Protein AF-A0A7S1F4C6-F1 (afdb_monomer_lite)

Sequence (392 aa):
MAAATYTVSKTKKIMKFSTRGYDVPFDGLVCAVFVLILCQFLHAVVNHYGSELEKRVKARLVHEHAMNLGANIVLSFDIADKLANYDLDAAAVLLQSSDCETNKPLSHLLRNLRAYRAFLPDSLFEWKDTGENNKDLSEPPNLILQAKMRGCTTSWAHVHSAVDRMRDPSYSLKEFTCDMIAAFPELGLYAMCHITSSGYNGEQEYERTLSALCSVYCFLRLDIDGKEVFSFGISEDGRPNHVAPQGEARKEHFYKTMPWGLVQSLCTRAGLTHGEGDTTLRHDRVSAMLTLTALHDIMKNMELLPEVMPKHAPYAGYDAGDIIVDHDAALAYVLEYFPHMLPSYSSLGPGQRAPILFTQGRMNFNMGWLVQGEAPPGALFTCFRNNIVQGR

Foldseek 3Di:
DDDDDDDDDPDPPDDDDDDPDDPDPPVVVVVVVVVVVVVVVVVVVCVVVVVVVVVVVVVVVVVVVVVVVVVVVVLVVVLVVCLLLVVLVVNVVSLVVDPDPVCVVSVVSSVVCVVCVVVDFPLLHPPPPPVPVVVPPPDFLAPVLLVQCPPPAFPVVLLLVCQVCLAPLPDFLVSNLVSLVNGFSLLVLLQPACAFLVRDHSVVVSVLLSLLLSLLSLLLQVVPQSLQCVLANADPVRHGDPDHDPPPVVSVVCSVPPPSVVSNVVCVVLQQWDDDPPTHGDSLQSLLVSLLSSNVQSLSRVSGFGAADQVRPPQPNRGHRDTPNPSLSRSLVCLRPPVVSGNSLSPRRSSSSVVSSCCSNQQVARSCCVRVVPDDPPVNCPSVVVCVVVVD

pLDDT: mean 84.54, std 17.09, range [27.88, 98.75]

Secondary structure (DSSP, 8-state):
--------------------S----HHHHHHHHHHHHHHHHHHHHHHHHHHHHHHHHHHHHHHHHHHHHHHHHHHHHHHHHHHHTT-HHHHHHHHHT---TTHHHHHHHHHHHHHHGGGS-GGGS-----SSGGGG----S-HHHHHHHTT----HHHHHHHHHHTT-TT--HHHHHHHHHHH-GGGGGGGG-SS-TTS--HHHHHHHHHHHHHHHHHHTTTTTTHHHHHHH-B-TTSPBPSSPPTT-HHHHHHHHHS-HHHHHHHHHHTTSEE-SSS-EE-HHHHHHHHHHHHHTTGGGSGGGPPBPPGGG-SBTTBPTT-B--SHHHHHHHHHHH-GGGSHHHHHS-HHHHHHHHHHHHTS---HHHHHT--S-HHHHHHHHHHHHHHT-

Structure (mmCIF, N/CA/C/O backbone):
data_AF-A0A7S1F4C6-F1
#
_entry.id   AF-A0A7S1F4C6-F1
#
loop_
_atom_site.group_PDB
_atom_site.id
_atom_site.type_symbol
_atom_site.label_atom_id
_atom_site.label_alt_id
_atom_site.label_comp_id
_atom_site.label_asym_id
_atom_site.label_entity_id
_atom_site.label_seq_id
_atom_site.pdbx_PDB_ins_code
_atom_site.Cartn_x
_atom_site.Cartn_y
_atom_site.Cartn_z
_atom_site.occupancy
_atom_site.B_iso_or_equiv
_atom_site.auth_seq_id
_atom_site.auth_comp_id
_atom_site.auth_asym_id
_atom_site.auth_atom_id
_atom_site.pdbx_PDB_model_num
ATOM 1 N N . MET A 1 1 ? -58.640 13.653 -22.571 1.00 42.69 1 MET A N 1
ATOM 2 C CA . MET A 1 1 ? -58.772 12.306 -21.975 1.00 42.69 1 MET A CA 1
ATOM 3 C C . MET A 1 1 ? -58.919 12.496 -20.478 1.00 42.69 1 MET A C 1
ATOM 5 O O . MET A 1 1 ? -57.963 12.890 -19.828 1.00 42.69 1 MET A O 1
ATOM 9 N N . ALA A 1 2 ? -60.161 12.433 -19.997 1.00 29.67 2 ALA A N 1
ATOM 10 C CA . ALA A 1 2 ? -60.566 12.947 -18.693 1.00 29.67 2 ALA A CA 1
ATOM 11 C C . ALA A 1 2 ? -60.371 11.911 -17.578 1.00 29.67 2 ALA A C 1
ATOM 13 O O . ALA A 1 2 ? -60.681 10.734 -17.751 1.00 29.67 2 ALA A O 1
ATOM 14 N N . ALA A 1 3 ? -59.852 12.392 -16.450 1.00 37.75 3 ALA A N 1
ATOM 15 C CA . ALA A 1 3 ? -59.618 11.656 -15.218 1.00 37.75 3 ALA A CA 1
ATOM 16 C C . ALA A 1 3 ? -60.936 11.223 -14.553 1.00 37.75 3 ALA A C 1
ATOM 18 O O . ALA A 1 3 ? -61.873 12.014 -14.451 1.00 37.75 3 ALA A O 1
ATOM 19 N N . ALA A 1 4 ? -60.983 9.984 -14.059 1.00 28.62 4 ALA A N 1
ATOM 20 C CA . ALA A 1 4 ? -62.062 9.492 -13.212 1.00 28.62 4 ALA A CA 1
ATOM 21 C C . ALA A 1 4 ? -61.625 9.554 -11.742 1.00 28.62 4 ALA A C 1
ATOM 23 O O . ALA A 1 4 ? -60.834 8.742 -11.265 1.00 28.62 4 ALA A O 1
ATOM 24 N N . THR A 1 5 ? -62.136 10.553 -11.031 1.00 31.83 5 THR A N 1
ATOM 25 C CA . THR A 1 5 ? -61.990 10.748 -9.588 1.00 31.83 5 THR A CA 1
ATOM 26 C C . THR A 1 5 ? -62.944 9.807 -8.850 1.00 31.83 5 THR A C 1
ATOM 28 O O . THR A 1 5 ? -64.159 9.891 -9.014 1.00 31.83 5 THR A O 1
ATOM 31 N N . TYR A 1 6 ? -62.415 8.917 -8.010 1.00 27.88 6 TYR A N 1
ATOM 32 C CA . TYR A 1 6 ? -63.222 8.044 -7.152 1.00 27.88 6 TYR A CA 1
ATOM 33 C C . TYR A 1 6 ? -63.642 8.814 -5.891 1.00 27.88 6 TYR A C 1
ATOM 35 O O . TYR A 1 6 ? -62.809 9.132 -5.045 1.00 27.88 6 TYR A O 1
ATOM 43 N N . THR A 1 7 ? -64.930 9.136 -5.750 1.00 30.67 7 THR A N 1
ATOM 44 C CA . THR A 1 7 ? -65.499 9.707 -4.516 1.00 30.67 7 THR A CA 1
ATOM 45 C C . THR A 1 7 ? -66.278 8.624 -3.771 1.00 30.67 7 THR A C 1
ATOM 47 O O . THR A 1 7 ? -67.312 8.150 -4.238 1.00 30.67 7 THR A O 1
ATOM 50 N N . VAL A 1 8 ? -65.791 8.216 -2.597 1.00 36.06 8 VAL A N 1
ATOM 51 C CA . VAL A 1 8 ? -66.491 7.268 -1.717 1.00 36.06 8 VAL A CA 1
ATOM 52 C C . VAL A 1 8 ? -67.589 8.015 -0.955 1.00 36.06 8 VAL A C 1
ATOM 54 O O . VAL A 1 8 ? -67.334 8.687 0.042 1.00 36.06 8 VAL A O 1
ATOM 57 N N . SER A 1 9 ? -68.829 7.895 -1.430 1.00 35.56 9 SER A N 1
ATOM 58 C CA . SER A 1 9 ? -70.026 8.365 -0.724 1.00 35.56 9 SER A CA 1
ATOM 59 C C . SER A 1 9 ? -70.372 7.409 0.424 1.00 35.56 9 SER A C 1
ATOM 61 O O . SER A 1 9 ? -70.842 6.292 0.207 1.00 35.56 9 SER A O 1
ATOM 63 N N . LYS A 1 10 ? -70.169 7.850 1.672 1.00 48.84 10 LYS A N 1
ATOM 64 C CA . LYS A 1 10 ? -70.757 7.211 2.860 1.00 48.84 10 LYS A CA 1
ATOM 65 C C . LYS A 1 10 ? -72.237 7.585 2.951 1.00 48.84 10 LYS A C 1
ATOM 67 O O . LYS A 1 10 ? -72.609 8.510 3.664 1.00 48.84 10 LYS A O 1
ATOM 72 N N . THR A 1 11 ? -73.097 6.829 2.278 1.00 39.19 11 THR A N 1
ATOM 73 C CA . THR A 1 11 ? -74.541 6.835 2.551 1.00 39.19 11 THR A CA 1
ATOM 74 C C . THR A 1 11 ? -74.938 5.519 3.216 1.00 39.19 11 THR A C 1
ATOM 76 O O . THR A 1 11 ? -75.105 4.489 2.569 1.00 39.19 11 THR A O 1
ATOM 79 N N . LYS A 1 12 ? -75.111 5.547 4.546 1.00 46.50 12 LYS A N 1
ATOM 80 C CA . LYS A 1 12 ? -75.847 4.507 5.281 1.00 46.50 12 LYS A CA 1
ATOM 81 C C . LYS A 1 12 ? -77.315 4.571 4.837 1.00 46.50 12 LYS A C 1
ATOM 83 O O . LYS A 1 12 ? -78.111 5.308 5.413 1.00 46.50 12 LYS A O 1
ATOM 88 N N . LYS A 1 13 ? -77.681 3.813 3.801 1.00 39.72 13 LYS A N 1
ATOM 89 C CA . LYS A 1 13 ? -79.084 3.495 3.504 1.00 39.72 13 LYS A CA 1
ATOM 90 C C . LYS A 1 13 ? -79.590 2.545 4.590 1.00 39.72 13 LYS A C 1
ATOM 92 O O . LYS A 1 13 ? -79.254 1.366 4.594 1.00 39.72 13 LYS A O 1
ATOM 97 N N . ILE A 1 14 ? -80.389 3.064 5.515 1.00 42.03 14 ILE A N 1
ATOM 98 C CA . ILE A 1 14 ? -81.221 2.243 6.398 1.00 42.03 14 ILE A CA 1
ATOM 99 C C . ILE A 1 14 ? -82.335 1.659 5.519 1.00 42.03 14 ILE A C 1
ATOM 101 O O . ILE A 1 14 ? -83.218 2.393 5.075 1.00 42.03 14 ILE A O 1
ATOM 105 N N . MET A 1 15 ? -82.284 0.356 5.228 1.00 33.50 15 MET A N 1
ATOM 106 C CA . MET A 1 15 ? -83.429 -0.360 4.658 1.00 33.50 15 MET A CA 1
ATOM 107 C C . MET A 1 15 ? -84.557 -0.365 5.696 1.00 33.50 15 MET A C 1
ATOM 109 O O . MET A 1 15 ? -84.466 -1.050 6.711 1.00 33.50 15 MET A O 1
ATOM 113 N N . LYS A 1 16 ? -85.624 0.403 5.455 1.00 38.47 16 LYS A N 1
ATOM 114 C CA . LYS A 1 16 ? -86.898 0.237 6.165 1.00 38.47 16 LYS A CA 1
ATOM 115 C C . LYS A 1 16 ? -87.675 -0.890 5.486 1.00 38.47 16 LYS A C 1
ATOM 117 O O . LYS A 1 16 ? -88.256 -0.676 4.426 1.00 38.47 16 LYS A O 1
ATOM 122 N N . PHE A 1 17 ? -87.687 -2.074 6.093 1.00 37.88 17 PHE A N 1
ATOM 123 C CA . PHE A 1 17 ? -88.656 -3.115 5.750 1.00 37.88 17 PHE A CA 1
ATOM 124 C C . PHE A 1 17 ? -90.006 -2.752 6.384 1.00 37.88 17 PHE A C 1
ATOM 126 O O . PHE A 1 17 ? -90.116 -2.646 7.601 1.00 37.88 17 PHE A O 1
ATOM 133 N N . SER A 1 18 ? -91.023 -2.520 5.553 1.00 45.28 18 SER A N 1
ATOM 134 C CA . SER A 1 18 ? -92.421 -2.427 5.978 1.00 45.28 18 SER A CA 1
ATOM 135 C C . SER A 1 18 ? -93.079 -3.775 5.701 1.00 45.28 18 SER A C 1
ATOM 137 O O . SER A 1 18 ? -93.288 -4.136 4.545 1.00 45.28 18 SER A O 1
ATOM 139 N N . THR A 1 19 ? -93.368 -4.540 6.751 1.00 42.78 19 THR A N 1
ATOM 140 C CA . THR A 1 19 ? -94.087 -5.813 6.657 1.00 42.78 19 THR A CA 1
ATOM 141 C C . THR A 1 19 ? -95.578 -5.564 6.875 1.00 42.78 19 THR A C 1
ATOM 143 O O . THR A 1 19 ? -96.064 -5.454 7.998 1.00 42.78 19 THR A O 1
ATOM 146 N N . ARG A 1 20 ? -96.334 -5.450 5.778 1.00 43.53 20 ARG A N 1
ATOM 147 C CA . ARG A 1 20 ? -97.794 -5.597 5.815 1.00 43.53 20 ARG A CA 1
ATOM 148 C C . ARG A 1 20 ? -98.136 -7.085 5.952 1.00 43.53 20 ARG A C 1
ATOM 150 O O . ARG A 1 20 ? -97.939 -7.833 5.004 1.00 43.53 20 ARG A O 1
ATOM 157 N N . GLY A 1 21 ? -98.642 -7.468 7.124 1.00 48.31 21 GLY A N 1
ATOM 158 C CA . GLY A 1 21 ? -99.722 -8.447 7.319 1.00 48.31 21 GLY A CA 1
ATOM 159 C C . GLY A 1 21 ? -99.651 -9.797 6.600 1.00 48.31 21 GLY A C 1
ATOM 160 O O . GLY A 1 21 ? -100.638 -10.178 5.981 1.00 48.31 21 GLY A O 1
ATOM 161 N N . TYR A 1 22 ? -98.544 -10.527 6.723 1.00 43.97 22 TYR A N 1
ATOM 162 C CA . TYR A 1 22 ? -98.536 -11.976 6.513 1.00 43.97 22 TYR A CA 1
ATOM 163 C C . TYR A 1 22 ? -98.020 -12.639 7.793 1.00 43.97 22 TYR A C 1
ATOM 165 O O . TYR A 1 22 ? -96.892 -12.365 8.204 1.00 43.97 22 TYR A O 1
ATOM 173 N N . ASP A 1 23 ? -98.852 -13.471 8.426 1.00 48.06 23 ASP A N 1
ATOM 174 C CA . ASP A 1 23 ? -98.452 -14.358 9.521 1.00 48.06 23 ASP A CA 1
ATOM 175 C C . ASP A 1 23 ? -97.483 -15.401 8.963 1.00 48.06 23 ASP A C 1
ATOM 177 O O . ASP A 1 23 ? -97.870 -16.431 8.410 1.00 48.06 23 ASP A O 1
ATOM 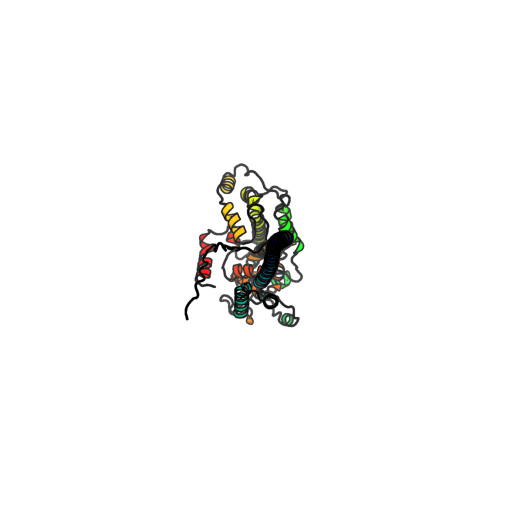181 N N . VAL A 1 24 ? -96.192 -15.091 9.044 1.00 48.66 24 VAL A N 1
ATOM 182 C CA . VAL A 1 24 ? -95.138 -16.059 8.758 1.00 48.66 24 VAL A CA 1
ATOM 183 C C . VAL A 1 24 ? -95.046 -16.969 9.986 1.00 48.66 24 VAL A C 1
ATOM 185 O O . VAL A 1 24 ? -94.859 -16.447 11.089 1.00 48.66 24 VAL A O 1
ATOM 188 N N . PRO A 1 25 ? -95.184 -18.301 9.851 1.00 49.81 25 PRO A N 1
ATOM 189 C CA . PRO A 1 25 ? -95.063 -19.207 10.986 1.00 49.81 25 PRO A CA 1
ATOM 190 C C . PRO A 1 25 ? -93.711 -18.986 11.674 1.00 49.81 25 PRO A C 1
ATOM 192 O O . PRO A 1 25 ? -92.696 -18.772 11.008 1.00 49.81 25 PRO A O 1
ATOM 195 N N . PHE A 1 26 ? -93.717 -19.002 13.009 1.00 53.50 26 PHE A N 1
ATOM 196 C CA . PHE A 1 26 ? -92.599 -18.644 13.895 1.00 53.50 26 PHE A CA 1
ATOM 197 C C . PHE A 1 26 ? -91.262 -19.326 13.513 1.00 53.50 26 PHE A C 1
ATOM 199 O O . PHE A 1 26 ? -90.193 -18.740 13.689 1.00 53.50 26 PHE A O 1
ATOM 206 N N . ASP A 1 27 ? -91.319 -20.496 12.870 1.00 56.72 27 ASP A N 1
ATOM 207 C CA . ASP A 1 27 ? -90.167 -21.250 12.354 1.00 56.72 27 ASP A CA 1
ATOM 208 C C . ASP A 1 27 ? -89.401 -20.545 11.211 1.00 56.72 27 ASP A C 1
ATOM 210 O O . ASP A 1 27 ? -88.183 -20.697 11.077 1.00 56.72 27 ASP A O 1
ATOM 214 N N . GLY A 1 28 ? -90.071 -19.713 10.405 1.00 53.81 28 GLY A N 1
ATOM 215 C CA . GLY A 1 28 ? -89.452 -18.988 9.287 1.00 53.81 28 GLY A CA 1
ATOM 216 C C . GLY A 1 28 ? -88.566 -17.817 9.728 1.00 53.81 28 GLY A C 1
ATOM 217 O O . GLY A 1 28 ? -87.525 -17.558 9.119 1.00 53.81 28 GLY A O 1
ATOM 218 N N . LEU A 1 29 ? -88.937 -17.130 10.815 1.00 62.72 29 LEU A N 1
ATOM 219 C CA . LEU A 1 29 ? -88.167 -16.007 11.361 1.00 62.72 29 LEU A CA 1
ATOM 220 C C . LEU A 1 29 ? -86.873 -16.491 12.024 1.00 62.72 29 LEU A C 1
ATOM 222 O O . LEU A 1 29 ? -85.822 -15.877 11.844 1.00 62.72 29 LEU A O 1
ATOM 226 N N . VAL A 1 30 ? -86.932 -17.619 12.738 1.00 66.88 30 VAL A N 1
ATOM 227 C CA . VAL A 1 30 ? -85.753 -18.247 13.349 1.00 66.88 30 VAL A CA 1
ATOM 228 C C . VAL A 1 30 ? -84.766 -18.687 12.268 1.00 66.88 30 VAL A C 1
ATOM 230 O O . VAL A 1 30 ? -83.580 -18.375 12.374 1.00 66.88 30 VAL A O 1
ATOM 233 N N . CYS A 1 31 ? -85.246 -19.304 11.181 1.00 64.19 31 CYS A N 1
ATOM 234 C CA . CYS A 1 31 ? -84.405 -19.623 10.024 1.00 64.19 31 CYS A CA 1
ATOM 235 C C . CYS A 1 31 ? -83.761 -18.373 9.404 1.00 64.19 31 CYS A C 1
ATOM 237 O O . CYS A 1 31 ? -82.559 -18.371 9.149 1.00 64.19 31 CYS A O 1
ATOM 239 N N . ALA A 1 32 ? -84.517 -17.290 9.200 1.00 59.91 32 ALA A N 1
ATOM 240 C CA . ALA A 1 32 ? -83.980 -16.057 8.620 1.00 59.91 32 ALA A CA 1
ATOM 241 C C . ALA A 1 32 ? -82.903 -15.402 9.508 1.00 59.91 32 ALA A C 1
ATOM 243 O O . ALA A 1 32 ? -81.868 -14.964 9.004 1.00 59.91 32 ALA A O 1
ATOM 244 N N . VAL A 1 33 ? -83.107 -15.375 10.829 1.00 68.00 33 VAL A N 1
ATOM 245 C CA . VAL A 1 33 ? -82.115 -14.865 11.789 1.00 68.00 33 VAL A CA 1
ATOM 246 C C . VAL A 1 33 ? -80.867 -15.749 11.806 1.00 68.00 33 VAL A C 1
ATOM 248 O O . VAL A 1 33 ? -79.754 -15.226 11.787 1.00 68.00 33 VAL A O 1
ATOM 251 N N . PHE A 1 34 ? -81.027 -17.074 11.766 1.00 66.88 34 PHE A N 1
ATOM 252 C CA . PHE A 1 34 ? -79.901 -18.007 11.743 1.00 66.88 34 PHE A CA 1
ATOM 253 C C . PHE A 1 34 ? -79.070 -17.873 10.460 1.00 66.88 34 PHE A C 1
ATOM 255 O O . PHE A 1 34 ? -77.842 -17.835 10.523 1.00 66.88 34 PHE A O 1
ATOM 262 N N . VAL A 1 35 ? -79.723 -17.711 9.304 1.00 65.69 35 VAL A N 1
ATOM 263 C CA . VAL A 1 35 ? -79.050 -17.450 8.021 1.00 65.69 35 VAL A CA 1
ATOM 264 C C . VAL A 1 35 ? -78.297 -16.119 8.057 1.00 65.69 35 VAL A C 1
ATOM 266 O O . VAL A 1 35 ? -77.150 -16.063 7.623 1.00 65.69 35 VAL A O 1
ATOM 269 N N . LEU A 1 36 ? -78.879 -15.056 8.622 1.00 66.12 36 LEU A N 1
ATOM 270 C CA . LEU A 1 36 ? -78.197 -13.762 8.748 1.00 66.12 36 LEU A CA 1
ATOM 271 C C . LEU A 1 36 ? -76.975 -13.828 9.672 1.00 66.12 36 LEU A C 1
ATOM 273 O O . LEU A 1 36 ? -75.926 -13.284 9.323 1.00 66.12 36 LEU A O 1
ATOM 277 N N . ILE A 1 37 ? -77.083 -14.516 10.812 1.00 73.44 37 ILE A N 1
ATOM 278 C CA . ILE A 1 37 ? -75.956 -14.739 11.730 1.00 73.44 37 ILE A CA 1
ATOM 279 C C . ILE A 1 37 ? -74.868 -15.562 11.037 1.00 73.44 37 ILE A C 1
ATOM 281 O O . ILE A 1 37 ? -73.695 -15.198 11.104 1.00 73.44 37 ILE A O 1
ATOM 285 N N . LEU A 1 38 ? -75.242 -16.619 10.311 1.00 70.38 38 LEU A N 1
ATOM 286 C CA . LEU A 1 38 ? -74.301 -17.442 9.556 1.00 70.38 38 LEU A CA 1
ATOM 287 C C . LEU A 1 38 ? -73.602 -16.635 8.453 1.00 70.38 38 LEU A C 1
ATOM 289 O O . LEU A 1 38 ? -72.388 -16.735 8.307 1.00 70.38 38 LEU A O 1
ATOM 293 N N . CYS A 1 39 ? -74.323 -15.785 7.717 1.00 67.06 39 CYS A N 1
ATOM 294 C CA . CYS A 1 39 ? -73.732 -14.900 6.711 1.00 67.06 39 CYS A CA 1
ATOM 295 C C . CYS A 1 39 ? -72.772 -13.874 7.330 1.00 67.06 39 CYS A C 1
ATOM 297 O O . CYS A 1 39 ? -71.695 -13.643 6.782 1.00 67.06 39 CYS A O 1
ATOM 299 N N . GLN A 1 40 ? -73.122 -13.273 8.472 1.00 76.31 40 GLN A N 1
ATOM 300 C CA . GLN A 1 40 ? -72.235 -12.346 9.184 1.00 76.31 40 GLN A CA 1
ATOM 301 C C . GLN A 1 40 ? -70.989 -13.054 9.726 1.00 76.31 40 GLN A C 1
ATOM 303 O O . GLN A 1 40 ? -69.887 -12.518 9.607 1.00 76.31 40 GLN A O 1
ATOM 308 N N . PHE A 1 41 ? -71.149 -14.267 10.259 1.00 81.69 41 PHE A N 1
ATOM 309 C CA . PHE A 1 41 ? -70.047 -15.103 10.720 1.00 81.69 41 PHE A CA 1
ATOM 310 C C . PHE A 1 41 ? -69.121 -15.494 9.563 1.00 81.69 41 PHE A C 1
ATOM 312 O O . PHE A 1 41 ? -67.919 -15.262 9.645 1.00 81.69 41 PHE A O 1
ATOM 319 N N . LEU A 1 42 ? -69.664 -15.991 8.447 1.00 73.44 42 LEU A N 1
ATOM 320 C CA . LEU A 1 42 ? -68.887 -16.323 7.249 1.00 73.44 42 LEU A CA 1
ATOM 321 C C . LEU A 1 42 ? -68.156 -15.100 6.688 1.00 73.44 42 LEU A C 1
ATOM 323 O O . LEU A 1 42 ? -66.983 -15.199 6.348 1.00 73.44 42 LEU A O 1
ATOM 327 N N . HIS A 1 43 ? -68.800 -13.933 6.647 1.00 80.00 43 HIS A N 1
ATOM 328 C CA . HIS A 1 43 ? -68.151 -12.694 6.221 1.00 80.00 43 HIS A CA 1
ATOM 329 C C . HIS A 1 43 ? -67.012 -12.281 7.169 1.00 80.00 43 HIS A C 1
ATOM 331 O O . HIS A 1 43 ? -65.944 -11.882 6.709 1.00 80.00 43 HIS A O 1
ATOM 337 N N . ALA A 1 44 ? -67.195 -12.404 8.488 1.00 81.44 44 ALA A N 1
ATOM 338 C CA . ALA A 1 44 ? -66.143 -12.129 9.468 1.00 81.44 44 ALA A CA 1
ATOM 339 C C . ALA A 1 44 ? -64.963 -13.107 9.337 1.00 81.44 44 ALA A C 1
ATOM 341 O O . ALA A 1 44 ? -63.811 -12.676 9.349 1.00 81.44 44 ALA A O 1
ATOM 342 N N . VAL A 1 45 ? -65.246 -14.398 9.140 1.00 82.88 45 VAL A N 1
ATOM 343 C CA . VAL A 1 45 ? -64.246 -15.446 8.898 1.00 82.88 45 VAL A CA 1
ATOM 344 C C . VAL A 1 45 ? -63.472 -15.159 7.609 1.00 82.88 45 VAL A C 1
ATOM 346 O O . VAL A 1 45 ? -62.247 -15.096 7.644 1.00 82.88 45 VAL A O 1
ATOM 349 N N . VAL A 1 46 ? -64.156 -14.899 6.490 1.00 82.75 46 VAL A N 1
ATOM 350 C CA . VAL A 1 46 ? -63.515 -14.576 5.202 1.00 82.75 46 VAL A CA 1
ATOM 351 C C . VAL A 1 46 ? -62.639 -13.327 5.313 1.00 82.75 46 VAL A C 1
ATOM 353 O O . VAL A 1 46 ? -61.505 -13.343 4.844 1.00 82.75 46 VAL A O 1
ATOM 356 N N . ASN A 1 47 ? -63.107 -12.271 5.984 1.00 81.62 47 ASN A N 1
ATOM 357 C CA . ASN A 1 47 ? -62.309 -11.058 6.178 1.00 81.62 47 ASN A CA 1
ATOM 358 C C . ASN A 1 47 ? -61.093 -11.288 7.088 1.00 81.62 47 ASN A C 1
ATOM 360 O O . ASN A 1 47 ? -60.014 -10.768 6.807 1.00 81.62 47 ASN A O 1
ATOM 364 N N . HIS A 1 48 ? -61.240 -12.077 8.157 1.00 87.56 48 HIS A N 1
ATOM 365 C CA . HIS A 1 48 ? -60.133 -12.413 9.052 1.00 87.56 48 HIS A CA 1
ATOM 366 C C . HIS A 1 48 ? -59.060 -13.244 8.334 1.00 87.56 48 HIS A C 1
ATOM 368 O O . HIS A 1 48 ? -57.890 -12.862 8.332 1.00 87.56 48 HIS A O 1
ATOM 374 N N . TYR A 1 49 ? -59.457 -14.326 7.654 1.00 85.81 49 TYR A N 1
ATOM 375 C CA . TYR A 1 49 ? -58.532 -15.156 6.876 1.00 85.81 49 TYR A CA 1
ATOM 376 C C . TYR A 1 49 ? -57.923 -14.396 5.691 1.00 85.81 49 TYR A C 1
ATOM 378 O O . TYR A 1 49 ? -56.742 -14.578 5.407 1.00 85.81 49 TYR A O 1
ATOM 386 N N . GLY A 1 50 ? -58.684 -13.512 5.038 1.00 81.31 50 GLY A N 1
ATOM 387 C CA . GLY A 1 50 ? -58.180 -12.635 3.980 1.00 81.31 50 GLY A CA 1
ATOM 388 C C . GLY A 1 50 ? -57.090 -11.686 4.483 1.00 81.31 50 GLY A C 1
ATOM 389 O O . GLY A 1 50 ? -56.023 -11.605 3.878 1.00 81.31 50 GLY A O 1
ATOM 390 N N . SER A 1 51 ? -57.310 -11.032 5.629 1.00 86.38 51 SER A N 1
ATOM 391 C CA . SER A 1 51 ? -56.318 -10.138 6.241 1.00 86.38 51 SER A CA 1
ATOM 392 C C . SER A 1 51 ? -55.059 -10.883 6.703 1.00 86.38 51 SER A C 1
ATOM 394 O O . SER A 1 51 ? -53.947 -10.408 6.471 1.00 86.38 51 SER A O 1
ATOM 396 N N . GLU A 1 52 ? -55.197 -12.064 7.312 1.00 88.31 52 GLU A N 1
ATOM 397 C CA . GLU A 1 52 ? -54.046 -12.883 7.718 1.00 88.31 52 GLU A CA 1
ATOM 398 C C . GLU A 1 52 ? -53.259 -13.429 6.518 1.00 88.31 52 GLU A C 1
ATOM 400 O O . GLU A 1 52 ? -52.025 -13.444 6.542 1.00 88.31 52 GLU A O 1
ATOM 405 N N . LEU A 1 53 ? -53.938 -13.819 5.434 1.00 83.88 53 LEU A N 1
ATOM 406 C CA . LEU A 1 53 ? -53.279 -14.219 4.191 1.00 83.88 53 LEU A CA 1
ATOM 407 C C . LEU A 1 53 ? -52.510 -13.045 3.568 1.00 83.88 53 LEU A C 1
ATOM 409 O O . LEU A 1 53 ? -51.350 -13.214 3.197 1.00 83.88 53 LEU A O 1
ATOM 413 N N . GLU A 1 54 ? -53.103 -11.849 3.516 1.00 86.50 54 GLU A N 1
ATOM 414 C CA . GLU A 1 54 ? -52.441 -10.643 3.005 1.00 86.50 54 GLU A CA 1
ATOM 415 C C . GLU A 1 54 ? -51.180 -10.298 3.814 1.00 86.50 54 GLU A C 1
ATOM 417 O O . GLU A 1 54 ? -50.128 -10.023 3.231 1.00 86.50 54 GLU A O 1
ATOM 422 N N . LYS A 1 55 ? -51.244 -10.371 5.152 1.00 89.88 55 LYS A N 1
ATOM 423 C CA . LYS A 1 55 ? -50.073 -10.169 6.023 1.00 89.88 55 LYS A CA 1
ATOM 424 C C . LYS A 1 55 ? -48.972 -11.189 5.743 1.00 89.88 55 LYS A C 1
ATOM 426 O O . LYS A 1 55 ? -47.811 -10.802 5.632 1.00 89.88 55 LYS A O 1
ATOM 431 N N . ARG A 1 56 ? -49.318 -12.475 5.601 1.00 87.94 56 ARG A N 1
ATOM 432 C CA . ARG A 1 56 ? -48.348 -13.543 5.294 1.00 87.94 56 ARG A CA 1
ATOM 433 C C . ARG A 1 56 ? -47.699 -13.349 3.926 1.00 87.94 56 ARG A C 1
ATOM 435 O O . ARG A 1 56 ? -46.488 -13.511 3.811 1.00 87.94 56 ARG A O 1
ATOM 442 N N . VAL A 1 57 ? -48.475 -12.962 2.912 1.00 86.94 57 VAL A N 1
ATOM 443 C CA . VAL A 1 57 ? -47.954 -12.657 1.570 1.00 86.94 57 VAL A CA 1
ATOM 444 C C . VAL A 1 57 ? -47.020 -11.446 1.615 1.00 86.94 57 VAL A C 1
ATOM 446 O O . VAL A 1 57 ? -45.910 -11.529 1.098 1.00 86.94 57 VAL A O 1
ATOM 449 N N . LYS A 1 58 ? -47.402 -10.357 2.298 1.00 88.19 58 LYS A N 1
ATOM 450 C CA . LYS A 1 58 ? -46.539 -9.176 2.483 1.00 88.19 58 LYS A CA 1
ATOM 451 C C . LYS A 1 58 ? -45.244 -9.513 3.222 1.00 88.19 58 LYS A C 1
ATOM 453 O O . LYS A 1 58 ? -44.179 -9.126 2.761 1.00 88.19 58 LYS A O 1
ATOM 458 N N . ALA A 1 59 ? -45.316 -10.259 4.324 1.00 89.62 59 ALA A N 1
ATOM 459 C CA . ALA A 1 59 ? -44.133 -10.676 5.076 1.00 89.62 59 ALA A CA 1
ATOM 460 C C . ALA A 1 59 ? -43.192 -11.545 4.226 1.00 89.62 59 ALA A C 1
ATOM 462 O O . ALA A 1 59 ? -41.981 -11.338 4.249 1.00 89.62 59 ALA A O 1
ATOM 463 N N . ARG A 1 60 ? -43.746 -12.468 3.427 1.00 90.19 60 ARG A N 1
ATOM 464 C CA . ARG A 1 60 ? -42.970 -13.292 2.493 1.00 90.19 60 ARG A CA 1
ATOM 465 C C . ARG A 1 60 ? -42.293 -12.447 1.414 1.00 90.19 60 ARG A C 1
ATOM 467 O O . ARG A 1 60 ? -41.107 -12.634 1.190 1.00 90.19 60 ARG A O 1
ATOM 474 N N . LEU A 1 61 ? -43.011 -11.499 0.808 1.00 87.06 61 LEU A N 1
ATOM 475 C CA . LEU A 1 61 ? -42.455 -10.583 -0.195 1.00 87.06 61 LEU A CA 1
ATOM 476 C C . LEU A 1 61 ? -41.347 -9.698 0.386 1.00 87.06 61 LEU A C 1
ATOM 478 O O . LEU A 1 61 ? -40.326 -9.501 -0.262 1.00 87.06 61 LEU A O 1
ATOM 482 N N . VAL A 1 62 ? -41.516 -9.192 1.612 1.00 89.44 62 VAL A N 1
ATOM 483 C CA . VAL A 1 62 ? -40.480 -8.411 2.308 1.00 89.44 62 VAL A CA 1
ATOM 484 C C . VAL A 1 62 ? -39.248 -9.269 2.590 1.00 89.44 62 VAL A C 1
ATOM 486 O O . VAL A 1 62 ? -38.132 -8.817 2.358 1.00 89.44 62 VAL A O 1
ATOM 489 N N . HIS A 1 63 ? -39.435 -10.506 3.054 1.00 88.88 63 HIS A N 1
ATOM 490 C CA . HIS A 1 63 ? -38.329 -11.427 3.305 1.00 88.88 63 HIS A CA 1
ATOM 491 C C . HIS A 1 63 ? -37.587 -11.802 2.014 1.00 88.88 63 HIS A C 1
ATOM 493 O O . HIS A 1 63 ? -36.364 -11.725 1.969 1.00 88.88 63 HIS A O 1
ATOM 499 N N . GLU A 1 64 ? -38.312 -12.140 0.947 1.00 89.38 64 GLU A N 1
ATOM 500 C CA . GLU A 1 64 ? -37.742 -12.448 -0.368 1.00 89.38 64 GLU A CA 1
ATOM 501 C C . GLU A 1 64 ? -37.000 -11.241 -0.956 1.00 89.38 64 GLU A C 1
ATOM 503 O O . GLU A 1 64 ? -35.876 -11.374 -1.434 1.00 89.38 64 GLU A O 1
ATOM 508 N N . HIS A 1 65 ? -37.569 -10.038 -0.837 1.00 86.50 65 HIS A N 1
ATOM 509 C CA . HIS A 1 65 ? -36.904 -8.804 -1.243 1.00 86.50 65 HIS A CA 1
ATOM 510 C C . HIS A 1 65 ? -35.627 -8.539 -0.434 1.00 86.50 65 HIS A C 1
ATOM 512 O O . HIS A 1 65 ? -34.614 -8.169 -1.018 1.00 86.50 65 HIS A O 1
ATOM 518 N N . ALA A 1 66 ? -35.643 -8.769 0.883 1.00 87.00 66 ALA A N 1
ATOM 519 C CA . ALA A 1 66 ? -34.464 -8.616 1.734 1.00 87.00 66 ALA A CA 1
ATOM 520 C C . ALA A 1 66 ? -33.357 -9.625 1.383 1.00 87.00 66 ALA A C 1
ATOM 522 O O . ALA A 1 66 ? -32.190 -9.246 1.318 1.00 87.00 66 ALA A O 1
ATOM 523 N N . MET A 1 67 ? -33.715 -10.882 1.100 1.00 90.00 67 MET A N 1
ATOM 524 C CA . MET A 1 67 ? -32.767 -11.910 0.653 1.00 90.00 67 MET A CA 1
ATOM 525 C C . MET A 1 67 ? -32.159 -11.557 -0.708 1.00 90.00 67 MET A C 1
ATOM 527 O O . MET A 1 67 ? -30.940 -11.611 -0.868 1.00 90.00 67 MET A O 1
ATOM 531 N N . ASN A 1 68 ? -32.985 -11.121 -1.663 1.00 87.56 68 ASN A N 1
ATOM 532 C CA . ASN A 1 68 ? -32.524 -10.676 -2.979 1.00 87.56 68 ASN A CA 1
ATOM 533 C C . ASN A 1 68 ? -31.627 -9.434 -2.876 1.00 87.56 68 ASN A C 1
ATOM 535 O O . ASN A 1 68 ? -30.609 -9.347 -3.557 1.00 87.56 68 ASN A O 1
ATOM 539 N N . LEU A 1 69 ? -31.967 -8.483 -2.000 1.00 84.88 69 LEU A N 1
ATOM 540 C CA . LEU A 1 69 ? -31.142 -7.306 -1.739 1.00 84.88 69 LEU A CA 1
ATOM 541 C C . LEU A 1 69 ? -29.792 -7.695 -1.126 1.00 84.88 69 LEU A C 1
ATOM 543 O O . LEU A 1 69 ? -28.764 -7.208 -1.585 1.00 84.88 69 LEU A O 1
ATOM 547 N N . GLY A 1 70 ? -29.782 -8.595 -0.140 1.00 83.31 70 GLY A N 1
ATOM 548 C CA . GLY A 1 70 ? -28.553 -9.115 0.460 1.00 83.31 70 GLY A CA 1
ATOM 549 C C . GLY A 1 70 ? -27.646 -9.787 -0.571 1.00 83.31 70 GLY A C 1
ATOM 550 O O . GLY A 1 70 ? -26.467 -9.453 -0.656 1.00 83.31 70 GLY A O 1
ATOM 551 N N . ALA A 1 71 ? -28.205 -10.660 -1.415 1.00 88.69 71 ALA A N 1
ATOM 552 C CA . ALA A 1 71 ? -27.465 -11.307 -2.499 1.00 88.69 71 ALA A CA 1
ATOM 553 C C . ALA A 1 71 ? -26.902 -10.293 -3.514 1.00 88.69 71 ALA A C 1
ATOM 555 O O . ALA A 1 71 ? -25.744 -10.397 -3.913 1.00 88.69 71 ALA A O 1
ATOM 556 N N . ASN A 1 72 ? -27.684 -9.272 -3.884 1.00 86.56 72 ASN A N 1
ATOM 557 C CA . ASN A 1 72 ? -27.238 -8.212 -4.792 1.00 86.56 72 ASN A CA 1
ATOM 558 C C . ASN A 1 72 ? -26.119 -7.347 -4.195 1.00 86.56 72 ASN A C 1
ATOM 560 O O . ASN A 1 72 ? -25.225 -6.925 -4.928 1.00 86.56 72 ASN A O 1
ATOM 564 N N . ILE A 1 73 ? -26.152 -7.081 -2.884 1.00 84.62 73 ILE A N 1
ATOM 565 C CA . ILE A 1 73 ? -25.089 -6.346 -2.185 1.00 84.62 73 ILE A CA 1
ATOM 566 C C . ILE A 1 73 ? -23.786 -7.146 -2.217 1.00 84.62 73 ILE A C 1
ATOM 568 O O . ILE A 1 73 ? -22.755 -6.586 -2.582 1.00 84.62 73 ILE A O 1
ATOM 572 N N . VAL A 1 74 ? -23.839 -8.441 -1.887 1.00 85.81 74 VAL A N 1
ATOM 573 C CA . VAL A 1 74 ? -22.661 -9.324 -1.921 1.00 85.81 74 VAL A CA 1
ATOM 574 C C . VAL A 1 74 ? -22.072 -9.373 -3.330 1.00 85.81 74 VAL A C 1
ATOM 576 O O . VAL A 1 74 ? -20.894 -9.090 -3.507 1.00 85.81 74 VAL A O 1
ATOM 579 N N . LEU A 1 75 ? -22.900 -9.602 -4.353 1.00 89.06 75 LEU A N 1
ATOM 580 C CA . LEU A 1 75 ? -22.423 -9.633 -5.735 1.00 89.06 75 LEU A CA 1
ATOM 581 C C . LEU A 1 75 ? -21.830 -8.290 -6.193 1.00 89.06 75 LEU A C 1
ATOM 583 O O . LEU A 1 75 ? -20.812 -8.265 -6.879 1.00 89.06 75 LEU A O 1
ATOM 587 N N . SER A 1 76 ? -22.446 -7.166 -5.814 1.00 86.62 76 SER A N 1
ATOM 588 C CA . SER A 1 76 ? -21.916 -5.832 -6.136 1.00 86.62 76 SER A CA 1
ATOM 589 C C . SER A 1 76 ? -20.551 -5.599 -5.487 1.00 86.62 76 SER A C 1
ATOM 591 O O . SER A 1 76 ? -19.683 -4.978 -6.100 1.00 86.62 76 SER A O 1
ATOM 593 N N . PHE A 1 77 ? -20.356 -6.103 -4.264 1.00 86.75 77 PHE A N 1
ATOM 594 C CA . PHE A 1 77 ? -19.072 -6.066 -3.572 1.00 86.75 77 PHE A CA 1
ATOM 595 C C . PHE A 1 77 ? -18.025 -6.914 -4.301 1.00 86.75 77 PHE A C 1
ATOM 597 O O . PHE A 1 77 ? -16.942 -6.407 -4.580 1.00 86.75 77 PHE A O 1
ATOM 604 N N . ASP A 1 78 ? -18.371 -8.139 -4.704 1.00 88.12 78 ASP A N 1
ATOM 605 C CA . ASP A 1 78 ? -17.471 -9.016 -5.463 1.00 88.12 78 ASP A CA 1
ATOM 606 C C . ASP A 1 78 ? -17.060 -8.382 -6.802 1.00 88.12 78 ASP A C 1
ATOM 608 O O . ASP A 1 78 ? -15.884 -8.376 -7.160 1.00 88.12 78 ASP A O 1
ATOM 612 N N . ILE A 1 79 ? -18.004 -7.775 -7.533 1.00 88.38 79 ILE A N 1
ATOM 613 C CA . ILE A 1 79 ? -17.703 -7.046 -8.775 1.00 88.38 79 ILE A CA 1
ATOM 614 C C . ILE A 1 79 ? -16.758 -5.872 -8.494 1.00 88.38 79 ILE A C 1
ATOM 616 O O . ILE A 1 79 ? -15.786 -5.676 -9.226 1.00 88.38 79 ILE A O 1
ATOM 620 N N . ALA A 1 80 ? -17.037 -5.077 -7.458 1.00 87.25 80 ALA A N 1
ATOM 621 C CA . ALA A 1 80 ? -16.202 -3.938 -7.096 1.00 87.25 80 ALA A CA 1
ATOM 622 C C . ALA A 1 80 ? -14.779 -4.373 -6.713 1.00 87.25 80 ALA A C 1
ATOM 624 O O . ALA A 1 80 ? -13.822 -3.716 -7.122 1.00 87.25 80 ALA A O 1
ATOM 625 N N . ASP A 1 81 ? -14.634 -5.490 -6.000 1.00 85.38 81 ASP A N 1
ATOM 626 C CA . ASP A 1 81 ? -13.340 -6.083 -5.666 1.00 85.38 81 ASP A CA 1
ATOM 627 C C . ASP A 1 81 ? -12.568 -6.519 -6.921 1.00 85.38 81 ASP A C 1
ATOM 629 O O . ASP A 1 81 ? -11.401 -6.157 -7.090 1.00 85.38 81 ASP A O 1
ATOM 633 N N . LYS A 1 82 ? -13.227 -7.199 -7.872 1.00 90.12 82 LYS A N 1
ATOM 634 C CA . LYS A 1 82 ? -12.600 -7.566 -9.154 1.00 90.12 82 LYS A CA 1
ATOM 635 C C . LYS A 1 82 ? -12.152 -6.352 -9.958 1.00 90.12 82 LYS A C 1
ATOM 637 O O . LYS A 1 82 ? -11.043 -6.345 -10.487 1.00 90.12 82 LYS A O 1
ATOM 642 N N . LEU A 1 83 ? -12.966 -5.296 -10.004 1.00 87.94 83 LEU A N 1
ATOM 643 C CA . LEU A 1 83 ? -12.597 -4.043 -10.667 1.00 87.94 83 LEU A CA 1
ATOM 644 C C . LEU A 1 83 ? -11.427 -3.344 -9.968 1.00 87.94 83 LEU A C 1
ATOM 646 O O . LEU A 1 83 ? -10.525 -2.858 -10.646 1.00 87.94 83 LEU A O 1
ATOM 650 N N . ALA A 1 84 ? -11.411 -3.321 -8.633 1.00 84.19 84 ALA A N 1
ATOM 651 C CA . ALA A 1 84 ? -10.312 -2.753 -7.854 1.00 84.19 84 ALA A CA 1
ATOM 652 C C . ALA A 1 84 ? -8.995 -3.517 -8.064 1.00 84.19 84 ALA A C 1
ATOM 654 O O . ALA A 1 84 ? -7.925 -2.914 -8.005 1.00 84.19 84 ALA A O 1
ATOM 655 N N . ASN A 1 85 ? -9.082 -4.818 -8.348 1.00 85.44 85 ASN A N 1
ATOM 656 C CA . ASN A 1 85 ? -7.954 -5.688 -8.669 1.00 85.44 85 ASN A CA 1
ATOM 657 C C . ASN A 1 85 ? -7.672 -5.824 -10.172 1.00 85.44 85 ASN A C 1
ATOM 659 O O . ASN A 1 85 ? -6.874 -6.676 -10.549 1.00 85.44 85 ASN A O 1
ATOM 663 N N . TYR A 1 86 ? -8.297 -5.003 -11.025 1.00 88.62 86 TYR A N 1
ATOM 664 C CA . TYR A 1 86 ? -8.125 -5.030 -12.485 1.00 88.62 86 TYR A CA 1
ATOM 665 C C . TYR A 1 86 ? -8.384 -6.406 -13.136 1.00 88.62 86 TYR A C 1
ATOM 667 O O . TYR A 1 86 ? -7.998 -6.643 -14.284 1.00 88.62 86 TYR A O 1
ATOM 675 N N . ASP A 1 87 ? -9.123 -7.291 -12.462 1.00 90.00 87 ASP A N 1
ATOM 676 C CA . ASP A 1 87 ? -9.640 -8.543 -13.017 1.00 90.00 87 ASP A CA 1
ATOM 677 C C . ASP A 1 87 ? -10.924 -8.239 -13.806 1.00 90.00 87 ASP A C 1
ATOM 679 O O . ASP A 1 87 ? -12.062 -8.512 -13.407 1.00 90.00 87 ASP A O 1
ATOM 683 N N . LEU A 1 88 ? -10.724 -7.555 -14.935 1.00 92.56 88 LEU A N 1
ATOM 684 C CA . LEU A 1 88 ? -11.804 -7.019 -15.762 1.00 92.56 88 LEU A CA 1
ATOM 685 C C . LEU A 1 88 ? -12.654 -8.131 -16.390 1.00 92.56 88 LEU A C 1
ATOM 687 O O . LEU A 1 88 ? -13.817 -7.903 -16.725 1.00 92.56 88 LEU A O 1
ATOM 691 N N . ASP A 1 89 ? -12.085 -9.323 -16.565 1.00 92.88 89 ASP A N 1
ATOM 692 C CA . ASP A 1 89 ? -12.784 -10.461 -17.152 1.00 92.88 89 ASP A CA 1
ATOM 693 C C . ASP A 1 89 ? -13.677 -11.152 -16.123 1.00 92.88 89 ASP A C 1
ATOM 695 O O . ASP A 1 89 ? -14.857 -11.359 -16.418 1.00 92.88 89 ASP A O 1
ATOM 699 N N . ALA A 1 90 ? -13.200 -11.414 -14.899 1.00 92.38 90 ALA A N 1
ATOM 700 C CA . ALA A 1 90 ? -14.074 -11.937 -13.850 1.00 92.38 90 ALA A CA 1
ATOM 701 C C . ALA A 1 90 ? -15.172 -10.933 -13.477 1.00 92.38 90 ALA A C 1
ATOM 703 O O . ALA A 1 90 ? -16.331 -11.324 -13.328 1.00 92.38 90 ALA A O 1
ATOM 704 N N . ALA A 1 91 ? -14.850 -9.635 -13.411 1.00 94.12 91 ALA A N 1
ATOM 705 C CA . ALA A 1 91 ? -15.852 -8.589 -13.205 1.00 94.12 91 ALA A CA 1
ATOM 706 C C . ALA A 1 91 ? -16.939 -8.619 -14.294 1.00 94.12 91 ALA A C 1
ATOM 708 O O . ALA A 1 91 ? -18.124 -8.489 -13.991 1.00 94.12 91 ALA A O 1
ATOM 709 N N . ALA A 1 92 ? -16.557 -8.828 -15.560 1.00 95.69 92 ALA A N 1
ATOM 710 C CA . ALA A 1 92 ? -17.508 -8.942 -16.664 1.00 95.69 92 ALA A CA 1
ATOM 711 C C . ALA A 1 92 ? -18.413 -10.174 -16.531 1.00 95.69 92 ALA A C 1
ATOM 713 O O . ALA A 1 92 ? -19.613 -10.067 -16.777 1.00 95.69 92 ALA A O 1
ATOM 714 N N . VAL A 1 93 ? -17.858 -11.323 -16.129 1.00 96.06 93 VAL A N 1
ATOM 715 C CA . VAL A 1 93 ? -18.625 -12.560 -15.906 1.00 96.06 93 VAL A CA 1
ATOM 716 C C . VAL A 1 93 ? -19.643 -12.378 -14.776 1.00 96.06 93 VAL A C 1
ATOM 718 O O . VAL A 1 93 ? -20.808 -12.733 -14.946 1.00 96.06 93 VAL A O 1
ATOM 721 N N . LEU A 1 94 ? -19.241 -11.768 -13.655 1.00 95.31 94 LEU A N 1
ATOM 722 C CA . LEU A 1 94 ? -20.140 -11.475 -12.531 1.00 95.31 94 LEU A CA 1
ATOM 723 C C . LEU A 1 94 ? -21.226 -10.451 -12.897 1.00 95.31 94 LEU A C 1
ATOM 725 O O . LEU A 1 94 ? -22.369 -10.573 -12.468 1.00 95.31 94 LEU A O 1
ATOM 729 N N . LEU A 1 95 ? -20.901 -9.454 -13.724 1.00 95.12 95 LEU A N 1
ATOM 730 C CA . LEU A 1 95 ? -21.889 -8.491 -14.216 1.00 95.12 95 LEU A CA 1
ATOM 731 C C . LEU A 1 95 ? -22.918 -9.132 -15.155 1.00 95.12 95 LEU A C 1
ATOM 733 O O . LEU A 1 95 ? -24.077 -8.736 -15.141 1.00 95.12 95 LEU A O 1
ATOM 737 N N . GLN A 1 96 ? -22.518 -10.120 -15.959 1.00 95.12 96 GLN A N 1
ATOM 738 C CA . GLN A 1 96 ? -23.428 -10.831 -16.864 1.00 95.12 96 GLN A CA 1
ATOM 739 C C . GLN A 1 96 ? -24.378 -11.786 -16.133 1.00 95.12 96 GLN A C 1
ATOM 741 O O . GLN A 1 96 ? -25.447 -12.091 -16.658 1.00 95.12 96 GLN A O 1
ATOM 746 N N . SER A 1 97 ? -24.015 -12.257 -14.937 1.00 93.12 97 SER A N 1
ATOM 747 C CA . SER A 1 97 ? -24.855 -13.165 -14.151 1.00 93.12 97 SER A CA 1
ATOM 748 C C . SER A 1 97 ? -25.956 -12.455 -13.353 1.00 93.12 97 SER A C 1
ATOM 750 O O . SER A 1 97 ? -26.780 -13.130 -12.736 1.00 93.12 97 SER A O 1
ATOM 752 N N . SER A 1 98 ? -26.012 -11.115 -13.375 1.00 89.88 98 SER A N 1
ATOM 753 C CA . SER A 1 98 ? -26.990 -10.328 -12.620 1.00 89.88 98 SER A CA 1
ATOM 754 C C . SER A 1 98 ? -27.602 -9.189 -13.427 1.00 89.88 98 SER A C 1
ATOM 756 O O . SER A 1 98 ? -26.914 -8.288 -13.900 1.00 89.88 98 SER A O 1
ATOM 758 N N . ASP A 1 99 ? -28.934 -9.190 -13.494 1.00 87.38 99 ASP A N 1
ATOM 759 C CA . ASP A 1 99 ? -29.747 -8.146 -14.129 1.00 87.38 99 ASP A CA 1
ATOM 760 C C . ASP A 1 99 ? -30.184 -7.067 -13.119 1.00 87.38 99 ASP A C 1
ATOM 762 O O . ASP A 1 99 ? -31.327 -6.609 -13.094 1.00 87.38 99 ASP A O 1
ATOM 766 N N . CYS A 1 100 ? -29.293 -6.703 -12.190 1.00 86.69 100 CYS A N 1
ATOM 767 C CA . CYS A 1 100 ? -29.601 -5.690 -11.190 1.00 86.69 100 CYS A CA 1
ATOM 768 C C . CYS A 1 100 ? -29.312 -4.283 -11.721 1.00 86.69 100 CYS A C 1
ATOM 770 O O . CYS A 1 100 ? -28.217 -3.989 -12.196 1.00 86.69 100 CYS A O 1
ATOM 772 N N . GLU A 1 101 ? -30.263 -3.361 -11.564 1.00 85.50 101 GLU A N 1
ATOM 773 C CA . GLU A 1 101 ? -30.093 -1.943 -11.916 1.00 85.50 101 GLU A CA 1
ATOM 774 C C . GLU A 1 101 ? -28.873 -1.296 -11.228 1.00 85.50 101 GLU A C 1
ATOM 776 O O . GLU A 1 101 ? -28.229 -0.413 -11.801 1.00 85.50 101 GLU A O 1
ATOM 781 N N . THR A 1 102 ? -28.490 -1.778 -10.037 1.00 81.50 102 THR A N 1
ATOM 782 C CA . THR A 1 102 ? -27.291 -1.316 -9.315 1.00 81.50 102 THR A CA 1
ATOM 783 C C . THR A 1 102 ? -25.982 -1.660 -10.028 1.00 81.50 102 THR A C 1
ATOM 785 O O . THR A 1 102 ? -24.953 -1.070 -9.711 1.00 81.50 102 THR A O 1
ATOM 788 N N . ASN A 1 103 ? -26.005 -2.547 -11.028 1.00 88.88 103 ASN A N 1
ATOM 789 C CA . ASN A 1 103 ? -24.829 -2.931 -11.806 1.00 88.88 103 ASN A CA 1
ATOM 790 C C . ASN A 1 103 ? -24.464 -1.900 -12.884 1.00 88.88 103 ASN A C 1
ATOM 792 O O . ASN A 1 103 ? -23.342 -1.931 -13.394 1.00 88.88 103 ASN A O 1
ATOM 796 N N . LYS A 1 104 ? -25.361 -0.964 -13.238 1.00 90.44 104 LYS A N 1
ATOM 797 C CA . LYS A 1 104 ? -25.109 0.025 -14.305 1.00 90.44 104 LYS A CA 1
ATOM 798 C C . LYS A 1 104 ? -23.847 0.871 -14.069 1.00 90.44 104 LYS A C 1
ATOM 800 O O . LYS A 1 104 ? -23.036 0.963 -14.996 1.00 90.44 104 LYS A O 1
ATOM 805 N N . PRO A 1 105 ? -23.611 1.458 -12.875 1.00 91.06 105 PRO A N 1
ATOM 806 C CA . PRO A 1 105 ? -22.371 2.182 -12.599 1.00 91.06 105 PRO A CA 1
ATOM 807 C C . PRO A 1 105 ? -21.126 1.292 -12.697 1.00 91.06 105 PRO A C 1
ATOM 809 O O . PRO A 1 105 ? -20.124 1.716 -13.268 1.00 91.06 105 PRO A O 1
ATOM 812 N N . LEU A 1 106 ? -21.199 0.047 -12.213 1.00 91.81 106 LEU A N 1
ATOM 813 C CA . LEU A 1 106 ? -20.084 -0.908 -12.251 1.00 91.81 106 LEU A CA 1
ATOM 814 C C . LEU A 1 106 ? -19.764 -1.357 -13.684 1.00 91.81 106 LEU A C 1
ATOM 816 O O . LEU A 1 106 ? -18.600 -1.424 -14.066 1.00 91.81 106 LEU A O 1
ATOM 820 N N . SER A 1 107 ? -20.783 -1.569 -14.519 1.00 93.19 107 SER A N 1
ATOM 821 C CA . SER A 1 107 ? -20.614 -1.846 -15.951 1.00 93.19 107 SER A CA 1
ATOM 822 C C . SER A 1 107 ? -19.991 -0.668 -16.695 1.00 93.19 107 SER A C 1
ATOM 824 O O . SER A 1 107 ? -19.144 -0.859 -17.569 1.00 93.19 107 SER A O 1
ATOM 826 N N . HIS A 1 108 ? -20.381 0.561 -16.344 1.00 91.50 108 HIS A N 1
ATOM 827 C CA . HIS A 1 108 ? -19.748 1.754 -16.895 1.00 91.50 108 HIS A CA 1
ATOM 828 C C . HIS A 1 108 ? -18.272 1.820 -16.478 1.00 91.50 108 HIS A C 1
ATOM 830 O O . HIS A 1 108 ? -17.409 1.988 -17.339 1.00 91.50 108 HIS A O 1
ATOM 836 N N . LEU A 1 109 ? -17.965 1.614 -15.195 1.00 90.62 109 LEU A N 1
ATOM 837 C CA . LEU A 1 109 ? -16.589 1.590 -14.702 1.00 90.62 109 LEU A CA 1
ATOM 838 C C . LEU A 1 109 ? -15.747 0.519 -15.410 1.00 90.62 109 LEU A C 1
ATOM 840 O O . LEU A 1 109 ? -14.673 0.837 -15.912 1.00 90.62 109 LEU A O 1
ATOM 844 N N . LEU A 1 110 ? -16.259 -0.709 -15.543 1.00 92.69 110 LEU A N 1
ATOM 845 C CA . LEU A 1 110 ? -15.610 -1.787 -16.293 1.00 92.69 110 LEU A CA 1
ATOM 846 C C . LEU A 1 110 ? -15.296 -1.373 -17.736 1.00 92.69 110 LEU A C 1
ATOM 848 O O . LEU A 1 110 ? -14.180 -1.568 -18.218 1.00 92.69 110 LEU A O 1
ATOM 852 N N . ARG A 1 111 ? -16.277 -0.794 -18.439 1.00 94.00 111 ARG A N 1
ATOM 853 C CA . ARG A 1 111 ? -16.094 -0.327 -19.818 1.00 94.00 111 ARG A CA 1
ATOM 854 C C . ARG A 1 111 ? -15.010 0.744 -19.902 1.00 94.00 111 ARG A C 1
ATOM 856 O O . ARG A 1 111 ? -14.197 0.693 -20.819 1.00 94.00 111 ARG A O 1
ATOM 863 N N . ASN A 1 112 ? -14.985 1.674 -18.950 1.00 88.31 112 ASN A N 1
ATOM 864 C CA . ASN A 1 112 ? -13.966 2.717 -18.891 1.00 88.31 112 ASN A CA 1
ATOM 865 C C . ASN A 1 112 ? -12.583 2.104 -18.656 1.00 88.31 112 ASN A C 1
ATOM 867 O O . ASN A 1 112 ? -11.681 2.362 -19.441 1.00 88.31 112 ASN A O 1
ATOM 871 N N . LEU A 1 113 ? -12.424 1.230 -17.658 1.00 88.31 113 LEU A N 1
ATOM 872 C CA . LEU A 1 113 ? -11.151 0.551 -17.386 1.00 88.31 113 LEU A CA 1
ATOM 873 C C . LEU A 1 113 ? -10.650 -0.246 -18.600 1.00 88.31 113 LEU A C 1
ATOM 875 O O . LEU A 1 113 ? -9.471 -0.173 -18.934 1.00 88.31 113 LEU A O 1
ATOM 879 N N . ARG A 1 114 ? -11.542 -0.939 -19.321 1.00 92.00 114 ARG A N 1
ATOM 880 C CA . ARG A 1 114 ? -11.190 -1.628 -20.574 1.00 92.00 114 ARG A CA 1
ATOM 881 C C . ARG A 1 114 ? -10.765 -0.661 -21.678 1.00 92.00 114 ARG A C 1
ATOM 883 O O . ARG A 1 114 ? -9.790 -0.936 -22.366 1.00 92.00 114 ARG A O 1
ATOM 890 N N . ALA A 1 115 ? -11.469 0.458 -21.846 1.00 89.00 115 ALA A N 1
ATOM 891 C CA . ALA A 1 115 ? -11.119 1.474 -22.839 1.00 89.00 115 ALA A CA 1
ATOM 892 C C . ALA A 1 115 ? -9.776 2.153 -22.524 1.00 89.00 115 ALA A C 1
ATOM 894 O O . ALA A 1 115 ? -9.019 2.469 -23.438 1.00 89.00 115 ALA A O 1
ATOM 895 N N . TYR A 1 116 ? -9.461 2.330 -21.238 1.00 85.56 116 TYR A N 1
ATOM 896 C CA . TYR A 1 116 ? -8.198 2.907 -20.786 1.00 85.56 116 TYR A CA 1
ATOM 897 C C . TYR A 1 116 ? -7.048 1.903 -20.701 1.00 85.56 116 TYR A C 1
ATOM 899 O O . TYR A 1 116 ? -5.923 2.326 -20.460 1.00 85.56 116 TYR A O 1
ATOM 907 N N . ARG A 1 117 ? -7.283 0.605 -20.937 1.00 86.56 117 ARG A N 1
ATOM 908 C CA . ARG A 1 117 ? -6.259 -0.445 -20.814 1.00 86.56 117 ARG A CA 1
ATOM 909 C C . ARG A 1 117 ? -4.977 -0.131 -21.585 1.00 86.56 117 ARG A C 1
ATOM 911 O O . ARG A 1 117 ? -3.906 -0.342 -21.047 1.00 86.56 117 ARG A O 1
ATOM 918 N N . ALA A 1 118 ? -5.083 0.426 -22.792 1.00 83.19 118 ALA A N 1
ATOM 919 C CA . ALA A 1 118 ? -3.924 0.796 -23.612 1.00 83.19 118 ALA A CA 1
ATOM 920 C C . ALA A 1 118 ? -3.053 1.923 -23.013 1.00 83.19 118 ALA A C 1
ATOM 922 O O . ALA A 1 118 ? -1.954 2.165 -23.494 1.00 83.19 118 ALA A O 1
ATOM 923 N N . PHE A 1 119 ? -3.553 2.630 -21.996 1.00 79.88 119 PHE A N 1
ATOM 924 C CA . PHE A 1 119 ? -2.860 3.709 -21.283 1.00 79.88 119 PHE A CA 1
ATOM 925 C C . PHE A 1 119 ? -2.510 3.329 -19.839 1.00 79.88 119 PHE A C 1
ATOM 927 O O . PHE A 1 119 ? -1.981 4.157 -19.091 1.00 79.88 119 PHE A O 1
ATOM 934 N N . LEU A 1 120 ? -2.878 2.118 -19.418 1.00 83.50 120 LEU A N 1
ATOM 935 C CA . LEU A 1 120 ? -2.579 1.593 -18.099 1.00 83.50 120 LEU A CA 1
ATOM 936 C C . LEU A 1 120 ? -1.363 0.669 -18.207 1.00 83.50 120 LEU A C 1
ATOM 938 O O . LEU A 1 120 ? -1.286 -0.099 -19.164 1.00 83.50 120 LEU A O 1
ATOM 942 N N . PRO A 1 121 ? -0.444 0.713 -17.232 1.00 84.56 121 PRO A N 1
ATOM 943 C CA . PRO A 1 121 ? 0.691 -0.196 -17.193 1.00 84.56 121 PRO A CA 1
ATOM 944 C C . PRO A 1 121 ? 0.245 -1.660 -17.240 1.00 84.56 121 PRO A C 1
ATOM 946 O O . PRO A 1 121 ? -0.650 -2.061 -16.490 1.00 84.56 121 PRO A O 1
ATOM 949 N N . ASP A 1 122 ? 0.898 -2.474 -18.072 1.00 85.81 122 ASP A N 1
ATOM 950 C CA . ASP A 1 122 ? 0.567 -3.900 -18.202 1.00 85.81 122 ASP A CA 1
ATOM 951 C C . ASP A 1 122 ? 0.744 -4.664 -16.879 1.00 85.81 122 ASP A C 1
ATOM 953 O O . ASP A 1 122 ? 0.025 -5.628 -16.612 1.00 85.81 122 ASP A O 1
ATOM 957 N N . SER A 1 123 ? 1.632 -4.187 -16.000 1.00 81.75 123 SER A N 1
ATOM 958 C CA . SER A 1 123 ? 1.852 -4.737 -14.655 1.00 81.75 123 SER A CA 1
ATOM 959 C C . SER A 1 123 ? 0.641 -4.645 -13.719 1.00 81.75 123 SER A C 1
ATOM 961 O O . SER A 1 123 ? 0.630 -5.321 -12.681 1.00 81.75 123 SER A O 1
ATOM 963 N N . LEU A 1 124 ? -0.373 -3.843 -14.075 1.00 85.06 124 LEU A N 1
ATOM 964 C CA . LEU A 1 124 ? -1.653 -3.750 -13.368 1.00 85.06 124 LEU A CA 1
ATOM 965 C C . LEU A 1 124 ? -2.669 -4.802 -13.804 1.00 85.06 124 LEU A C 1
ATOM 967 O O . LEU A 1 124 ? -3.752 -4.850 -13.236 1.00 85.06 124 LEU A O 1
ATOM 971 N N . PHE A 1 125 ? -2.371 -5.635 -14.791 1.00 85.56 125 PHE A N 1
ATOM 972 C CA . PHE A 1 125 ? -3.250 -6.731 -15.181 1.00 85.56 125 PHE A CA 1
ATOM 973 C C . PHE A 1 125 ? -2.635 -8.056 -14.740 1.00 85.56 125 PHE A C 1
ATOM 975 O O . PHE A 1 125 ? -1.420 -8.164 -14.573 1.00 85.56 125 PHE A O 1
ATOM 982 N N . GLU A 1 126 ? -3.472 -9.072 -14.510 1.00 74.31 126 GLU A N 1
ATOM 983 C CA . GLU A 1 126 ? -2.961 -10.405 -14.196 1.00 74.31 126 GLU A CA 1
ATOM 984 C C . GLU A 1 126 ? -1.980 -10.846 -15.279 1.00 74.31 126 GLU A C 1
ATOM 986 O O . GLU A 1 126 ? -2.333 -10.983 -16.458 1.00 74.31 126 GLU A O 1
ATOM 991 N N . TRP A 1 127 ? -0.737 -11.080 -14.860 1.00 68.62 127 TRP A N 1
ATOM 992 C CA . TRP A 1 127 ? 0.276 -11.644 -15.725 1.00 68.62 127 TRP A CA 1
ATOM 993 C C . TRP A 1 127 ? -0.092 -13.106 -15.946 1.00 68.62 127 TRP A C 1
ATOM 995 O O . TRP A 1 127 ? 0.265 -13.989 -15.170 1.00 68.62 127 TRP A O 1
ATOM 1005 N N . LYS A 1 128 ? -0.868 -13.368 -16.998 1.00 65.88 128 LYS A N 1
ATOM 1006 C CA . LYS A 1 128 ? -1.092 -14.736 -17.446 1.00 65.88 128 LYS A CA 1
ATOM 1007 C C . LYS A 1 128 ? 0.258 -15.239 -17.938 1.00 65.88 128 LYS A C 1
ATOM 1009 O O . LYS A 1 128 ? 0.756 -14.761 -18.957 1.00 65.88 128 LYS A O 1
ATOM 1014 N N . ASP A 1 129 ? 0.854 -16.163 -17.190 1.00 60.81 129 ASP A N 1
ATOM 1015 C CA . ASP A 1 129 ? 2.029 -16.923 -17.609 1.00 60.81 129 ASP A CA 1
ATOM 1016 C C . ASP A 1 129 ? 1.617 -17.851 -18.758 1.00 60.81 129 ASP A C 1
ATOM 1018 O O . ASP A 1 129 ? 1.462 -19.060 -18.616 1.00 60.81 129 ASP A O 1
ATOM 1022 N N . THR A 1 130 ? 1.317 -17.267 -19.917 1.00 56.94 130 THR A N 1
ATOM 1023 C CA . THR A 1 130 ? 0.886 -18.010 -21.101 1.00 56.94 130 THR A CA 1
ATOM 10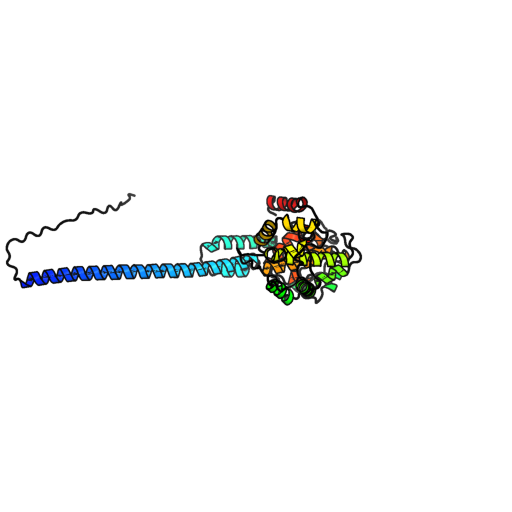24 C C . THR A 1 130 ? 2.047 -18.761 -21.750 1.00 56.94 130 THR A C 1
ATOM 1026 O O . THR A 1 130 ? 1.874 -19.303 -22.838 1.00 56.94 130 THR A O 1
ATOM 1029 N N . GLY A 1 131 ? 3.242 -18.792 -21.143 1.00 56.38 131 GLY A N 1
ATOM 1030 C CA . GLY A 1 131 ? 4.459 -19.392 -21.699 1.00 56.38 131 GLY A CA 1
ATOM 1031 C C . GLY A 1 131 ? 5.007 -18.680 -22.947 1.00 56.38 131 GLY A C 1
ATOM 1032 O O . GLY A 1 131 ? 6.205 -18.744 -23.217 1.00 56.38 131 GLY A O 1
ATOM 1033 N N . GLU A 1 132 ? 4.168 -17.953 -23.688 1.00 57.72 132 GLU A N 1
ATOM 1034 C CA . GLU A 1 132 ? 4.539 -17.175 -24.871 1.00 57.72 132 GLU A CA 1
ATOM 1035 C C . GLU A 1 132 ? 5.187 -15.835 -24.500 1.00 57.72 132 GLU A C 1
ATOM 1037 O O . GLU A 1 132 ? 6.172 -15.449 -25.126 1.00 57.72 132 GLU A O 1
ATOM 1042 N N . ASN A 1 133 ? 4.745 -15.189 -23.414 1.00 53.16 133 ASN A N 1
ATOM 1043 C CA . ASN A 1 133 ? 5.326 -13.924 -22.940 1.00 53.16 133 ASN A CA 1
ATOM 1044 C C . ASN A 1 133 ? 6.670 -14.091 -22.210 1.00 53.16 133 ASN A C 1
ATOM 1046 O O . ASN A 1 133 ? 7.373 -13.111 -21.991 1.00 53.16 133 ASN A O 1
ATOM 1050 N N . ASN A 1 134 ? 7.057 -15.320 -21.858 1.00 54.41 134 ASN A N 1
ATOM 1051 C CA . ASN A 1 134 ? 8.329 -15.586 -21.178 1.00 54.41 134 ASN A CA 1
ATOM 1052 C C . ASN A 1 134 ? 9.516 -15.672 -22.164 1.00 54.41 134 ASN A C 1
ATOM 1054 O O . ASN A 1 134 ? 10.676 -15.632 -21.764 1.00 54.41 134 ASN A O 1
ATOM 1058 N N . LYS A 1 135 ? 9.241 -15.773 -23.476 1.00 50.91 135 LYS A N 1
ATOM 1059 C CA . LYS A 1 135 ? 10.275 -15.775 -24.527 1.00 50.91 135 LYS A CA 1
ATOM 1060 C C . LYS A 1 135 ? 10.806 -14.386 -24.867 1.00 50.91 135 LYS A C 1
ATOM 1062 O O . LYS A 1 135 ? 11.867 -14.301 -25.473 1.00 50.91 135 LYS A O 1
ATOM 1067 N N . ASP A 1 136 ? 10.097 -13.338 -24.456 1.00 54.94 136 ASP A N 1
ATOM 1068 C CA . ASP A 1 136 ? 10.515 -11.946 -24.623 1.00 54.94 136 ASP A CA 1
ATOM 1069 C C . ASP A 1 136 ? 10.899 -11.319 -23.274 1.00 54.94 136 ASP A C 1
ATOM 1071 O O . ASP A 1 136 ? 10.695 -10.125 -23.034 1.00 54.94 136 ASP A O 1
ATOM 1075 N N . LEU A 1 137 ? 11.497 -12.132 -22.386 1.00 62.69 137 LEU A N 1
ATOM 1076 C CA . LEU A 1 137 ? 12.408 -11.636 -21.355 1.00 62.69 137 LEU A CA 1
ATOM 1077 C C . LEU A 1 137 ? 13.628 -11.037 -22.066 1.00 62.69 137 LEU A C 1
ATOM 1079 O O . LEU A 1 137 ? 14.724 -11.597 -22.067 1.00 62.69 137 LEU A O 1
ATOM 1083 N N . SER A 1 138 ? 13.389 -9.902 -22.722 1.00 68.88 138 SER A N 1
ATOM 1084 C CA . SER A 1 138 ? 14.395 -8.959 -23.171 1.00 68.88 138 SER A CA 1
ATOM 1085 C C . SER A 1 138 ? 15.431 -8.793 -22.069 1.00 68.88 138 SER A C 1
ATOM 1087 O O . SER A 1 138 ? 15.084 -8.885 -20.886 1.00 68.88 138 SER A O 1
ATOM 1089 N N . GLU A 1 139 ? 16.679 -8.548 -22.460 1.00 90.50 139 GLU A N 1
ATOM 1090 C CA . GLU A 1 139 ? 17.776 -8.280 -21.530 1.00 90.50 139 GLU A CA 1
ATOM 1091 C C . GLU A 1 139 ? 17.297 -7.393 -20.365 1.00 90.50 139 GLU A C 1
ATOM 1093 O O . GLU A 1 139 ? 16.570 -6.419 -20.595 1.00 90.50 139 GLU A O 1
ATOM 1098 N N . PRO A 1 140 ? 17.594 -7.767 -19.106 1.00 94.56 140 PRO A N 1
ATOM 1099 C CA . PRO A 1 140 ? 17.116 -7.006 -17.964 1.00 94.56 140 PRO A CA 1
ATOM 1100 C C . PRO A 1 140 ? 17.716 -5.598 -18.012 1.00 94.56 140 PRO A C 1
ATOM 1102 O O . PRO A 1 140 ? 18.883 -5.453 -18.374 1.00 94.56 140 PRO A O 1
ATOM 1105 N N . PRO A 1 141 ? 16.985 -4.571 -17.550 1.00 96.25 141 PRO A N 1
ATOM 1106 C CA . PRO A 1 141 ? 17.475 -3.197 -17.574 1.00 96.25 141 PRO A CA 1
ATOM 1107 C C . PRO A 1 141 ? 18.641 -2.982 -16.598 1.00 96.25 141 PRO A C 1
ATOM 1109 O O . PRO A 1 141 ? 19.298 -1.950 -16.635 1.00 96.25 141 PRO A O 1
ATOM 1112 N N . ASN A 1 142 ? 18.885 -3.940 -15.697 1.00 97.50 142 ASN A N 1
ATOM 1113 C CA . ASN A 1 142 ? 20.038 -3.970 -14.813 1.00 97.50 142 ASN A CA 1
ATOM 1114 C C . ASN A 1 142 ? 20.398 -5.430 -14.461 1.00 97.50 142 ASN A C 1
ATOM 1116 O O . ASN A 1 142 ? 19.631 -6.143 -13.802 1.00 97.50 142 ASN A O 1
ATOM 1120 N N . LEU A 1 143 ? 21.578 -5.886 -14.894 1.00 96.88 143 LEU A N 1
ATOM 1121 C CA . LEU A 1 143 ? 22.054 -7.257 -14.661 1.00 96.88 143 LEU A CA 1
ATOM 1122 C C . LEU A 1 143 ? 22.393 -7.536 -13.189 1.00 96.88 143 LEU A C 1
ATOM 1124 O O . LEU A 1 143 ? 22.243 -8.674 -12.742 1.00 96.88 143 LEU A O 1
ATOM 1128 N N . ILE A 1 144 ? 22.828 -6.523 -12.433 1.00 97.44 144 ILE A N 1
ATOM 1129 C CA . ILE A 1 144 ? 23.191 -6.656 -11.014 1.00 97.44 144 ILE A CA 1
ATOM 1130 C C . ILE A 1 144 ? 21.932 -6.926 -10.187 1.00 97.44 144 ILE A C 1
ATOM 1132 O O . ILE A 1 144 ? 21.888 -7.910 -9.446 1.00 97.44 144 ILE A O 1
ATOM 1136 N N . LEU A 1 145 ? 20.886 -6.113 -10.366 1.00 97.56 145 LEU A N 1
ATOM 1137 C CA . LEU A 1 145 ? 19.593 -6.291 -9.710 1.00 97.56 145 LEU A CA 1
ATOM 1138 C C . LEU A 1 145 ? 18.994 -7.660 -10.049 1.00 97.56 145 LEU A C 1
ATOM 1140 O O . LEU A 1 145 ? 18.610 -8.401 -9.143 1.00 97.56 145 LEU A O 1
ATOM 1144 N N . GLN A 1 146 ? 18.991 -8.040 -11.336 1.00 96.75 146 GLN A N 1
ATOM 1145 C CA . GLN A 1 146 ? 18.497 -9.356 -11.751 1.00 96.75 146 GLN A CA 1
ATOM 1146 C C . GLN A 1 146 ? 19.273 -10.483 -11.063 1.00 96.75 146 GLN A C 1
ATOM 1148 O O . GLN A 1 146 ? 18.671 -11.423 -10.549 1.00 96.75 146 GLN A O 1
ATOM 1153 N N . ALA A 1 147 ? 20.607 -10.413 -11.060 1.00 96.75 147 ALA A N 1
ATOM 1154 C CA . ALA A 1 147 ? 21.447 -11.444 -10.466 1.00 96.75 147 ALA A CA 1
ATOM 1155 C C . ALA A 1 147 ? 21.212 -11.575 -8.955 1.00 96.75 147 ALA A C 1
ATOM 1157 O O . ALA A 1 147 ? 21.202 -12.692 -8.442 1.00 96.75 147 ALA A O 1
ATOM 1158 N N . LYS A 1 148 ? 20.997 -10.457 -8.253 1.00 97.62 148 LYS A N 1
ATOM 1159 C CA . LYS A 1 148 ? 20.789 -10.434 -6.800 1.00 97.62 148 LYS A CA 1
ATOM 1160 C C . LYS A 1 148 ? 19.420 -10.931 -6.369 1.00 97.62 148 LYS A C 1
ATOM 1162 O O . LYS A 1 148 ? 19.337 -11.578 -5.334 1.00 97.62 148 LYS A O 1
ATOM 1167 N N . MET A 1 149 ? 18.381 -10.658 -7.152 1.00 98.00 149 MET A N 1
ATOM 1168 C CA . MET A 1 149 ? 17.014 -11.094 -6.849 1.00 98.00 149 MET A CA 1
ATOM 1169 C C . MET A 1 149 ? 16.663 -12.454 -7.468 1.00 98.00 149 MET A C 1
ATOM 1171 O O . MET A 1 149 ? 15.590 -13.003 -7.211 1.00 98.00 149 MET A O 1
ATOM 1175 N N . ARG A 1 150 ? 17.560 -13.046 -8.269 1.00 96.12 150 ARG A N 1
ATOM 1176 C CA . ARG A 1 150 ? 17.339 -14.352 -8.900 1.00 96.12 150 ARG A CA 1
ATOM 1177 C C . ARG A 1 150 ? 17.131 -15.445 -7.851 1.00 96.12 150 ARG A C 1
ATOM 1179 O O . ARG A 1 150 ? 18.037 -15.776 -7.094 1.00 96.12 150 ARG A O 1
ATOM 1186 N N . GLY A 1 151 ? 15.953 -16.065 -7.882 1.00 96.19 151 GLY A N 1
ATOM 1187 C CA . GLY A 1 151 ? 15.584 -17.148 -6.967 1.00 96.19 151 GLY A CA 1
ATOM 1188 C C . GLY A 1 151 ? 15.182 -16.677 -5.568 1.00 96.19 151 GLY A C 1
ATOM 1189 O O . GLY A 1 151 ? 14.830 -17.510 -4.737 1.00 96.19 151 GLY A O 1
ATOM 1190 N N . CYS A 1 152 ? 15.201 -15.368 -5.305 1.00 97.94 152 CYS A N 1
ATOM 1191 C CA . CYS A 1 152 ? 14.638 -14.806 -4.088 1.00 97.94 152 CYS A CA 1
ATOM 1192 C C . CYS A 1 152 ? 13.108 -14.838 -4.150 1.00 97.94 152 CYS A C 1
ATOM 1194 O O . CYS A 1 152 ? 12.504 -14.641 -5.204 1.00 97.94 152 CYS A O 1
ATOM 1196 N N . THR A 1 153 ? 12.479 -15.051 -2.999 1.00 97.94 153 THR A N 1
ATOM 1197 C CA . THR A 1 153 ? 11.023 -15.039 -2.849 1.00 97.94 153 THR A CA 1
ATOM 1198 C C . THR A 1 153 ? 10.651 -14.318 -1.569 1.00 97.94 153 THR A C 1
ATOM 1200 O O . THR A 1 153 ? 11.296 -14.520 -0.541 1.00 97.94 153 THR A O 1
ATOM 1203 N N . THR A 1 154 ? 9.579 -13.542 -1.611 1.00 98.31 154 THR A N 1
ATOM 1204 C CA . THR A 1 154 ? 9.014 -12.888 -0.428 1.00 98.31 154 THR A CA 1
ATOM 1205 C C . THR A 1 154 ? 8.384 -13.912 0.494 1.00 98.31 154 THR A C 1
ATOM 1207 O O . THR A 1 154 ? 7.587 -14.749 0.059 1.00 98.31 154 THR A O 1
ATOM 1210 N N . SER A 1 155 ? 8.690 -13.832 1.786 1.00 98.44 155 SER A N 1
ATOM 1211 C CA . SER A 1 155 ? 8.043 -14.691 2.772 1.00 98.44 155 SER A CA 1
ATOM 1212 C C . SER A 1 155 ? 6.693 -14.110 3.197 1.00 98.44 155 SER A C 1
ATOM 1214 O O . SER A 1 155 ? 6.561 -13.484 4.248 1.00 98.44 155 SER A O 1
ATOM 1216 N N . TRP A 1 156 ? 5.659 -14.346 2.385 1.00 98.00 156 TRP A N 1
ATOM 1217 C CA . TRP A 1 156 ? 4.292 -13.890 2.674 1.00 98.00 156 TRP A CA 1
ATOM 1218 C C . TRP A 1 156 ? 3.735 -14.424 3.992 1.00 98.00 156 TRP A C 1
ATOM 1220 O O . TRP A 1 156 ? 2.932 -13.750 4.625 1.00 98.00 156 TRP A O 1
ATOM 1230 N N . ALA A 1 157 ? 4.206 -15.584 4.455 1.00 98.44 157 ALA A N 1
ATOM 1231 C CA . ALA A 1 157 ? 3.861 -16.096 5.778 1.00 98.44 157 ALA A CA 1
ATOM 1232 C C . ALA A 1 157 ? 4.271 -15.123 6.900 1.00 98.44 157 ALA A C 1
ATOM 1234 O O . ALA A 1 157 ? 3.473 -14.871 7.799 1.00 98.44 157 ALA A O 1
ATOM 1235 N N . HIS A 1 158 ? 5.468 -14.529 6.821 1.00 98.75 158 HIS A N 1
ATOM 1236 C CA . HIS A 1 158 ? 5.921 -13.528 7.793 1.00 98.75 158 HIS A CA 1
ATOM 1237 C C . HIS A 1 158 ? 5.164 -12.209 7.630 1.00 98.75 158 HIS A C 1
ATOM 1239 O O . HIS A 1 158 ? 4.755 -11.627 8.628 1.00 98.75 158 HIS A O 1
ATOM 1245 N N . VAL A 1 159 ? 4.892 -11.770 6.392 1.00 98.56 159 VAL A N 1
ATOM 1246 C CA . VAL A 1 159 ? 4.074 -10.565 6.154 1.00 98.56 159 VAL A CA 1
ATOM 1247 C C . VAL A 1 159 ? 2.678 -10.725 6.758 1.00 98.56 159 VAL A C 1
ATOM 1249 O O . VAL A 1 159 ? 2.223 -9.845 7.481 1.00 98.56 159 VAL A O 1
ATOM 1252 N N . HIS A 1 160 ? 1.995 -11.840 6.493 1.00 98.06 160 HIS A N 1
ATOM 1253 C CA . HIS A 1 160 ? 0.655 -12.091 7.022 1.00 98.06 160 HIS A CA 1
ATOM 1254 C C . HIS A 1 160 ? 0.668 -12.250 8.541 1.00 98.06 160 HIS A C 1
ATOM 1256 O O . HIS A 1 160 ? -0.109 -11.579 9.206 1.00 98.06 160 HIS A O 1
ATOM 1262 N N . SER A 1 161 ? 1.612 -13.018 9.098 1.00 98.31 161 SER A N 1
ATOM 1263 C CA . SER A 1 161 ? 1.795 -13.125 10.553 1.00 98.31 161 SER A CA 1
ATOM 1264 C C . SER A 1 161 ? 1.990 -11.753 11.208 1.00 98.31 161 SER A C 1
ATOM 1266 O O . SER A 1 161 ? 1.345 -11.448 12.211 1.00 98.31 161 SER A O 1
ATOM 1268 N N . ALA A 1 162 ? 2.830 -10.896 10.621 1.00 98.62 162 ALA A N 1
ATOM 1269 C CA . ALA A 1 162 ? 3.074 -9.558 11.138 1.00 98.62 162 ALA A CA 1
ATOM 1270 C C . ALA A 1 162 ? 1.821 -8.679 11.098 1.00 98.62 162 ALA A C 1
ATOM 1272 O O . ALA A 1 162 ? 1.541 -7.966 12.058 1.00 98.62 162 ALA A O 1
ATOM 1273 N N . VAL A 1 163 ? 1.047 -8.739 10.012 1.00 98.25 163 VAL A N 1
ATOM 1274 C CA . VAL A 1 163 ? -0.212 -7.992 9.879 1.00 98.25 163 VAL A CA 1
ATOM 1275 C C . VAL A 1 163 ? -1.269 -8.499 10.863 1.00 98.25 163 VAL A C 1
ATOM 1277 O O . VAL A 1 163 ? -1.899 -7.683 11.533 1.00 98.25 163 VAL A O 1
ATOM 1280 N N . ASP A 1 164 ? -1.419 -9.816 11.010 1.00 98.00 164 ASP A N 1
ATOM 1281 C CA . ASP A 1 164 ? -2.377 -10.446 11.927 1.00 98.00 164 ASP A CA 1
ATOM 1282 C C . ASP A 1 164 ? -2.080 -10.067 13.387 1.00 98.00 164 ASP A C 1
ATOM 1284 O O . ASP A 1 164 ? -2.985 -9.763 14.167 1.00 98.00 164 ASP A O 1
ATOM 1288 N N . ARG A 1 165 ? -0.793 -10.040 13.756 1.00 98.25 165 ARG A N 1
ATOM 1289 C CA . ARG A 1 165 ? -0.321 -9.706 15.108 1.00 98.25 165 ARG A CA 1
ATOM 1290 C C . ARG A 1 165 ? -0.116 -8.210 15.337 1.00 98.25 165 ARG A C 1
ATOM 1292 O O . ARG A 1 165 ? 0.077 -7.797 16.474 1.00 98.25 165 ARG A O 1
ATOM 1299 N N . MET A 1 166 ? -0.198 -7.370 14.306 1.00 97.88 166 MET A N 1
ATOM 1300 C CA . MET A 1 166 ? 0.093 -5.929 14.383 1.00 97.88 166 MET A CA 1
ATOM 1301 C C . MET A 1 166 ? -0.724 -5.201 15.459 1.00 97.88 166 MET A C 1
ATOM 1303 O O . MET A 1 166 ? -0.281 -4.189 15.992 1.00 97.88 166 MET A O 1
ATOM 1307 N N . ARG A 1 167 ? -1.921 -5.697 15.790 1.00 97.12 167 ARG A N 1
ATOM 1308 C CA . ARG A 1 167 ? -2.810 -5.133 16.820 1.00 97.12 167 ARG A CA 1
ATOM 1309 C C . ARG A 1 167 ? -2.756 -5.877 18.160 1.00 97.12 167 ARG A C 1
ATOM 1311 O O . ARG A 1 167 ? -3.427 -5.466 19.099 1.00 97.12 167 ARG A O 1
ATOM 1318 N N . ASP A 1 168 ? -1.962 -6.942 18.267 1.00 97.56 168 ASP A N 1
ATOM 1319 C CA . ASP A 1 168 ? -1.745 -7.697 19.504 1.00 97.56 168 ASP A CA 1
ATOM 1320 C C . ASP A 1 168 ? -0.819 -6.901 20.448 1.00 97.56 168 ASP A C 1
ATOM 1322 O O . ASP A 1 168 ? 0.319 -6.597 20.072 1.00 97.56 168 ASP A O 1
ATOM 1326 N N . PRO A 1 169 ? -1.246 -6.553 21.678 1.00 97.06 169 PRO A N 1
ATOM 1327 C CA . PRO A 1 169 ? -0.402 -5.843 22.642 1.00 97.06 169 PRO A CA 1
ATOM 1328 C C . PRO A 1 169 ? 0.881 -6.589 23.040 1.00 97.06 169 PRO A C 1
ATOM 1330 O O . PRO A 1 169 ? 1.810 -5.971 23.551 1.00 97.06 169 PRO A O 1
ATOM 1333 N N . SER A 1 170 ? 0.937 -7.909 22.841 1.00 97.62 170 SER A N 1
ATOM 1334 C CA . SER A 1 170 ? 2.115 -8.729 23.135 1.00 97.62 170 SER A CA 1
ATOM 1335 C C . SER A 1 170 ? 3.133 -8.780 21.996 1.00 97.62 170 SER A C 1
ATOM 1337 O O . SER A 1 170 ? 4.284 -9.136 22.251 1.00 97.62 170 SER A O 1
ATOM 1339 N N . TYR A 1 171 ? 2.732 -8.412 20.774 1.00 98.38 171 TYR A N 1
ATOM 1340 C CA . TYR A 1 171 ? 3.623 -8.344 19.623 1.00 98.38 171 TYR A CA 1
ATOM 1341 C C . TYR A 1 171 ? 4.516 -7.115 19.747 1.00 98.38 171 TYR A C 1
ATOM 1343 O O . TYR A 1 171 ? 4.031 -5.988 19.789 1.00 98.38 171 TYR A O 1
ATOM 1351 N N . SER A 1 172 ? 5.815 -7.350 19.884 1.00 97.94 172 SER A N 1
ATOM 1352 C CA . SER A 1 172 ? 6.820 -6.312 20.106 1.00 97.94 172 SER A CA 1
ATOM 1353 C C . SER A 1 172 ? 7.357 -5.742 18.794 1.00 97.94 172 SER A C 1
ATOM 1355 O O . SER A 1 172 ? 7.354 -6.410 17.757 1.00 97.94 172 SER A O 1
ATOM 1357 N N . LEU A 1 173 ? 7.938 -4.537 18.851 1.00 97.19 173 LEU A N 1
ATOM 1358 C CA . LEU A 1 173 ? 8.620 -3.957 17.691 1.00 97.19 173 LEU A CA 1
ATOM 1359 C C . LEU A 1 173 ? 9.792 -4.842 17.236 1.00 97.19 173 LEU A C 1
ATOM 1361 O O . LEU A 1 173 ? 10.072 -4.938 16.049 1.00 97.19 173 LEU A O 1
ATOM 1365 N N . LYS A 1 174 ? 10.452 -5.536 18.172 1.00 97.81 174 LYS A N 1
ATOM 1366 C CA . LYS A 1 174 ? 11.558 -6.454 17.874 1.00 97.81 174 LYS A CA 1
ATOM 1367 C C . LYS A 1 174 ? 11.105 -7.658 17.047 1.00 97.81 174 LYS A C 1
ATOM 1369 O O . LYS A 1 174 ? 11.781 -8.010 16.085 1.00 97.81 174 LYS A O 1
ATOM 1374 N N . GLU A 1 175 ? 9.986 -8.283 17.412 1.00 98.44 175 GLU A N 1
ATOM 1375 C CA . GLU A 1 175 ? 9.406 -9.377 16.622 1.00 98.44 175 GLU A CA 1
ATOM 1376 C C . GLU A 1 175 ? 8.982 -8.886 15.237 1.00 98.44 175 GLU A C 1
ATOM 1378 O O . GLU A 1 175 ? 9.310 -9.531 14.244 1.00 98.44 175 GLU A O 1
ATOM 1383 N N . PHE A 1 176 ? 8.349 -7.711 15.165 1.00 98.56 176 PHE A N 1
ATOM 1384 C CA . PHE A 1 176 ? 7.999 -7.081 13.896 1.00 98.56 176 PHE A CA 1
ATOM 1385 C C . PHE A 1 176 ? 9.215 -6.865 12.992 1.00 98.56 176 PHE A C 1
ATOM 1387 O O . PHE A 1 176 ? 9.203 -7.274 11.833 1.00 98.56 176 PHE A O 1
ATOM 1394 N N . THR A 1 177 ? 10.297 -6.298 13.521 1.00 98.06 177 THR A N 1
ATOM 1395 C CA . THR A 1 177 ? 11.545 -6.105 12.777 1.00 98.06 177 THR A CA 1
ATOM 1396 C C . THR A 1 177 ? 12.100 -7.428 12.242 1.00 98.06 177 THR A C 1
ATOM 1398 O O . THR A 1 177 ? 12.488 -7.498 11.076 1.00 98.06 177 THR A O 1
ATOM 1401 N N . CYS A 1 178 ? 12.103 -8.494 13.053 1.00 98.50 178 CYS A N 1
ATOM 1402 C CA . CYS A 1 178 ? 12.524 -9.824 12.604 1.00 98.50 178 CYS A CA 1
ATOM 1403 C C . CYS A 1 178 ? 11.648 -10.352 11.458 1.00 98.50 178 CYS A C 1
ATOM 1405 O O . CYS A 1 178 ? 12.186 -10.863 10.475 1.00 98.50 178 CYS A O 1
ATOM 1407 N N . ASP A 1 179 ? 10.325 -10.197 11.560 1.00 98.69 179 ASP A N 1
ATOM 1408 C CA . ASP A 1 179 ? 9.391 -10.617 10.514 1.00 98.69 179 ASP A CA 1
ATOM 1409 C C . ASP A 1 179 ? 9.633 -9.847 9.208 1.00 98.69 179 ASP A C 1
ATOM 1411 O O . ASP A 1 179 ? 9.618 -10.451 8.138 1.00 98.69 179 ASP A O 1
ATOM 1415 N N . MET A 1 180 ? 9.918 -8.540 9.267 1.00 98.62 180 MET A N 1
ATOM 1416 C CA . MET A 1 180 ? 10.207 -7.736 8.070 1.00 98.62 180 MET A CA 1
ATOM 1417 C C . MET A 1 180 ? 11.514 -8.147 7.384 1.00 98.62 180 MET A C 1
ATOM 1419 O O . MET A 1 180 ? 11.544 -8.279 6.160 1.00 98.62 180 MET A O 1
ATOM 1423 N N . ILE A 1 181 ? 12.574 -8.399 8.160 1.00 98.50 181 ILE A N 1
ATOM 1424 C CA . ILE A 1 181 ? 13.865 -8.875 7.635 1.00 98.50 181 ILE A CA 1
ATOM 1425 C C . ILE A 1 181 ? 13.707 -10.252 6.978 1.00 98.50 181 ILE A C 1
ATOM 1427 O O . ILE A 1 181 ? 14.274 -10.501 5.916 1.00 98.50 181 ILE A O 1
ATOM 1431 N N . ALA A 1 182 ? 12.920 -11.146 7.583 1.00 98.56 182 ALA A N 1
ATOM 1432 C CA . ALA A 1 182 ? 12.636 -12.465 7.021 1.00 98.56 182 ALA A CA 1
ATOM 1433 C C . ALA A 1 182 ? 11.702 -12.407 5.797 1.00 98.56 182 ALA A C 1
ATOM 1435 O O . ALA A 1 182 ? 11.775 -13.268 4.917 1.00 98.56 182 ALA A O 1
ATOM 1436 N N . ALA A 1 183 ? 10.809 -11.416 5.744 1.00 98.62 183 ALA A N 1
ATOM 1437 C CA . ALA A 1 183 ? 9.827 -11.256 4.682 1.00 98.62 183 ALA A CA 1
ATOM 1438 C C . ALA A 1 183 ? 10.427 -10.739 3.373 1.00 98.62 183 ALA A C 1
ATOM 1440 O O . ALA A 1 183 ? 10.116 -11.297 2.317 1.00 98.62 183 ALA A O 1
ATOM 1441 N N . PHE A 1 184 ? 11.238 -9.681 3.434 1.00 98.56 184 PHE A N 1
ATOM 1442 C CA . PHE A 1 184 ? 11.575 -8.860 2.270 1.00 98.56 184 PHE A CA 1
ATOM 1443 C C . PHE A 1 184 ? 13.039 -9.033 1.833 1.00 98.56 184 PHE A C 1
ATOM 1445 O O . PHE A 1 184 ? 13.927 -8.399 2.410 1.00 98.56 184 PHE A O 1
ATOM 1452 N N . PRO A 1 185 ? 13.328 -9.841 0.790 1.00 98.44 185 PRO A N 1
ATOM 1453 C CA . PRO A 1 185 ? 14.694 -9.993 0.282 1.00 98.44 185 PRO A CA 1
ATOM 1454 C C . PRO A 1 185 ? 15.280 -8.686 -0.274 1.00 98.44 185 PRO A C 1
ATOM 1456 O O . PRO A 1 185 ? 16.500 -8.516 -0.272 1.00 98.44 185 PRO A O 1
ATOM 1459 N N . GLU A 1 186 ? 14.435 -7.746 -0.711 1.00 98.44 186 GLU A N 1
ATOM 1460 C CA . GLU A 1 186 ? 14.848 -6.437 -1.224 1.00 98.44 186 GLU A CA 1
ATOM 1461 C C . GLU A 1 186 ? 15.627 -5.611 -0.191 1.00 98.44 186 GLU A C 1
ATOM 1463 O O . GLU A 1 186 ? 16.483 -4.819 -0.578 1.00 98.44 186 GLU A O 1
ATOM 1468 N N . LEU A 1 187 ? 15.430 -5.842 1.115 1.00 98.12 187 LEU A N 1
ATOM 1469 C CA . LEU A 1 187 ? 16.198 -5.156 2.159 1.00 98.12 187 LEU A CA 1
ATOM 1470 C C . LEU A 1 187 ? 17.711 -5.424 2.041 1.00 98.12 187 LEU A C 1
ATOM 1472 O O . LEU A 1 187 ? 18.527 -4.563 2.367 1.00 98.12 187 LEU A O 1
ATOM 1476 N N . GLY A 1 188 ? 18.112 -6.579 1.500 1.00 97.56 188 GLY A N 1
ATOM 1477 C CA . GLY A 1 188 ? 19.521 -6.895 1.254 1.00 97.56 188 GLY A CA 1
ATOM 1478 C C . GLY A 1 188 ? 20.184 -6.027 0.175 1.00 97.56 188 GLY A C 1
ATOM 1479 O O . GLY A 1 188 ? 21.413 -5.959 0.124 1.00 97.56 188 GLY A O 1
ATOM 1480 N N . LEU A 1 189 ? 19.404 -5.348 -0.675 1.00 97.44 189 LEU A N 1
ATOM 1481 C CA . LEU A 1 189 ? 19.915 -4.504 -1.762 1.00 97.44 189 LEU A CA 1
ATOM 1482 C C . LEU A 1 189 ? 20.540 -3.195 -1.259 1.00 97.44 189 LEU A C 1
ATOM 1484 O O . LEU A 1 189 ? 21.459 -2.672 -1.897 1.00 97.44 189 LEU A O 1
ATOM 1488 N N . TYR A 1 190 ? 20.091 -2.694 -0.105 1.00 95.69 190 TYR A N 1
ATOM 1489 C CA . TYR A 1 190 ? 20.640 -1.485 0.513 1.00 95.69 190 TYR A CA 1
ATOM 1490 C C . TYR A 1 190 ? 22.095 -1.682 0.944 1.00 95.69 190 TYR A C 1
ATOM 1492 O O . TYR A 1 190 ? 22.951 -0.855 0.639 1.00 95.69 190 TYR A O 1
ATOM 1500 N N . ALA A 1 191 ? 22.407 -2.825 1.561 1.00 91.19 191 ALA A N 1
ATOM 1501 C CA . ALA A 1 191 ? 23.725 -3.118 2.129 1.00 91.19 191 ALA A CA 1
ATOM 1502 C C . ALA A 1 191 ? 24.848 -3.300 1.088 1.00 91.19 191 ALA A C 1
ATOM 1504 O O . ALA A 1 191 ? 26.013 -3.447 1.451 1.00 91.19 191 ALA A O 1
ATOM 1505 N N . MET A 1 192 ? 24.523 -3.315 -0.206 1.00 90.06 192 MET A N 1
ATOM 1506 C CA . MET A 1 192 ? 25.507 -3.527 -1.267 1.00 90.06 192 MET A CA 1
ATOM 1507 C C . MET A 1 192 ? 26.296 -2.270 -1.641 1.00 90.06 192 MET A C 1
ATOM 1509 O O . MET A 1 192 ? 27.375 -2.388 -2.212 1.00 90.06 192 MET A O 1
ATOM 1513 N N . CYS A 1 193 ? 25.767 -1.079 -1.356 1.00 87.31 193 CYS A N 1
ATOM 1514 C CA . CYS A 1 193 ? 26.332 0.165 -1.862 1.00 87.31 193 CYS A CA 1
ATOM 1515 C C . CYS A 1 193 ? 27.338 0.791 -0.891 1.00 87.31 193 CYS A C 1
ATOM 1517 O O . CYS A 1 193 ? 27.060 0.939 0.301 1.00 87.31 193 CYS A O 1
ATOM 1519 N N . HIS A 1 194 ? 28.474 1.263 -1.407 1.00 88.19 194 HIS A N 1
ATOM 1520 C CA . HIS A 1 194 ? 29.401 2.071 -0.612 1.00 88.19 194 HIS A CA 1
ATOM 1521 C C . HIS A 1 194 ? 28.875 3.490 -0.368 1.00 88.19 194 HIS A C 1
ATOM 1523 O O . HIS A 1 194 ? 28.999 3.998 0.745 1.00 88.19 194 HIS A O 1
ATOM 1529 N N . ILE A 1 195 ? 28.302 4.127 -1.396 1.00 89.69 195 ILE A N 1
ATOM 1530 C CA . ILE A 1 195 ? 27.757 5.489 -1.347 1.00 89.69 195 ILE A CA 1
ATOM 1531 C C . ILE A 1 195 ? 26.523 5.553 -2.243 1.00 89.69 195 ILE A C 1
ATOM 1533 O O . ILE A 1 195 ? 26.598 5.291 -3.441 1.00 89.69 195 ILE A O 1
ATOM 1537 N N . THR A 1 196 ? 25.404 5.946 -1.656 1.00 91.94 196 THR A N 1
ATOM 1538 C CA . THR A 1 196 ? 24.122 6.124 -2.338 1.00 91.94 196 THR A CA 1
ATOM 1539 C C . THR A 1 196 ? 23.953 7.558 -2.848 1.00 91.94 196 THR A C 1
ATOM 1541 O O . THR A 1 196 ? 24.704 8.461 -2.470 1.00 91.94 196 THR A O 1
ATOM 1544 N N . SER A 1 197 ? 22.957 7.797 -3.705 1.00 88.56 197 SER A N 1
ATOM 1545 C CA . SER A 1 197 ? 22.678 9.128 -4.273 1.00 88.56 197 SER A CA 1
ATOM 1546 C C . SER A 1 197 ? 22.316 10.195 -3.224 1.00 88.56 197 SER A C 1
ATOM 1548 O O . SER A 1 197 ? 22.457 11.387 -3.489 1.00 88.56 197 SER A O 1
ATOM 1550 N N . SER A 1 198 ? 21.912 9.790 -2.016 1.00 84.69 198 SER A N 1
ATOM 1551 C CA . SER A 1 198 ? 21.647 10.665 -0.865 1.00 84.69 198 SER A CA 1
ATOM 1552 C C . SER A 1 198 ? 22.914 11.059 -0.085 1.00 84.69 198 SER A C 1
ATOM 1554 O O . SER A 1 198 ? 22.840 11.880 0.830 1.00 84.69 198 SER A O 1
ATOM 1556 N N . GLY A 1 199 ? 24.075 10.481 -0.417 1.00 91.12 199 GLY A N 1
ATOM 1557 C CA . GLY A 1 199 ? 25.348 10.693 0.280 1.00 91.12 199 GLY A CA 1
ATOM 1558 C C . GLY A 1 199 ? 25.573 9.791 1.500 1.00 91.12 199 GLY A C 1
ATOM 1559 O O . GLY A 1 199 ? 26.631 9.874 2.123 1.00 91.12 199 GLY A O 1
ATOM 1560 N N . TYR A 1 200 ? 24.616 8.919 1.828 1.00 91.00 200 TYR A N 1
ATOM 1561 C CA . TYR A 1 200 ? 24.755 7.912 2.881 1.00 91.00 200 TYR A CA 1
ATOM 1562 C C . TYR A 1 20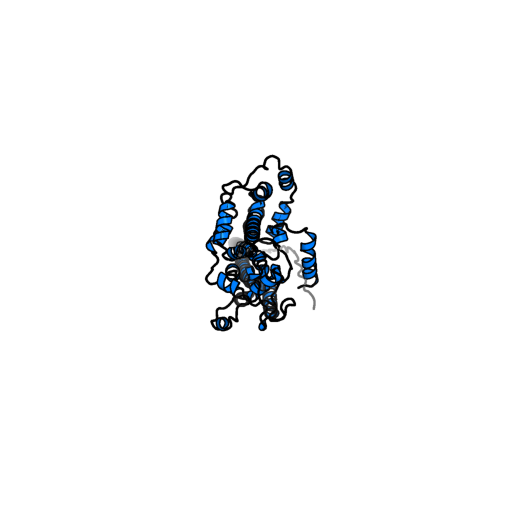0 ? 25.353 6.614 2.337 1.00 91.00 200 TYR A C 1
ATOM 1564 O O . TYR A 1 200 ? 25.266 6.325 1.140 1.00 91.00 200 TYR A O 1
ATOM 1572 N N . ASN A 1 201 ? 25.953 5.806 3.208 1.00 94.12 201 ASN A N 1
ATOM 1573 C CA . ASN A 1 201 ? 26.364 4.457 2.829 1.00 94.12 201 ASN A CA 1
ATOM 1574 C C . ASN A 1 201 ? 25.167 3.484 2.838 1.00 94.12 201 ASN A C 1
ATOM 1576 O O . ASN A 1 201 ? 24.086 3.802 3.339 1.00 94.12 201 ASN A O 1
ATOM 1580 N N . GLY A 1 202 ? 25.357 2.290 2.276 1.00 93.00 202 GLY A N 1
ATOM 1581 C CA . GLY A 1 202 ? 24.296 1.289 2.173 1.00 93.00 202 GLY A CA 1
ATOM 1582 C C . GLY A 1 202 ? 23.720 0.823 3.514 1.00 93.00 202 GLY A C 1
ATOM 1583 O O . GLY A 1 202 ? 22.518 0.596 3.620 1.00 93.00 202 GLY A O 1
ATOM 1584 N N . GLU A 1 203 ? 24.548 0.729 4.557 1.00 94.88 203 GLU A N 1
ATOM 1585 C CA . GLU A 1 203 ? 24.116 0.356 5.913 1.00 94.88 203 GLU A CA 1
ATOM 1586 C C . GLU A 1 203 ? 23.195 1.423 6.523 1.00 94.88 203 GLU A C 1
ATOM 1588 O O . GLU A 1 203 ? 22.168 1.109 7.116 1.00 94.88 203 GLU A O 1
ATOM 1593 N N . GLN A 1 204 ? 23.508 2.700 6.315 1.00 93.81 204 GLN A N 1
ATOM 1594 C CA . GLN A 1 204 ? 22.673 3.806 6.771 1.00 93.81 204 GLN A CA 1
ATOM 1595 C C . GLN A 1 204 ? 21.315 3.827 6.060 1.00 93.81 204 GLN A C 1
ATOM 1597 O O . GLN A 1 204 ? 20.298 4.028 6.719 1.00 93.81 204 GLN A O 1
ATOM 1602 N N . GLU A 1 205 ? 21.264 3.597 4.745 1.00 94.06 205 GLU A N 1
ATOM 1603 C CA . GLU A 1 205 ? 19.985 3.512 4.020 1.00 94.06 205 GLU A CA 1
ATOM 1604 C C . GLU A 1 205 ? 19.173 2.265 4.404 1.00 94.06 205 GLU A C 1
ATOM 1606 O O . GLU A 1 205 ? 17.945 2.333 4.511 1.00 94.06 205 GLU A O 1
ATOM 1611 N N . TYR A 1 206 ? 19.848 1.150 4.698 1.00 95.75 206 TYR A N 1
ATOM 1612 C CA . TYR A 1 206 ? 19.213 -0.039 5.265 1.00 95.75 206 TYR A CA 1
ATOM 1613 C C . TYR A 1 206 ? 18.522 0.285 6.600 1.00 95.75 206 TYR A C 1
ATOM 1615 O O . TYR A 1 206 ? 17.321 0.051 6.747 1.00 95.75 206 TYR A O 1
ATOM 1623 N N . GLU A 1 207 ? 19.236 0.905 7.543 1.00 94.56 207 GLU A N 1
ATOM 1624 C CA . GLU A 1 207 ? 18.688 1.275 8.856 1.00 94.56 207 GLU A CA 1
ATOM 1625 C C . GLU A 1 207 ? 17.564 2.319 8.757 1.00 94.56 207 GLU A C 1
ATOM 1627 O O . GLU A 1 207 ? 16.569 2.248 9.485 1.00 94.56 207 GLU A O 1
ATOM 1632 N N . ARG A 1 208 ? 17.664 3.275 7.823 1.00 93.19 208 ARG A N 1
ATOM 1633 C CA . ARG A 1 208 ? 16.588 4.245 7.546 1.00 93.19 208 ARG A CA 1
ATOM 1634 C C . ARG A 1 208 ? 15.337 3.568 7.005 1.00 93.19 208 ARG A C 1
ATOM 1636 O O . ARG A 1 208 ? 14.229 3.934 7.397 1.00 93.19 208 ARG A O 1
ATOM 1643 N N . THR A 1 209 ? 15.496 2.584 6.128 1.00 95.44 209 THR A N 1
ATOM 1644 C CA . THR A 1 209 ? 14.375 1.818 5.571 1.00 95.44 209 THR A CA 1
ATOM 1645 C C . THR A 1 209 ? 13.734 0.928 6.635 1.00 95.44 209 THR A C 1
ATOM 1647 O O . THR A 1 209 ? 12.509 0.870 6.747 1.00 95.44 209 THR A O 1
ATOM 1650 N N . LEU A 1 210 ? 14.538 0.299 7.493 1.00 96.12 210 LEU A N 1
ATOM 1651 C CA . LEU A 1 210 ? 14.029 -0.481 8.618 1.00 96.12 210 LEU A CA 1
ATOM 1652 C C . LEU A 1 210 ? 13.284 0.403 9.627 1.00 96.12 210 LEU A C 1
ATOM 1654 O O . LEU A 1 210 ? 12.191 0.062 10.074 1.00 96.12 210 LEU A O 1
ATOM 1658 N N . SER A 1 211 ? 13.820 1.591 9.911 1.00 93.81 211 SER A N 1
ATOM 1659 C CA . SER A 1 211 ? 13.152 2.602 10.738 1.00 93.81 211 SER A CA 1
ATOM 1660 C C . SER A 1 211 ? 11.820 3.046 10.129 1.00 93.81 211 SER A C 1
ATOM 1662 O O . SER A 1 211 ? 10.839 3.205 10.851 1.00 93.81 211 SER A O 1
ATOM 1664 N N . ALA A 1 212 ? 11.743 3.184 8.803 1.00 95.06 212 ALA A N 1
ATOM 1665 C CA . ALA A 1 212 ? 10.501 3.487 8.102 1.00 95.06 212 ALA A CA 1
ATOM 1666 C C . ALA A 1 212 ? 9.448 2.371 8.244 1.00 95.06 212 ALA A C 1
ATOM 1668 O O . ALA A 1 212 ? 8.268 2.663 8.451 1.00 95.06 212 ALA A O 1
ATOM 1669 N N . LEU A 1 213 ? 9.854 1.099 8.190 1.00 96.75 213 LEU A N 1
ATOM 1670 C CA . LEU A 1 213 ? 8.963 -0.034 8.473 1.00 96.75 213 LEU A CA 1
ATOM 1671 C C . LEU A 1 213 ? 8.453 0.016 9.920 1.00 96.75 213 LEU A C 1
ATOM 1673 O O . LEU A 1 213 ? 7.252 -0.124 10.156 1.00 96.75 213 LEU A O 1
ATOM 1677 N N . CYS A 1 214 ? 9.335 0.296 10.881 1.00 96.25 214 CYS A N 1
ATOM 1678 C CA . CYS A 1 214 ? 8.963 0.500 12.282 1.00 96.25 214 CYS A CA 1
ATOM 1679 C C . CYS A 1 214 ? 7.983 1.675 12.461 1.00 96.25 214 CYS A C 1
ATOM 1681 O O . CYS A 1 214 ? 7.041 1.579 13.245 1.00 96.25 214 CYS A O 1
ATOM 1683 N N . SER A 1 215 ? 8.130 2.759 11.694 1.00 95.44 215 SER A N 1
ATOM 1684 C CA . SER A 1 215 ? 7.162 3.864 11.681 1.00 95.44 215 SER A CA 1
ATOM 1685 C C . SER A 1 215 ? 5.767 3.401 11.244 1.00 95.44 215 SER A C 1
ATOM 1687 O O . SER A 1 215 ? 4.775 3.814 11.847 1.00 95.44 215 SER A O 1
ATOM 1689 N N . VAL A 1 216 ? 5.666 2.512 10.243 1.00 96.38 216 VAL A N 1
ATOM 1690 C CA . VAL A 1 216 ? 4.378 1.918 9.831 1.00 96.38 216 VAL A CA 1
ATOM 1691 C C . VAL A 1 216 ? 3.758 1.117 10.976 1.00 96.38 216 VAL A C 1
ATOM 1693 O O . VAL A 1 216 ? 2.577 1.312 11.266 1.00 96.38 216 VAL A O 1
ATOM 1696 N N . TYR A 1 217 ? 4.544 0.288 11.672 1.00 97.25 217 TYR A N 1
ATOM 1697 C CA . TYR A 1 217 ? 4.089 -0.432 12.869 1.00 97.25 217 TYR A CA 1
ATOM 1698 C C . TYR A 1 217 ? 3.492 0.527 13.911 1.00 97.25 217 TYR A C 1
ATOM 1700 O O . TYR A 1 217 ? 2.372 0.328 14.384 1.00 97.25 217 TYR A O 1
ATOM 1708 N N . CYS A 1 218 ? 4.184 1.626 14.208 1.00 96.50 218 CYS A N 1
ATOM 1709 C CA . CYS A 1 218 ? 3.723 2.605 15.188 1.00 96.50 218 CYS A CA 1
ATOM 1710 C C . CYS A 1 218 ? 2.448 3.340 14.741 1.00 96.50 218 CYS A C 1
ATOM 1712 O O . CYS A 1 218 ? 1.535 3.539 15.546 1.00 96.50 218 CYS A O 1
ATOM 1714 N N . PHE A 1 219 ? 2.343 3.729 13.464 1.00 95.62 219 PHE A N 1
ATOM 1715 C CA . PHE A 1 219 ? 1.143 4.394 12.938 1.00 95.62 219 PHE A CA 1
ATOM 1716 C C . PHE A 1 219 ? -0.098 3.507 13.008 1.00 95.62 219 PHE A C 1
ATOM 1718 O O . PHE A 1 219 ? -1.191 3.992 13.296 1.00 95.62 219 PHE A O 1
ATOM 1725 N N . LEU A 1 220 ? 0.067 2.201 12.811 1.00 96.69 220 LEU A N 1
ATOM 1726 C CA . LEU A 1 220 ? -1.026 1.239 12.914 1.00 96.69 220 LEU A CA 1
ATOM 1727 C C . LEU A 1 220 ? -1.364 0.861 14.359 1.00 96.69 220 LEU A C 1
ATOM 1729 O O . LEU A 1 220 ? -2.249 0.033 14.562 1.00 96.69 220 LEU A O 1
ATOM 1733 N N . ARG A 1 221 ? -0.702 1.469 15.355 1.00 96.81 221 ARG A N 1
ATOM 1734 C CA . ARG A 1 221 ? -0.853 1.198 16.794 1.00 96.81 221 ARG A CA 1
ATOM 1735 C C . ARG A 1 221 ? -1.021 2.457 17.648 1.00 96.81 221 ARG A C 1
ATOM 1737 O O . ARG A 1 221 ? -0.839 2.398 18.860 1.00 96.81 221 ARG A O 1
ATOM 1744 N N . LEU A 1 222 ? -1.374 3.606 17.069 1.00 95.62 222 LEU A N 1
ATOM 1745 C CA . LEU A 1 222 ? -1.447 4.879 17.809 1.00 95.62 222 LEU A CA 1
ATOM 1746 C C . LEU A 1 222 ? -2.443 4.876 18.983 1.00 95.62 222 LEU A C 1
ATOM 1748 O O . LEU A 1 222 ? -2.294 5.648 19.927 1.00 95.62 222 LEU A O 1
ATOM 1752 N N . ASP A 1 223 ? -3.488 4.063 18.925 1.00 95.31 223 ASP A N 1
ATOM 1753 C CA . ASP A 1 223 ? -4.479 3.853 19.988 1.00 95.31 223 ASP A CA 1
ATOM 1754 C C . ASP A 1 223 ? -4.109 2.724 20.970 1.00 95.31 223 ASP A C 1
ATOM 1756 O O . ASP A 1 223 ? -4.849 2.509 21.925 1.00 95.31 223 ASP A O 1
ATOM 1760 N N . ILE A 1 224 ? -2.970 2.048 20.769 1.00 96.50 224 ILE A N 1
ATOM 1761 C CA . ILE A 1 224 ? -2.413 1.030 21.672 1.00 96.50 224 ILE A CA 1
ATOM 1762 C C . ILE A 1 224 ? -1.173 1.595 22.377 1.00 96.50 224 ILE A C 1
ATOM 1764 O O . ILE A 1 224 ? -1.255 2.001 23.530 1.00 96.50 224 ILE A O 1
ATOM 1768 N N . ASP A 1 225 ? -0.037 1.622 21.680 1.00 97.31 225 ASP A N 1
ATOM 1769 C CA . ASP A 1 225 ? 1.280 1.985 22.220 1.00 97.31 225 ASP A CA 1
ATOM 1770 C C . ASP A 1 225 ? 2.202 2.677 21.196 1.00 97.31 225 ASP A C 1
ATOM 1772 O O . ASP A 1 225 ? 3.344 3.032 21.493 1.00 97.31 225 ASP A O 1
ATOM 1776 N N . GLY A 1 226 ? 1.732 2.885 19.964 1.00 96.31 226 GLY A N 1
ATOM 1777 C CA . GLY A 1 226 ? 2.546 3.435 18.883 1.00 96.31 226 GLY A CA 1
ATOM 1778 C C . GLY A 1 226 ? 3.009 4.869 19.149 1.00 96.31 226 GLY A C 1
ATOM 1779 O O . GLY A 1 226 ? 4.066 5.275 18.667 1.00 96.31 226 GLY A O 1
ATOM 1780 N N . LYS A 1 227 ? 2.258 5.640 19.951 1.00 96.56 227 LYS A N 1
ATOM 1781 C CA . LYS A 1 227 ? 2.640 7.005 20.353 1.00 96.56 227 LYS A CA 1
ATOM 1782 C C . LYS A 1 227 ? 3.850 6.984 21.282 1.00 96.56 227 LYS A C 1
ATOM 1784 O O . LYS A 1 227 ? 4.753 7.808 21.133 1.00 96.56 227 LYS A O 1
ATOM 1789 N N . GLU A 1 228 ? 3.858 6.053 22.230 1.00 96.88 228 GLU A N 1
ATOM 1790 C CA . GLU A 1 228 ? 4.927 5.812 23.189 1.00 96.88 228 GLU A CA 1
ATOM 1791 C C . GLU A 1 228 ? 6.179 5.330 22.467 1.00 96.88 228 GLU A C 1
ATOM 1793 O O . GLU A 1 228 ? 7.245 5.902 22.678 1.00 96.88 228 GLU A O 1
ATOM 1798 N N . VAL A 1 229 ? 6.049 4.375 21.538 1.00 94.38 229 VAL A N 1
ATOM 1799 C CA . VAL A 1 229 ? 7.183 3.928 20.715 1.00 94.38 229 VAL A CA 1
ATOM 1800 C C . VAL A 1 229 ? 7.792 5.101 19.937 1.00 94.38 229 VAL A C 1
ATOM 1802 O O . VAL A 1 229 ? 9.004 5.307 19.999 1.00 94.38 229 VAL A O 1
ATOM 1805 N N . PHE A 1 230 ? 6.972 5.927 19.273 1.00 89.75 230 PHE A N 1
ATOM 1806 C CA . PHE A 1 230 ? 7.462 7.110 18.551 1.00 89.75 230 PHE A CA 1
ATOM 1807 C C . PHE A 1 230 ? 8.127 8.149 19.457 1.00 89.75 230 PHE A C 1
ATOM 1809 O O . PHE A 1 230 ? 9.098 8.791 19.060 1.00 89.75 230 PHE A O 1
ATOM 1816 N N . SER A 1 231 ? 7.577 8.368 20.650 1.00 92.00 231 SER A N 1
ATOM 1817 C CA . SER A 1 231 ? 7.976 9.500 21.490 1.00 92.00 231 SER A CA 1
ATOM 1818 C C . SER A 1 231 ? 9.103 9.145 22.451 1.00 92.00 231 SER A C 1
ATOM 1820 O O . SER A 1 231 ? 10.002 9.952 22.676 1.00 92.00 231 SER A O 1
ATOM 1822 N N . PHE A 1 232 ? 9.063 7.951 23.031 1.00 94.19 232 PHE A N 1
ATOM 1823 C CA . PHE A 1 232 ? 9.915 7.523 24.141 1.00 94.19 232 PHE A CA 1
ATOM 1824 C C . PHE A 1 232 ? 10.833 6.352 23.766 1.00 94.19 232 PHE A C 1
ATOM 1826 O O . PHE A 1 232 ? 11.732 6.005 24.537 1.00 94.19 232 PHE A O 1
ATOM 1833 N N . GLY A 1 233 ? 10.661 5.787 22.568 1.00 92.56 233 GLY A N 1
ATOM 1834 C CA . GLY A 1 233 ? 11.433 4.652 22.080 1.00 92.56 233 GLY A CA 1
ATOM 1835 C C . GLY A 1 233 ? 10.994 3.329 22.704 1.00 92.56 233 GLY A C 1
ATOM 1836 O O . GLY A 1 233 ? 9.908 3.209 23.276 1.00 92.56 233 GLY A O 1
ATOM 1837 N N . ILE A 1 234 ? 11.870 2.333 22.593 1.00 95.44 234 ILE A N 1
ATOM 1838 C CA . ILE A 1 234 ? 11.646 0.972 23.086 1.00 95.44 234 ILE A CA 1
ATOM 1839 C C . ILE A 1 234 ? 12.687 0.558 24.129 1.00 95.44 234 ILE A C 1
ATOM 1841 O O . ILE A 1 234 ? 13.773 1.136 24.206 1.00 95.44 234 ILE A O 1
ATOM 1845 N N . SER A 1 235 ? 12.353 -0.450 24.926 1.00 95.88 235 SER A N 1
ATOM 1846 C CA . SER A 1 235 ? 13.275 -1.205 25.776 1.00 95.88 235 SER A CA 1
ATOM 1847 C C . SER A 1 235 ? 14.039 -2.275 24.977 1.00 95.88 235 SER A C 1
ATOM 1849 O O . SER A 1 235 ? 13.773 -2.509 23.797 1.00 95.88 235 SER A O 1
ATOM 1851 N N . GLU A 1 236 ? 14.996 -2.958 25.616 1.00 94.69 236 GLU A N 1
ATOM 1852 C CA . GLU A 1 236 ? 15.840 -3.992 24.980 1.00 94.69 236 GLU A CA 1
ATOM 1853 C C . GLU A 1 236 ? 15.055 -5.204 24.438 1.00 94.69 236 GLU A C 1
ATOM 1855 O O . GLU A 1 236 ? 15.484 -5.883 23.497 1.00 94.69 236 GLU A O 1
ATOM 1860 N N . ASP A 1 237 ? 13.888 -5.485 25.016 1.00 94.94 237 ASP A N 1
ATOM 1861 C CA . ASP A 1 237 ? 12.952 -6.517 24.565 1.00 94.94 237 ASP A CA 1
ATOM 1862 C C . ASP A 1 237 ? 11.996 -6.027 23.461 1.00 94.94 237 ASP A C 1
ATOM 1864 O O . ASP A 1 237 ? 11.163 -6.797 22.991 1.00 94.94 237 ASP A O 1
ATOM 1868 N N . GLY A 1 238 ? 12.135 -4.780 22.998 1.00 94.50 238 GLY A N 1
ATOM 1869 C CA . GLY A 1 238 ? 11.335 -4.220 21.906 1.00 94.50 238 GLY A CA 1
ATOM 1870 C C . GLY A 1 238 ? 9.959 -3.706 22.321 1.00 94.50 238 GLY A C 1
ATOM 1871 O O . GLY A 1 238 ? 9.095 -3.543 21.457 1.00 94.50 238 GLY A O 1
ATOM 1872 N N . ARG A 1 239 ? 9.734 -3.483 23.620 1.00 96.94 239 ARG A N 1
ATOM 1873 C CA . ARG A 1 239 ? 8.472 -2.968 24.169 1.00 96.94 239 ARG A CA 1
ATOM 1874 C C . ARG A 1 239 ? 8.495 -1.444 24.320 1.00 96.94 239 ARG A C 1
ATOM 1876 O O . ARG A 1 239 ? 9.572 -0.875 24.466 1.00 96.94 239 ARG A O 1
ATOM 1883 N N . PRO A 1 240 ? 7.337 -0.765 24.280 1.00 96.56 240 PRO A N 1
ATOM 1884 C CA . PRO A 1 240 ? 7.261 0.686 24.440 1.00 96.56 240 PRO A CA 1
ATOM 1885 C C . PRO A 1 240 ? 7.775 1.144 25.811 1.00 96.56 240 PRO A C 1
ATOM 1887 O O . PRO A 1 240 ? 7.377 0.615 26.850 1.00 96.56 240 PRO A O 1
ATOM 1890 N N . ASN A 1 241 ? 8.587 2.201 25.832 1.00 95.81 241 ASN A N 1
ATOM 1891 C CA . ASN A 1 241 ? 8.848 2.932 27.069 1.00 95.81 241 ASN A CA 1
ATOM 1892 C C . ASN A 1 241 ? 7.633 3.814 27.388 1.00 95.81 241 ASN A C 1
ATOM 1894 O O . ASN A 1 241 ? 7.264 4.658 26.584 1.00 95.81 241 ASN A O 1
ATOM 1898 N N . HIS A 1 242 ? 7.021 3.674 28.566 1.00 96.00 242 HIS A N 1
ATOM 1899 C CA . HIS A 1 242 ? 5.827 4.463 28.932 1.00 96.00 242 HIS A CA 1
ATOM 1900 C C . HIS A 1 242 ? 6.133 5.856 29.500 1.00 96.00 242 HIS A C 1
ATOM 1902 O O . HIS A 1 242 ? 5.221 6.634 29.773 1.00 96.00 242 HIS A O 1
ATOM 1908 N N . VAL A 1 243 ? 7.409 6.163 29.729 1.00 94.00 243 VAL A N 1
ATOM 1909 C CA . VAL A 1 243 ? 7.851 7.423 30.329 1.00 94.00 243 VAL A CA 1
ATOM 1910 C C . VAL A 1 243 ? 8.987 7.984 29.491 1.00 94.00 243 VAL A C 1
ATOM 1912 O O . VAL A 1 243 ? 9.882 7.242 29.080 1.00 94.00 243 VAL A O 1
ATOM 1915 N N . ALA A 1 244 ? 8.969 9.299 29.268 1.00 92.06 244 ALA A N 1
ATOM 1916 C CA . ALA A 1 244 ? 10.074 9.988 28.625 1.00 92.06 244 ALA A CA 1
ATOM 1917 C C . ALA A 1 244 ? 11.398 9.708 29.364 1.00 92.06 244 ALA A C 1
ATOM 1919 O O . ALA A 1 244 ? 11.436 9.767 30.600 1.00 92.06 244 ALA A O 1
ATOM 1920 N N . PRO A 1 245 ? 12.503 9.452 28.641 1.00 88.75 245 PRO A N 1
ATOM 1921 C CA . PRO A 1 245 ? 13.809 9.323 29.273 1.00 88.75 245 PRO A CA 1
ATOM 1922 C C . PRO A 1 245 ? 14.155 10.585 30.078 1.00 88.75 245 PRO A C 1
ATOM 1924 O O . PRO A 1 245 ? 13.761 11.701 29.723 1.00 88.75 245 PRO A O 1
ATOM 1927 N N . GLN A 1 246 ? 14.887 10.427 31.184 1.00 91.12 246 GLN A N 1
ATOM 1928 C CA . GLN A 1 246 ? 15.229 11.561 32.046 1.00 91.12 246 GLN A CA 1
ATOM 1929 C C . GLN A 1 246 ? 15.957 12.659 31.254 1.00 91.12 246 GLN A C 1
ATOM 1931 O O . GLN A 1 246 ? 16.912 12.391 30.532 1.00 91.12 246 GLN A O 1
ATOM 1936 N N . GLY A 1 247 ? 15.498 13.906 31.401 1.00 87.31 247 GLY A N 1
ATOM 1937 C CA . GLY A 1 247 ? 16.062 15.071 30.708 1.00 87.31 247 GLY A CA 1
ATOM 1938 C C . GLY A 1 247 ? 15.477 15.357 29.318 1.00 87.31 247 GLY A C 1
ATOM 1939 O O . GLY A 1 247 ? 15.789 16.394 28.739 1.00 87.31 247 GLY A O 1
ATOM 1940 N N . GLU A 1 248 ? 14.576 14.520 28.798 1.00 90.31 248 GLU A N 1
ATOM 1941 C CA . GLU A 1 248 ? 14.033 14.645 27.436 1.00 90.31 248 GLU A CA 1
ATOM 1942 C C . GLU A 1 248 ? 12.677 15.373 27.388 1.00 90.31 248 GLU A C 1
ATOM 1944 O O . GLU A 1 248 ? 11.689 14.881 26.839 1.00 90.31 248 GLU A O 1
ATOM 1949 N N . ALA A 1 249 ? 12.610 16.594 27.932 1.00 92.12 249 ALA A N 1
ATOM 1950 C CA . ALA A 1 249 ? 11.369 17.387 27.964 1.00 92.12 249 ALA A CA 1
ATOM 1951 C C . ALA A 1 249 ? 10.753 17.627 26.567 1.00 92.12 249 ALA A C 1
ATOM 1953 O O . ALA A 1 249 ? 9.543 17.812 26.439 1.00 92.12 249 ALA A O 1
ATOM 1954 N N . ARG A 1 250 ? 11.575 17.595 25.508 1.00 90.31 250 ARG A N 1
ATOM 1955 C CA . ARG A 1 250 ? 11.119 17.712 24.114 1.00 90.31 250 ARG A CA 1
ATOM 1956 C C . ARG A 1 250 ? 10.275 16.515 23.670 1.00 90.31 250 ARG A C 1
ATOM 1958 O O . ARG A 1 250 ? 9.275 16.724 22.993 1.00 90.31 250 ARG A O 1
ATOM 1965 N N . LYS A 1 251 ? 10.639 15.292 24.075 1.00 89.94 251 LYS A N 1
ATOM 1966 C CA . LYS A 1 251 ? 9.904 14.059 23.740 1.00 89.94 251 LYS A CA 1
ATOM 1967 C C . LYS A 1 251 ? 8.533 14.032 24.409 1.00 89.94 251 LYS A C 1
ATOM 1969 O O . LYS A 1 251 ? 7.528 13.779 23.756 1.00 89.94 251 LYS A O 1
ATOM 1974 N N . GLU A 1 252 ? 8.484 14.406 25.685 1.00 93.56 252 GLU A N 1
ATOM 1975 C CA . GLU A 1 252 ? 7.234 14.568 26.438 1.00 93.56 252 GLU A CA 1
ATOM 1976 C C . GLU A 1 252 ? 6.323 15.638 25.812 1.00 93.56 252 GLU A C 1
ATOM 1978 O O . GLU A 1 252 ? 5.113 15.451 25.675 1.00 93.56 252 GLU A O 1
ATOM 1983 N N . HIS A 1 253 ? 6.906 16.769 25.400 1.00 93.00 253 HIS A N 1
ATOM 1984 C CA . HIS A 1 253 ? 6.165 17.824 24.717 1.00 93.00 253 HIS A CA 1
ATOM 1985 C C . HIS A 1 253 ? 5.610 17.351 23.368 1.00 93.00 253 HIS A C 1
ATOM 1987 O O . HIS A 1 253 ? 4.443 17.608 23.073 1.00 93.00 253 HIS A O 1
ATOM 1993 N N . PHE A 1 254 ? 6.405 16.629 22.575 1.00 91.31 254 PHE A N 1
ATOM 1994 C CA . PHE A 1 254 ? 5.963 16.044 21.310 1.00 91.31 254 PHE A CA 1
ATOM 1995 C C . PHE A 1 254 ? 4.807 15.060 21.524 1.00 91.31 254 PHE A C 1
ATOM 1997 O O . PHE A 1 254 ? 3.750 15.241 20.922 1.00 91.31 254 PHE A O 1
ATOM 2004 N N . TYR A 1 255 ? 4.944 14.113 22.460 1.00 94.38 255 TYR A N 1
ATOM 2005 C CA . TYR A 1 255 ? 3.889 13.157 22.815 1.00 94.38 255 TYR A CA 1
ATOM 2006 C C . TYR A 1 255 ? 2.556 13.848 23.138 1.00 94.38 255 TYR A C 1
ATOM 2008 O O . TYR A 1 255 ? 1.495 13.406 22.700 1.00 94.38 255 TYR A O 1
ATOM 2016 N N . LYS A 1 256 ? 2.601 14.965 23.875 1.00 95.75 256 LYS A N 1
ATOM 2017 C CA . LYS A 1 256 ? 1.405 15.707 24.309 1.00 95.75 256 LYS A CA 1
ATOM 2018 C C . LYS A 1 256 ? 0.796 16.614 23.245 1.00 95.75 256 LYS A C 1
ATOM 2020 O O . LYS A 1 256 ? -0.410 16.845 23.279 1.00 95.75 256 LYS A O 1
ATOM 2025 N N . THR A 1 257 ? 1.610 17.184 22.361 1.00 94.38 257 THR A N 1
ATOM 2026 C CA . THR A 1 257 ? 1.157 18.219 21.414 1.00 94.38 257 THR A CA 1
ATOM 2027 C C . THR A 1 257 ? 0.928 17.707 19.998 1.00 94.38 257 THR A C 1
ATOM 2029 O O . THR A 1 257 ? 0.205 18.352 19.238 1.00 94.38 257 THR A O 1
ATOM 2032 N N . MET A 1 258 ? 1.491 16.551 19.637 1.00 93.50 258 MET A N 1
ATOM 2033 C CA . MET A 1 258 ? 1.281 15.945 18.327 1.00 93.50 258 MET A CA 1
ATOM 2034 C C . MET A 1 258 ? -0.212 15.616 18.127 1.00 93.50 258 MET A C 1
ATOM 2036 O O . MET A 1 258 ? -0.827 14.979 18.989 1.00 93.50 258 MET A O 1
ATOM 2040 N N . PRO A 1 259 ? -0.834 16.012 16.998 1.00 93.06 259 PRO A N 1
ATOM 2041 C CA . PRO A 1 259 ? -2.246 15.753 16.738 1.00 93.06 259 PRO A CA 1
ATOM 2042 C C . PRO A 1 259 ? -2.479 14.297 16.306 1.00 93.06 259 PRO A C 1
ATOM 2044 O O . PRO A 1 259 ? -2.891 14.023 15.179 1.00 93.06 259 PRO A O 1
ATOM 2047 N N . TRP A 1 260 ? -2.245 13.343 17.210 1.00 93.12 260 TRP A N 1
ATOM 2048 C CA . TRP A 1 260 ? -2.338 11.904 16.940 1.00 93.12 260 TRP A CA 1
ATOM 2049 C C . TRP A 1 260 ? -3.674 11.476 16.328 1.00 93.12 260 TRP A C 1
ATOM 2051 O O . TRP A 1 260 ? -3.702 10.603 15.466 1.00 93.12 260 TRP A O 1
ATOM 2061 N N . GLY A 1 261 ? -4.778 12.124 16.716 1.00 93.25 261 GLY A N 1
ATOM 2062 C CA . GLY A 1 261 ? -6.098 11.860 16.138 1.00 93.25 261 GLY A CA 1
ATOM 2063 C C . GLY A 1 261 ? -6.175 12.150 14.634 1.00 93.25 261 GLY A C 1
ATOM 2064 O O . GLY A 1 261 ? -6.844 11.421 13.906 1.00 93.25 261 GLY A O 1
ATOM 2065 N N . LEU A 1 262 ? -5.447 13.160 14.138 1.00 91.38 262 LEU A N 1
ATOM 2066 C CA . LEU A 1 262 ? -5.365 13.439 12.700 1.00 91.38 262 LEU A CA 1
ATOM 2067 C C . LEU A 1 262 ? -4.547 12.372 11.968 1.00 91.38 262 LEU A C 1
ATOM 2069 O O . LEU A 1 262 ? -4.923 11.980 10.867 1.00 91.38 262 LEU A O 1
ATOM 2073 N N . VAL A 1 263 ? -3.475 11.864 12.584 1.00 89.75 263 VAL A N 1
ATOM 2074 C CA . VAL A 1 263 ? -2.665 10.773 12.014 1.00 89.75 263 VAL A CA 1
ATOM 2075 C C . VAL A 1 263 ? -3.469 9.468 11.965 1.00 89.75 263 VAL A C 1
ATOM 2077 O O . VAL A 1 263 ? -3.491 8.794 10.937 1.00 89.75 263 VAL A O 1
ATOM 2080 N N . GLN A 1 264 ? -4.221 9.151 13.024 1.00 92.31 264 GLN A N 1
ATOM 2081 C CA . GLN A 1 264 ? -5.139 8.008 13.037 1.00 92.31 264 GLN A CA 1
ATOM 2082 C C . GLN A 1 264 ? -6.229 8.149 11.962 1.00 92.31 264 GLN A C 1
ATOM 2084 O O . GLN A 1 264 ? -6.529 7.200 11.231 1.00 92.31 264 GLN A O 1
ATOM 2089 N N . SER A 1 265 ? -6.803 9.351 11.826 1.00 90.19 265 SER A N 1
ATOM 2090 C CA . SER A 1 265 ? -7.781 9.649 10.777 1.00 90.19 265 SER A CA 1
ATOM 2091 C C . SER A 1 265 ? -7.178 9.478 9.384 1.00 90.19 265 SER A C 1
ATOM 2093 O O . SER A 1 265 ? -7.839 8.938 8.499 1.00 90.19 265 SER A O 1
ATOM 2095 N N . LEU A 1 266 ? -5.917 9.870 9.186 1.00 89.25 266 LEU A N 1
ATOM 2096 C CA . LEU A 1 266 ? -5.203 9.655 7.932 1.00 89.25 266 LEU A CA 1
ATOM 2097 C C . LEU A 1 266 ? -5.059 8.160 7.615 1.00 89.25 266 LEU A C 1
ATOM 2099 O O . LEU A 1 266 ? -5.400 7.764 6.505 1.00 89.25 266 LEU A O 1
ATOM 2103 N N . CYS A 1 267 ? -4.648 7.330 8.580 1.00 92.06 267 CYS A N 1
ATOM 2104 C CA . CYS A 1 267 ? -4.543 5.874 8.395 1.00 92.06 267 CYS A CA 1
ATOM 2105 C C . CYS A 1 267 ? -5.896 5.241 8.027 1.00 92.06 267 CYS A C 1
ATOM 2107 O O . CYS A 1 267 ? -5.975 4.410 7.121 1.00 92.06 267 CYS A O 1
ATOM 2109 N N . THR A 1 268 ? -6.973 5.705 8.667 1.00 90.69 268 THR A N 1
ATOM 2110 C CA . THR A 1 268 ? -8.345 5.251 8.386 1.00 90.69 268 THR A CA 1
ATOM 2111 C C . THR A 1 268 ? -8.789 5.669 6.982 1.00 90.69 268 THR A C 1
ATOM 2113 O O . THR A 1 268 ? -9.304 4.865 6.210 1.00 90.69 268 THR A O 1
ATOM 2116 N N . ARG A 1 269 ? -8.542 6.928 6.598 1.00 86.50 269 ARG A N 1
ATOM 2117 C CA . ARG A 1 269 ? -8.884 7.460 5.267 1.00 86.50 269 ARG A CA 1
ATOM 2118 C C . ARG A 1 269 ? -8.057 6.843 4.144 1.00 86.50 269 ARG A C 1
ATOM 2120 O O . ARG A 1 269 ? -8.562 6.719 3.033 1.00 86.50 269 ARG A O 1
ATOM 2127 N N . ALA A 1 270 ? -6.815 6.458 4.429 1.00 85.38 270 ALA A N 1
ATOM 2128 C CA . ALA A 1 270 ? -5.973 5.680 3.526 1.00 85.38 270 ALA A CA 1
ATOM 2129 C C . ALA A 1 270 ? -6.440 4.217 3.405 1.00 85.38 270 ALA A C 1
ATOM 2131 O O . ALA A 1 270 ? -5.940 3.477 2.561 1.00 85.38 270 ALA A O 1
ATOM 2132 N N . GLY A 1 271 ? -7.401 3.794 4.234 1.00 89.81 271 GLY A N 1
ATOM 2133 C CA . GLY A 1 271 ? -7.922 2.436 4.245 1.00 89.81 271 GLY A CA 1
ATOM 2134 C C . GLY A 1 271 ? -6.933 1.420 4.804 1.00 89.81 271 GLY A C 1
ATOM 2135 O O . GLY A 1 271 ? -7.037 0.252 4.456 1.00 89.81 271 GLY A O 1
ATOM 2136 N N . LEU A 1 272 ? -5.969 1.834 5.632 1.00 94.12 272 LEU A N 1
ATOM 2137 C CA . LEU A 1 272 ? -5.095 0.903 6.355 1.00 94.12 272 LEU A CA 1
ATOM 2138 C C . LEU A 1 272 ? -5.817 0.301 7.565 1.00 94.12 272 LEU A C 1
ATOM 2140 O O . LEU A 1 272 ? -5.601 -0.860 7.910 1.00 94.12 272 LEU A O 1
ATOM 2144 N N . THR A 1 273 ? -6.701 1.091 8.174 1.00 95.00 273 THR A N 1
ATOM 2145 C CA . THR A 1 273 ? -7.519 0.708 9.323 1.00 95.00 273 THR A CA 1
ATOM 2146 C C . THR A 1 273 ? -9.002 0.991 9.072 1.00 95.00 273 THR A C 1
ATOM 2148 O O . THR A 1 273 ? -9.348 1.843 8.249 1.00 95.00 273 THR A O 1
ATOM 2151 N N . HIS A 1 274 ? -9.895 0.292 9.775 1.00 91.25 274 HIS A N 1
ATOM 2152 C CA . HIS A 1 274 ? -11.326 0.605 9.824 1.00 91.25 274 HIS A CA 1
ATOM 2153 C C . HIS A 1 274 ? -11.939 0.286 11.197 1.00 91.25 274 HIS A C 1
ATOM 2155 O O . HIS A 1 274 ? -11.347 -0.431 11.998 1.00 91.25 274 HIS A O 1
ATOM 2161 N N . GLY A 1 275 ? -13.140 0.817 11.451 1.00 83.62 275 GLY A N 1
ATOM 2162 C CA . GLY A 1 275 ? -13.884 0.637 12.703 1.00 83.62 275 GLY A CA 1
ATOM 2163 C C . GLY A 1 275 ? -13.871 1.879 13.600 1.00 83.62 275 GLY A C 1
ATOM 2164 O O . GLY A 1 275 ? -12.839 2.516 13.793 1.00 83.62 275 GLY A O 1
ATOM 2165 N N . GLU A 1 276 ? -15.036 2.232 14.148 1.00 74.44 276 GLU A N 1
ATOM 2166 C CA . GLU A 1 276 ? -15.163 3.237 15.208 1.00 74.44 276 GLU A CA 1
ATOM 2167 C C . GLU A 1 276 ? -15.068 2.520 16.564 1.00 74.44 276 GLU A C 1
ATOM 2169 O O . GLU A 1 276 ? -16.044 1.956 17.050 1.00 74.44 276 GLU A O 1
ATOM 2174 N N . GLY A 1 277 ? -13.872 2.486 17.155 1.00 74.62 277 GLY A N 1
ATOM 2175 C CA . GLY A 1 277 ? -13.625 1.927 18.491 1.00 74.62 277 GLY A CA 1
ATOM 2176 C C . GLY A 1 277 ? -12.806 0.637 18.493 1.00 74.62 277 GLY A C 1
ATOM 2177 O O . GLY A 1 277 ? -11.824 0.567 19.224 1.00 74.62 277 GLY A O 1
ATOM 2178 N N . ASP A 1 278 ? -13.158 -0.341 17.654 1.00 83.56 278 ASP A N 1
ATOM 2179 C CA . ASP A 1 278 ? -12.354 -1.555 17.449 1.00 83.56 278 ASP A CA 1
ATOM 2180 C C . ASP A 1 278 ? -11.592 -1.458 16.122 1.00 83.56 278 ASP A C 1
ATOM 2182 O O . ASP A 1 278 ? -12.083 -1.838 15.053 1.00 83.56 278 ASP A O 1
ATOM 2186 N N . THR A 1 279 ? -10.417 -0.825 16.188 1.00 91.88 279 THR A N 1
ATOM 2187 C CA . THR A 1 279 ? -9.564 -0.584 15.022 1.00 91.88 279 THR A CA 1
ATOM 2188 C C . THR A 1 279 ? -9.051 -1.916 14.473 1.00 91.88 279 THR A C 1
ATOM 2190 O O . THR A 1 279 ? -8.174 -2.556 15.058 1.00 91.88 279 THR A O 1
ATOM 2193 N N . THR A 1 280 ? -9.545 -2.285 13.298 1.00 94.69 280 THR A N 1
ATOM 2194 C CA . THR A 1 280 ? -9.157 -3.484 12.544 1.00 94.69 280 THR A CA 1
ATOM 2195 C C . THR A 1 280 ? -8.334 -3.094 11.319 1.00 94.69 280 THR A C 1
ATOM 2197 O O . THR A 1 280 ? -8.443 -1.970 10.819 1.00 94.69 280 THR A O 1
ATOM 2200 N N . LEU A 1 281 ? -7.457 -3.990 10.860 1.00 96.50 281 LEU A N 1
ATOM 2201 C CA . LEU A 1 281 ? -6.548 -3.721 9.745 1.00 96.50 281 LEU A CA 1
ATOM 2202 C C . LEU A 1 281 ? -7.099 -4.242 8.423 1.00 96.50 281 LEU A C 1
ATOM 2204 O O . LEU A 1 281 ? -7.692 -5.315 8.353 1.00 96.50 281 LEU A O 1
ATOM 2208 N N . ARG A 1 282 ? -6.815 -3.515 7.343 1.00 93.81 282 ARG A N 1
ATOM 2209 C CA . ARG A 1 282 ? -6.991 -4.019 5.979 1.00 93.81 282 ARG A CA 1
ATOM 2210 C C . ARG A 1 282 ? -5.727 -4.722 5.515 1.00 93.81 282 ARG A C 1
ATOM 2212 O O . ARG A 1 282 ? -4.764 -4.063 5.123 1.00 93.81 282 ARG A O 1
ATOM 2219 N N . HIS A 1 283 ? -5.736 -6.052 5.556 1.00 95.56 283 HIS A N 1
ATOM 2220 C CA . HIS A 1 283 ? -4.528 -6.854 5.348 1.00 95.56 283 HIS A CA 1
ATOM 2221 C C . HIS A 1 283 ? -3.886 -6.573 3.987 1.00 95.56 283 HIS A C 1
ATOM 2223 O O . HIS A 1 283 ? -2.687 -6.329 3.907 1.00 95.56 283 HIS A O 1
ATOM 2229 N N . ASP A 1 284 ? -4.696 -6.493 2.931 1.00 93.44 284 ASP A N 1
ATOM 2230 C CA . ASP A 1 284 ? -4.250 -6.182 1.574 1.00 93.44 284 ASP A CA 1
ATOM 2231 C C . ASP A 1 284 ? -3.514 -4.834 1.485 1.00 93.44 284 ASP A C 1
ATOM 2233 O O . ASP A 1 284 ? -2.436 -4.738 0.889 1.00 93.44 284 ASP A O 1
ATOM 2237 N N . ARG A 1 285 ? -4.069 -3.790 2.109 1.00 93.25 285 ARG A N 1
ATOM 2238 C CA . ARG A 1 285 ? -3.505 -2.435 2.093 1.00 93.25 285 ARG A CA 1
ATOM 2239 C C . ARG A 1 285 ? -2.257 -2.322 2.958 1.00 93.25 285 ARG A C 1
ATOM 2241 O O . ARG A 1 285 ? -1.289 -1.702 2.526 1.00 93.25 285 ARG A O 1
ATOM 2248 N N . VAL A 1 286 ? -2.250 -2.944 4.136 1.00 97.06 286 VAL A N 1
ATOM 2249 C CA . VAL A 1 286 ? -1.078 -2.944 5.021 1.00 97.06 286 VAL A CA 1
ATOM 2250 C C . VAL A 1 286 ? 0.074 -3.727 4.390 1.00 97.06 286 VAL A C 1
ATOM 2252 O O . VAL A 1 286 ? 1.193 -3.226 4.360 1.00 97.06 286 VAL A O 1
ATOM 2255 N N . SER A 1 287 ? -0.181 -4.894 3.795 1.00 97.94 287 SER A N 1
ATOM 2256 C CA . SER A 1 287 ? 0.841 -5.649 3.062 1.00 97.94 287 SER A CA 1
ATOM 2257 C C . SER A 1 287 ? 1.440 -4.856 1.896 1.00 97.94 287 SER A C 1
ATOM 2259 O O . SER A 1 287 ? 2.658 -4.869 1.708 1.00 97.94 287 SER A O 1
ATOM 2261 N N . ALA A 1 288 ? 0.611 -4.128 1.139 1.00 96.19 288 ALA A N 1
ATOM 2262 C CA . ALA A 1 288 ? 1.083 -3.251 0.067 1.00 96.19 288 ALA A CA 1
ATOM 2263 C C . ALA A 1 288 ? 1.949 -2.101 0.609 1.00 96.19 288 ALA A C 1
ATOM 2265 O O . ALA A 1 288 ? 3.002 -1.807 0.051 1.00 96.19 288 ALA A O 1
ATOM 2266 N N . MET A 1 289 ? 1.534 -1.491 1.724 1.00 96.00 289 MET A N 1
ATOM 2267 C CA . MET A 1 289 ? 2.281 -0.431 2.403 1.00 96.00 289 MET A CA 1
ATOM 2268 C C . MET A 1 289 ? 3.651 -0.919 2.886 1.00 96.00 289 MET A C 1
ATOM 2270 O O . MET A 1 289 ? 4.653 -0.269 2.617 1.00 96.00 289 MET A O 1
ATOM 2274 N N . LEU A 1 290 ? 3.712 -2.076 3.553 1.00 98.06 290 LEU A N 1
ATOM 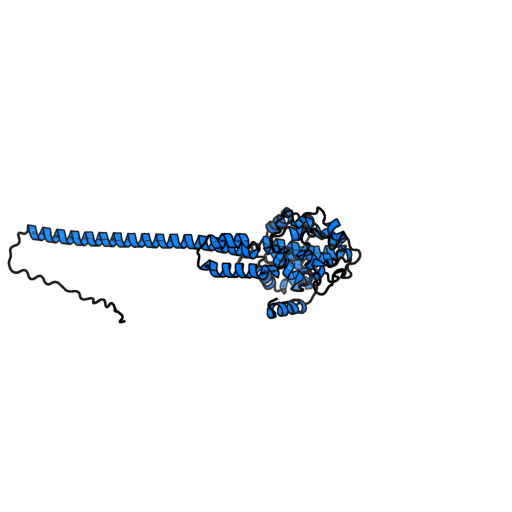2275 C CA . LEU A 1 290 ? 4.972 -2.674 4.010 1.00 98.06 290 LEU A CA 1
ATOM 2276 C C . LEU A 1 290 ? 5.891 -3.012 2.833 1.00 98.06 290 LEU A C 1
ATOM 2278 O O . LEU A 1 290 ? 7.076 -2.694 2.875 1.00 98.06 290 LEU A O 1
ATOM 2282 N N . THR A 1 291 ? 5.325 -3.581 1.764 1.00 98.19 291 THR A N 1
ATOM 2283 C CA . THR A 1 291 ? 6.070 -3.884 0.537 1.00 98.19 291 THR A CA 1
ATOM 2284 C C . THR A 1 291 ? 6.674 -2.618 -0.054 1.00 98.19 291 THR A C 1
ATOM 2286 O O . THR A 1 291 ? 7.877 -2.590 -0.271 1.00 98.19 291 THR A O 1
ATOM 2289 N N . LEU A 1 292 ? 5.872 -1.563 -0.260 1.00 96.44 292 LEU A N 1
ATOM 2290 C CA . LEU A 1 292 ? 6.354 -0.279 -0.770 1.00 96.44 292 LEU A CA 1
ATOM 2291 C C . LEU A 1 292 ? 7.462 0.288 0.120 1.00 96.44 292 LEU A C 1
ATOM 2293 O O . LEU A 1 292 ? 8.509 0.662 -0.395 1.00 96.44 292 LEU A O 1
ATOM 2297 N N . THR A 1 293 ? 7.262 0.323 1.437 1.00 96.12 293 THR A N 1
ATOM 2298 C CA . THR A 1 293 ? 8.269 0.846 2.367 1.00 96.12 293 THR A CA 1
ATOM 2299 C C . THR A 1 293 ? 9.589 0.084 2.254 1.00 96.12 293 THR A C 1
ATOM 2301 O O . THR A 1 293 ? 10.637 0.720 2.241 1.00 96.12 293 THR A O 1
ATOM 2304 N N . ALA A 1 294 ? 9.559 -1.242 2.098 1.00 97.88 294 ALA A N 1
ATOM 2305 C CA . ALA A 1 294 ? 10.767 -2.057 1.960 1.00 97.88 294 ALA A CA 1
ATOM 2306 C C . ALA A 1 294 ? 11.544 -1.816 0.651 1.00 97.88 294 ALA A C 1
ATOM 2308 O O . ALA A 1 294 ? 12.740 -2.090 0.614 1.00 97.88 294 ALA A O 1
ATOM 2309 N N . LEU A 1 295 ? 10.887 -1.331 -0.412 1.00 96.88 295 LEU A N 1
ATOM 2310 C CA . LEU A 1 295 ? 11.504 -1.163 -1.735 1.00 96.88 295 LEU A CA 1
ATOM 2311 C C . LEU A 1 295 ? 11.674 0.290 -2.197 1.00 96.88 295 LEU A C 1
ATOM 2313 O O . LEU A 1 295 ? 12.399 0.512 -3.160 1.00 96.88 295 LEU A O 1
ATOM 2317 N N . HIS A 1 296 ? 11.020 1.270 -1.562 1.00 94.44 296 HIS A N 1
ATOM 2318 C CA . HIS A 1 296 ? 10.885 2.624 -2.126 1.00 94.44 296 HIS A CA 1
ATOM 2319 C C . HIS A 1 296 ? 12.219 3.324 -2.414 1.00 94.44 296 HIS A C 1
ATOM 2321 O O . HIS A 1 296 ? 12.313 4.094 -3.358 1.00 94.44 296 HIS A O 1
ATOM 2327 N N . ASP A 1 297 ? 13.253 3.013 -1.635 1.00 94.38 297 ASP A N 1
ATOM 2328 C CA . ASP A 1 297 ? 14.547 3.694 -1.692 1.00 94.38 297 ASP A CA 1
ATOM 2329 C C . ASP A 1 297 ? 15.677 2.821 -2.264 1.00 94.38 297 ASP A C 1
ATOM 2331 O O . ASP A 1 297 ? 16.827 3.263 -2.302 1.00 94.38 297 ASP A O 1
ATOM 2335 N N . ILE A 1 298 ? 15.403 1.593 -2.732 1.00 96.81 298 ILE A N 1
ATOM 2336 C CA . ILE A 1 298 ? 16.470 0.685 -3.210 1.00 96.81 298 ILE A CA 1
ATOM 2337 C C . ILE A 1 298 ? 17.261 1.292 -4.375 1.00 96.81 298 ILE A C 1
ATOM 2339 O O . ILE A 1 298 ? 18.457 1.041 -4.511 1.00 96.81 298 ILE A O 1
ATOM 2343 N N . MET A 1 299 ? 16.620 2.145 -5.178 1.00 97.06 299 MET A N 1
ATOM 2344 C CA . MET A 1 299 ? 17.236 2.811 -6.328 1.00 97.06 299 MET A CA 1
ATOM 2345 C C . MET A 1 299 ? 18.142 3.987 -5.942 1.00 97.06 299 MET A C 1
ATOM 2347 O O . MET A 1 299 ? 18.809 4.553 -6.803 1.00 97.06 299 MET A O 1
ATOM 2351 N N . LYS A 1 300 ? 18.259 4.334 -4.652 1.00 95.12 300 LYS A N 1
ATOM 2352 C CA . LYS A 1 300 ? 19.354 5.202 -4.185 1.00 95.12 300 LYS A CA 1
ATOM 2353 C C . LYS A 1 300 ? 20.718 4.518 -4.329 1.00 95.12 300 LYS A C 1
ATOM 2355 O O . LYS A 1 300 ? 21.744 5.200 -4.393 1.00 95.12 300 LYS A O 1
ATOM 2360 N N . ASN A 1 301 ? 20.748 3.184 -4.411 1.00 96.12 301 ASN A N 1
ATOM 2361 C CA . ASN A 1 301 ? 21.934 2.441 -4.813 1.00 96.12 301 ASN A CA 1
ATOM 2362 C C . ASN A 1 301 ? 22.146 2.586 -6.329 1.00 96.12 301 ASN A C 1
ATOM 2364 O O . ASN A 1 301 ? 21.466 1.945 -7.129 1.00 96.12 301 ASN A O 1
ATOM 2368 N N . MET A 1 302 ? 23.129 3.404 -6.713 1.00 95.81 302 MET A N 1
ATOM 2369 C CA . MET A 1 302 ? 23.394 3.732 -8.118 1.00 95.81 302 MET A CA 1
ATOM 2370 C C . MET A 1 302 ? 23.771 2.514 -8.980 1.00 95.81 302 MET A C 1
ATOM 2372 O O . MET A 1 302 ? 23.594 2.551 -10.193 1.00 95.81 302 MET A O 1
ATOM 2376 N N . GLU A 1 303 ? 24.242 1.417 -8.375 1.00 96.62 303 GLU A N 1
ATOM 2377 C CA . GLU A 1 303 ? 24.546 0.169 -9.094 1.00 96.62 303 GLU A CA 1
ATOM 2378 C C . GLU A 1 303 ? 23.288 -0.583 -9.555 1.00 96.62 303 GLU A C 1
ATOM 2380 O O . GLU A 1 303 ? 23.374 -1.473 -10.401 1.00 96.62 303 GLU A O 1
ATOM 2385 N N . LEU A 1 304 ? 22.118 -0.245 -9.003 1.00 97.38 304 LEU A N 1
ATOM 2386 C CA . LEU A 1 304 ? 20.839 -0.891 -9.308 1.00 97.38 304 LEU A CA 1
ATOM 2387 C C . LEU A 1 304 ? 19.999 -0.108 -10.321 1.00 97.38 304 LEU A C 1
ATOM 2389 O O . LEU A 1 304 ? 18.949 -0.601 -10.737 1.00 97.38 304 LEU A O 1
ATOM 2393 N N . LEU A 1 305 ? 20.452 1.081 -10.731 1.00 97.94 305 LEU A N 1
ATOM 2394 C CA . LEU A 1 305 ? 19.705 1.931 -11.651 1.00 97.94 305 LEU A CA 1
ATOM 2395 C C . LEU A 1 305 ? 19.510 1.237 -13.009 1.00 97.94 305 LEU A C 1
ATOM 2397 O O . LEU A 1 305 ? 20.455 0.637 -13.533 1.00 97.94 305 LEU A O 1
ATOM 2401 N N . PRO A 1 306 ? 18.294 1.285 -13.572 1.00 97.94 306 PRO A N 1
ATOM 2402 C CA . PRO A 1 306 ? 17.981 0.660 -14.843 1.00 97.94 306 PRO A CA 1
ATOM 2403 C C . PRO A 1 306 ? 18.414 1.521 -16.034 1.00 97.94 306 PRO A C 1
ATOM 2405 O O . PRO A 1 306 ? 18.369 2.753 -15.987 1.00 97.94 306 PRO A O 1
ATOM 2408 N N . GLU A 1 307 ? 18.743 0.848 -17.131 1.00 98.31 307 GLU A N 1
ATOM 2409 C CA . GLU A 1 307 ? 18.820 1.426 -18.470 1.00 98.31 307 GLU A CA 1
ATOM 2410 C C . GLU A 1 307 ? 17.439 1.390 -19.154 1.00 98.31 307 GLU A C 1
ATOM 2412 O O . GLU A 1 307 ? 16.684 0.411 -19.041 1.00 98.31 307 GLU A O 1
ATOM 2417 N N . VAL A 1 308 ? 17.082 2.457 -19.873 1.00 97.75 308 VAL A N 1
ATOM 2418 C CA . VAL A 1 308 ? 15.843 2.502 -20.661 1.00 97.75 308 VAL A CA 1
ATOM 2419 C C . VAL A 1 308 ? 15.983 1.613 -21.892 1.00 97.75 308 VAL A C 1
ATOM 2421 O O . VAL A 1 308 ? 16.800 1.849 -22.780 1.00 97.75 308 VAL A O 1
ATOM 2424 N N . MET A 1 309 ? 15.116 0.610 -21.994 1.00 96.12 309 MET A N 1
ATOM 2425 C CA . MET A 1 309 ? 15.110 -0.318 -23.116 1.00 96.12 309 MET A CA 1
ATOM 2426 C C . MET A 1 309 ? 14.525 0.360 -24.359 1.00 96.12 309 MET A C 1
ATOM 2428 O O . MET A 1 309 ? 13.547 1.103 -24.235 1.00 96.12 309 MET A O 1
ATOM 2432 N N . PRO A 1 310 ? 15.000 0.030 -25.576 1.00 95.75 310 PRO A N 1
ATOM 2433 C CA . PRO A 1 310 ? 14.505 0.638 -26.813 1.00 95.75 310 PRO A CA 1
ATOM 2434 C C . PRO A 1 310 ? 12.982 0.591 -26.993 1.00 95.75 310 PRO A C 1
ATOM 2436 O O . PRO A 1 310 ? 12.398 1.526 -27.528 1.00 95.75 310 PRO A O 1
ATOM 2439 N N . LYS A 1 311 ? 12.323 -0.475 -26.517 1.00 93.69 311 LYS A N 1
ATOM 2440 C CA . LYS A 1 311 ? 10.861 -0.642 -26.598 1.00 93.69 311 LYS A CA 1
ATOM 2441 C C . LYS A 1 311 ? 10.059 0.223 -25.616 1.00 93.69 311 LYS A C 1
ATOM 2443 O O . LYS A 1 311 ? 8.855 0.354 -25.797 1.00 93.69 311 LYS A O 1
ATOM 2448 N N . HIS A 1 312 ? 10.698 0.775 -24.586 1.00 94.00 312 HIS A N 1
ATOM 2449 C CA . HIS A 1 312 ? 10.052 1.620 -23.575 1.00 94.00 312 HIS A CA 1
ATOM 2450 C C . HIS A 1 312 ? 10.431 3.101 -23.721 1.00 94.00 312 HIS A C 1
ATOM 2452 O O . HIS A 1 312 ? 9.940 3.931 -22.962 1.00 94.00 312 HIS A O 1
ATOM 2458 N N . ALA A 1 313 ? 11.311 3.437 -24.670 1.00 95.38 313 ALA A N 1
ATOM 2459 C CA . ALA A 1 313 ? 11.749 4.803 -24.899 1.00 95.38 313 ALA A CA 1
ATOM 2460 C C . ALA A 1 313 ? 10.715 5.626 -25.705 1.00 95.38 313 ALA A C 1
ATOM 2462 O O . ALA A 1 313 ? 10.101 5.098 -26.637 1.00 95.38 313 ALA A O 1
ATOM 2463 N N . PRO A 1 314 ? 10.571 6.933 -25.418 1.00 96.19 314 PRO A N 1
ATOM 2464 C CA . PRO A 1 314 ? 11.142 7.617 -24.260 1.00 96.19 314 PRO A CA 1
ATOM 2465 C C . PRO A 1 314 ? 10.375 7.262 -22.976 1.00 96.19 314 PRO A C 1
ATOM 2467 O O . PRO A 1 314 ? 9.150 7.128 -22.999 1.00 96.19 314 PRO A O 1
ATOM 2470 N N . TYR A 1 315 ? 11.072 7.196 -21.841 1.00 94.94 315 TYR A N 1
ATOM 2471 C CA . TYR A 1 315 ? 10.448 6.981 -20.532 1.00 94.94 315 TYR A CA 1
ATOM 2472 C C . TYR A 1 315 ? 10.758 8.143 -19.597 1.00 94.94 315 TYR A C 1
ATOM 2474 O O . TYR A 1 315 ? 11.917 8.412 -19.319 1.00 94.94 315 TYR A O 1
ATOM 2482 N N . ALA A 1 316 ? 9.736 8.858 -19.118 1.00 92.19 316 ALA A N 1
ATOM 2483 C CA . ALA A 1 316 ? 9.895 10.012 -18.218 1.00 92.19 316 ALA A CA 1
ATOM 2484 C C . ALA A 1 316 ? 10.921 11.076 -18.692 1.00 92.19 316 ALA A C 1
ATOM 2486 O O . ALA A 1 316 ? 11.481 11.808 -17.882 1.00 92.19 316 ALA A O 1
ATOM 2487 N N . GLY A 1 317 ? 11.144 11.187 -20.007 1.00 95.19 317 GLY A N 1
ATOM 2488 C CA . GLY A 1 317 ? 12.120 12.108 -20.606 1.00 95.19 317 GLY A CA 1
ATOM 2489 C C . GLY A 1 317 ? 13.514 11.521 -20.855 1.00 95.19 317 GLY A C 1
ATOM 2490 O O . GLY A 1 317 ? 14.356 12.241 -21.378 1.00 95.19 317 GLY A O 1
ATOM 2491 N N . TYR A 1 318 ? 13.741 10.250 -20.521 1.00 97.56 318 TYR A N 1
ATOM 2492 C CA . TYR A 1 318 ? 14.957 9.497 -20.827 1.00 97.56 318 TYR A CA 1
ATOM 2493 C C . TYR A 1 318 ? 14.812 8.750 -22.162 1.00 97.56 318 TYR A C 1
ATOM 2495 O O . TYR A 1 318 ? 13.757 8.162 -22.434 1.00 97.56 318 TYR A O 1
ATOM 2503 N N . ASP A 1 319 ? 15.862 8.766 -22.981 1.00 98.12 319 ASP A N 1
ATOM 2504 C CA . ASP A 1 319 ? 15.930 8.082 -24.272 1.00 98.12 319 ASP A CA 1
ATOM 2505 C C . ASP A 1 319 ? 16.411 6.628 -24.120 1.00 98.12 319 ASP A C 1
ATOM 2507 O O . ASP A 1 319 ? 16.847 6.194 -23.056 1.00 98.12 319 ASP A O 1
ATOM 2511 N N . ALA A 1 320 ? 16.316 5.837 -25.193 1.00 97.56 320 ALA A N 1
ATOM 2512 C CA . ALA A 1 320 ? 16.815 4.462 -25.197 1.00 97.56 320 ALA A CA 1
ATOM 2513 C C . ALA A 1 320 ? 18.325 4.426 -24.914 1.00 97.56 320 ALA A C 1
ATOM 2515 O O . ALA A 1 320 ? 19.099 5.091 -25.603 1.00 97.56 320 ALA A O 1
ATOM 2516 N N . GLY A 1 321 ? 18.736 3.600 -23.955 1.00 97.19 321 GLY A N 1
ATOM 2517 C CA . GLY A 1 321 ? 20.125 3.487 -23.518 1.00 97.19 321 GLY A CA 1
ATOM 2518 C C . GLY A 1 321 ? 20.521 4.432 -22.382 1.00 97.19 321 GLY A C 1
ATOM 2519 O O . GLY A 1 321 ? 21.616 4.300 -21.835 1.00 97.19 321 GLY A O 1
ATOM 2520 N N . ASP A 1 322 ? 19.652 5.368 -21.992 1.00 98.25 322 ASP A N 1
ATOM 2521 C CA . ASP A 1 322 ? 19.926 6.237 -20.851 1.00 98.25 322 ASP A CA 1
ATOM 2522 C C . ASP A 1 322 ? 19.778 5.477 -19.529 1.00 98.25 322 ASP A C 1
ATOM 2524 O O . ASP A 1 322 ? 18.839 4.699 -19.331 1.00 98.25 322 ASP A O 1
ATOM 2528 N N . ILE A 1 323 ? 20.675 5.766 -18.583 1.00 98.25 323 ILE A N 1
ATOM 2529 C CA . ILE A 1 323 ? 20.525 5.352 -17.185 1.00 98.25 323 ILE A CA 1
ATOM 2530 C C . ILE A 1 323 ? 19.564 6.321 -16.499 1.00 98.25 323 ILE A C 1
ATOM 2532 O O . ILE A 1 323 ? 19.797 7.535 -16.473 1.00 98.25 323 ILE A O 1
ATOM 2536 N N . ILE A 1 324 ? 18.511 5.787 -15.881 1.00 97.75 324 ILE A N 1
ATOM 2537 C CA . ILE A 1 324 ? 17.559 6.597 -15.119 1.00 97.75 324 ILE A CA 1
ATOM 2538 C C . ILE A 1 324 ? 18.202 6.984 -13.781 1.00 97.75 324 ILE A C 1
ATOM 2540 O O . ILE A 1 324 ? 18.201 6.207 -12.834 1.00 97.75 324 ILE A O 1
ATOM 2544 N N . VAL A 1 325 ? 18.788 8.181 -13.707 1.00 96.44 325 VAL A N 1
ATOM 2545 C CA . VAL A 1 325 ? 19.500 8.667 -12.503 1.00 96.44 325 VAL A CA 1
ATOM 2546 C C . VAL A 1 325 ? 18.583 9.144 -11.374 1.00 96.44 325 VAL A C 1
ATOM 2548 O O . VAL A 1 325 ? 19.022 9.249 -10.229 1.00 96.44 325 VAL A O 1
ATOM 2551 N N . ASP A 1 326 ? 17.322 9.450 -11.682 1.00 94.81 326 ASP A N 1
ATOM 2552 C CA . ASP A 1 326 ? 16.310 9.758 -10.675 1.00 94.81 326 ASP A CA 1
ATOM 2553 C C . ASP A 1 326 ? 15.784 8.455 -10.054 1.00 94.81 326 ASP A C 1
ATOM 2555 O O . ASP A 1 326 ? 15.234 7.605 -10.750 1.00 94.81 326 ASP A O 1
ATOM 2559 N N . HIS A 1 327 ? 15.992 8.275 -8.748 1.00 94.62 327 HIS A N 1
ATOM 2560 C CA . HIS A 1 327 ? 15.707 7.014 -8.057 1.00 94.62 327 HIS A CA 1
ATOM 2561 C C . HIS A 1 327 ? 14.211 6.654 -8.035 1.00 94.62 327 HIS A C 1
ATOM 2563 O O . HIS A 1 327 ? 13.880 5.477 -8.186 1.00 94.62 327 HIS A O 1
ATOM 2569 N N . ASP A 1 328 ? 13.319 7.642 -7.917 1.00 93.06 328 ASP A N 1
ATOM 2570 C CA . ASP A 1 328 ? 11.868 7.422 -7.945 1.00 93.06 328 ASP A CA 1
ATOM 2571 C C . ASP A 1 328 ? 11.425 6.967 -9.351 1.00 93.06 328 ASP A C 1
ATOM 2573 O O . ASP A 1 328 ? 10.732 5.955 -9.505 1.00 93.06 328 ASP A O 1
ATOM 2577 N N . ALA A 1 329 ? 11.895 7.649 -10.405 1.00 94.75 329 ALA A N 1
ATOM 2578 C CA . ALA A 1 329 ? 11.627 7.270 -11.793 1.00 94.75 329 ALA A CA 1
ATOM 2579 C C . ALA A 1 329 ? 12.229 5.901 -12.155 1.00 94.75 329 ALA A C 1
ATOM 2581 O O . ALA A 1 329 ? 11.587 5.108 -12.850 1.00 94.75 329 ALA A O 1
ATOM 2582 N N . ALA A 1 330 ? 13.435 5.606 -11.662 1.00 97.06 330 ALA A N 1
ATOM 2583 C CA . ALA A 1 330 ? 14.106 4.321 -11.831 1.00 97.06 330 ALA A CA 1
ATOM 2584 C C . ALA A 1 330 ? 13.293 3.185 -11.206 1.00 97.06 330 ALA A C 1
ATOM 2586 O O . ALA A 1 330 ? 13.082 2.144 -11.834 1.00 97.06 330 ALA A O 1
ATOM 2587 N N . LEU A 1 331 ? 12.790 3.393 -9.987 1.00 96.69 331 LEU A N 1
ATOM 2588 C CA . LEU A 1 331 ? 11.964 2.401 -9.319 1.00 96.69 331 LEU A CA 1
ATOM 2589 C C . LEU A 1 331 ? 10.650 2.205 -10.073 1.00 96.69 331 LEU A C 1
ATOM 2591 O O . LEU A 1 331 ? 10.291 1.069 -10.376 1.00 96.69 331 LEU A O 1
ATOM 2595 N N . ALA A 1 332 ? 9.965 3.292 -10.435 1.00 95.56 332 ALA A N 1
ATOM 2596 C CA . ALA A 1 332 ? 8.730 3.233 -11.209 1.00 95.56 332 ALA A CA 1
ATOM 2597 C C . ALA A 1 332 ? 8.904 2.451 -12.522 1.00 95.56 332 ALA A C 1
ATOM 2599 O O . ALA A 1 332 ? 8.068 1.608 -12.836 1.00 95.56 332 ALA A O 1
ATOM 2600 N N . TYR A 1 333 ? 10.022 2.649 -13.229 1.00 96.38 333 TYR A N 1
ATOM 2601 C CA . TYR A 1 333 ? 10.340 1.924 -14.460 1.00 96.38 333 TYR A CA 1
ATOM 2602 C C . TYR A 1 333 ? 10.460 0.408 -14.236 1.00 96.38 333 TYR A C 1
ATOM 2604 O O . TYR A 1 333 ? 9.906 -0.390 -14.998 1.00 96.38 333 TYR A O 1
ATOM 2612 N N . VAL A 1 334 ? 11.137 -0.011 -13.160 1.00 96.88 334 VAL A N 1
ATOM 2613 C CA . VAL A 1 334 ? 11.249 -1.433 -12.796 1.00 96.88 334 VAL A CA 1
ATOM 2614 C C . VAL A 1 334 ? 9.893 -2.006 -12.379 1.00 96.88 334 VAL A C 1
ATOM 2616 O O . VAL A 1 334 ? 9.537 -3.095 -12.822 1.00 96.88 334 VAL A O 1
ATOM 2619 N N . LEU A 1 335 ? 9.102 -1.281 -11.583 1.00 95.62 335 LEU A N 1
ATOM 2620 C CA . LEU A 1 335 ? 7.759 -1.712 -11.175 1.00 95.62 335 LEU A CA 1
ATOM 2621 C C . LEU A 1 335 ? 6.800 -1.839 -12.371 1.00 95.62 335 LEU A C 1
ATOM 2623 O O . LEU A 1 335 ? 5.949 -2.729 -12.398 1.00 95.62 335 LEU A O 1
ATOM 2627 N N . GLU A 1 336 ? 6.923 -0.952 -13.356 1.00 94.06 336 GLU A N 1
ATOM 2628 C CA . GLU A 1 336 ? 6.073 -0.925 -14.542 1.00 94.06 336 GLU A CA 1
ATOM 2629 C C . GLU A 1 336 ? 6.408 -2.053 -15.520 1.00 94.06 336 GLU A C 1
ATOM 2631 O O . GLU A 1 336 ? 5.517 -2.826 -15.878 1.00 94.06 336 GLU A O 1
ATOM 2636 N N . TYR A 1 337 ? 7.677 -2.178 -15.914 1.00 93.94 337 TYR A N 1
ATOM 2637 C CA . TYR A 1 337 ? 8.081 -3.047 -17.023 1.00 93.94 337 TYR A CA 1
ATOM 2638 C C . TYR A 1 337 ? 8.773 -4.341 -16.594 1.00 93.94 337 TYR A C 1
ATOM 2640 O O . TYR A 1 337 ? 8.776 -5.320 -17.342 1.00 93.94 337 TYR A O 1
ATOM 2648 N N . PHE A 1 338 ? 9.352 -4.379 -15.393 1.00 94.81 338 PHE A N 1
ATOM 2649 C CA . PHE A 1 338 ? 10.126 -5.520 -14.897 1.00 94.81 338 PHE A CA 1
ATOM 2650 C C . PHE A 1 338 ? 9.712 -5.953 -13.484 1.00 94.81 338 PHE A C 1
ATOM 2652 O O . PHE A 1 338 ? 10.580 -6.218 -12.648 1.00 94.81 338 PHE A O 1
ATOM 2659 N N . PRO A 1 339 ? 8.402 -6.092 -13.187 1.00 95.00 339 PRO A N 1
ATOM 2660 C CA . PRO A 1 339 ? 7.945 -6.341 -11.823 1.00 95.00 339 PRO A CA 1
ATOM 2661 C C . PRO A 1 339 ? 8.551 -7.612 -11.219 1.00 95.00 339 PRO A C 1
ATOM 2663 O O . PRO A 1 339 ? 8.834 -7.636 -10.029 1.00 95.00 339 PRO A O 1
ATOM 2666 N N . HIS A 1 340 ? 8.819 -8.636 -12.037 1.00 93.62 340 HIS A N 1
ATOM 2667 C CA . HIS A 1 340 ? 9.443 -9.903 -11.631 1.00 93.62 340 HIS A CA 1
ATOM 2668 C C . HIS A 1 340 ? 10.854 -9.762 -11.032 1.00 93.62 340 HIS A C 1
ATOM 2670 O O . HIS A 1 340 ? 11.327 -10.694 -10.388 1.00 93.62 340 HIS A O 1
ATOM 2676 N N . MET A 1 341 ? 11.538 -8.633 -11.242 1.00 96.38 341 MET A N 1
ATOM 2677 C CA . MET A 1 341 ? 12.843 -8.372 -10.627 1.00 96.38 341 MET A CA 1
ATOM 2678 C C . MET A 1 341 ? 12.735 -8.011 -9.142 1.00 96.38 341 MET A C 1
ATOM 2680 O O . MET A 1 341 ? 13.744 -8.063 -8.449 1.00 96.38 341 MET A O 1
ATOM 2684 N N . LEU A 1 342 ? 11.540 -7.663 -8.651 1.00 97.62 342 LEU A N 1
ATOM 2685 C CA . LEU A 1 342 ? 11.268 -7.326 -7.253 1.00 97.62 342 LEU A CA 1
ATOM 2686 C C . LEU A 1 342 ? 10.221 -8.308 -6.701 1.00 97.62 342 LEU A C 1
ATOM 2688 O O . LEU A 1 342 ? 9.016 -8.071 -6.864 1.00 97.62 342 LEU A O 1
ATOM 2692 N N . PRO A 1 343 ? 10.650 -9.434 -6.091 1.00 97.62 343 PRO A N 1
ATOM 2693 C CA . PRO A 1 343 ? 9.768 -10.523 -5.675 1.00 97.62 343 PRO A CA 1
ATOM 2694 C C . PRO A 1 343 ? 8.533 -10.066 -4.891 1.00 97.62 343 PRO A C 1
ATOM 2696 O O . PRO A 1 343 ? 7.421 -10.529 -5.172 1.00 97.62 343 PRO A O 1
ATOM 2699 N N . SER A 1 344 ? 8.700 -9.104 -3.983 1.00 98.12 344 SER A N 1
ATOM 2700 C CA . SER A 1 344 ? 7.643 -8.621 -3.093 1.00 98.12 344 SER A CA 1
ATOM 2701 C C . SER A 1 344 ? 6.578 -7.854 -3.849 1.00 98.12 344 SER A C 1
ATOM 2703 O O . SER A 1 344 ? 5.391 -8.120 -3.678 1.00 98.12 344 SER A O 1
ATOM 2705 N N . TYR A 1 345 ? 6.971 -6.990 -4.781 1.00 97.31 345 TYR A N 1
ATOM 2706 C CA . TYR A 1 345 ? 6.012 -6.315 -5.649 1.00 97.31 345 TYR A CA 1
ATOM 2707 C C . TYR A 1 345 ? 5.353 -7.285 -6.642 1.00 97.31 345 TYR A C 1
ATOM 2709 O O . TYR A 1 345 ? 4.131 -7.276 -6.811 1.00 97.31 345 TYR A O 1
ATOM 2717 N N . SER A 1 346 ? 6.143 -8.176 -7.251 1.00 95.50 346 SER A N 1
ATOM 2718 C CA . SER A 1 346 ? 5.677 -9.163 -8.238 1.00 95.50 346 SER A CA 1
ATOM 2719 C C . SER A 1 346 ? 4.668 -10.177 -7.698 1.00 95.50 346 SER A C 1
ATOM 2721 O O . SER A 1 346 ? 3.982 -10.831 -8.479 1.00 95.50 346 SER A O 1
ATOM 2723 N N . SER A 1 347 ? 4.577 -10.320 -6.377 1.00 95.31 347 SER A N 1
ATOM 2724 C CA . SER A 1 347 ? 3.654 -11.254 -5.732 1.00 95.31 347 SER A CA 1
ATOM 2725 C C . SER A 1 347 ? 2.367 -10.583 -5.242 1.00 95.31 347 SER A C 1
ATOM 2727 O O . SER A 1 347 ? 1.409 -11.274 -4.912 1.00 95.31 347 SER A O 1
ATOM 2729 N N . LEU A 1 348 ? 2.315 -9.246 -5.206 1.00 94.88 348 LEU A N 1
ATOM 2730 C CA . LEU A 1 348 ? 1.102 -8.505 -4.854 1.00 94.88 348 LEU A CA 1
ATOM 2731 C C . LEU A 1 348 ? 0.021 -8.666 -5.927 1.00 94.88 348 LEU A C 1
ATOM 2733 O O . LEU A 1 348 ? 0.335 -8.746 -7.115 1.00 94.88 348 LEU A O 1
ATOM 2737 N N . GLY A 1 349 ? -1.251 -8.632 -5.525 1.00 90.62 349 GLY A N 1
ATOM 2738 C CA . GLY A 1 349 ? -2.365 -8.541 -6.468 1.00 90.62 349 GLY A CA 1
ATOM 2739 C C . GLY A 1 349 ? -2.396 -7.179 -7.180 1.00 90.62 349 GLY A C 1
ATOM 2740 O O . GLY A 1 349 ? -1.860 -6.193 -6.658 1.00 90.62 349 GLY A O 1
ATOM 2741 N N . PRO A 1 350 ? -3.044 -7.052 -8.349 1.00 88.62 350 PRO A N 1
ATOM 2742 C CA . PRO A 1 350 ? -2.967 -5.805 -9.102 1.00 88.62 350 PRO A CA 1
ATOM 2743 C C . PRO A 1 350 ? -3.590 -4.597 -8.385 1.00 88.62 350 PRO A C 1
ATOM 2745 O O . PRO A 1 350 ? -3.068 -3.486 -8.484 1.00 88.62 350 PRO A O 1
ATOM 2748 N N . GLY A 1 351 ? -4.627 -4.802 -7.563 1.00 85.62 351 GLY A N 1
ATOM 2749 C CA . GLY A 1 351 ? -5.222 -3.739 -6.739 1.00 85.62 351 GLY A CA 1
ATOM 2750 C C . GLY A 1 351 ? -4.322 -3.242 -5.600 1.00 85.62 351 GLY A C 1
ATOM 2751 O O . GLY A 1 351 ? -4.510 -2.130 -5.091 1.00 85.62 351 GLY A O 1
ATOM 2752 N N . GLN A 1 352 ? -3.316 -4.040 -5.227 1.00 91.94 352 GLN A N 1
ATOM 2753 C CA . GLN A 1 352 ? -2.256 -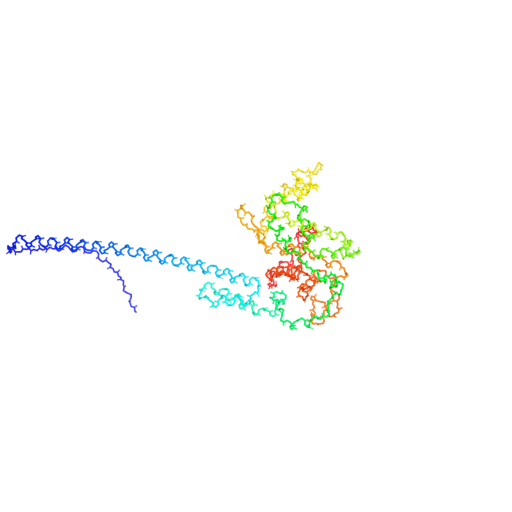3.669 -4.290 1.00 91.94 352 GLN A CA 1
ATOM 2754 C C . GLN A 1 352 ? -1.071 -3.008 -5.007 1.00 91.94 352 GLN A C 1
ATOM 2756 O O . GLN A 1 352 ? -0.498 -2.064 -4.472 1.00 91.94 352 GLN A O 1
ATOM 2761 N N . ARG A 1 353 ? -0.733 -3.441 -6.229 1.00 93.12 353 ARG A N 1
ATOM 2762 C CA . ARG A 1 353 ? 0.331 -2.835 -7.050 1.00 93.12 353 ARG A CA 1
ATOM 2763 C C . ARG A 1 353 ? -0.021 -1.446 -7.563 1.00 93.12 353 ARG A C 1
ATOM 2765 O O . ARG A 1 353 ? 0.812 -0.548 -7.511 1.00 93.12 353 ARG A O 1
ATOM 2772 N N . ALA A 1 354 ? -1.260 -1.255 -8.015 1.00 89.56 354 ALA A N 1
ATOM 2773 C CA . ALA A 1 354 ? -1.734 0.006 -8.578 1.00 89.56 354 ALA A CA 1
ATOM 2774 C C . ALA A 1 354 ? -1.426 1.244 -7.715 1.00 89.56 354 ALA A C 1
ATOM 2776 O O . ALA A 1 354 ? -0.836 2.186 -8.245 1.00 89.56 354 ALA A O 1
ATOM 2777 N N . PRO A 1 355 ? -1.753 1.283 -6.407 1.00 87.94 355 PRO A N 1
ATOM 2778 C CA . PRO A 1 355 ? -1.411 2.434 -5.574 1.00 87.94 355 PRO A CA 1
ATOM 2779 C C . PRO A 1 355 ? 0.101 2.618 -5.389 1.00 87.94 355 PRO A C 1
ATOM 2781 O O . PRO A 1 355 ? 0.545 3.759 -5.303 1.00 87.94 355 PRO A O 1
ATOM 2784 N N . ILE A 1 356 ? 0.895 1.541 -5.360 1.00 92.38 356 ILE A N 1
ATOM 2785 C CA . ILE A 1 356 ? 2.362 1.618 -5.253 1.00 92.38 356 ILE A CA 1
ATOM 2786 C C . ILE A 1 356 ? 2.930 2.288 -6.506 1.00 92.38 356 ILE A C 1
ATOM 2788 O O . ILE A 1 356 ? 3.619 3.301 -6.401 1.00 92.38 356 ILE A O 1
ATOM 2792 N N . LEU A 1 357 ? 2.572 1.776 -7.687 1.00 91.06 357 LEU A N 1
ATOM 2793 C CA . LEU A 1 357 ? 3.030 2.314 -8.966 1.00 91.06 357 LEU A CA 1
ATOM 2794 C C . LEU A 1 357 ? 2.559 3.755 -9.183 1.00 91.06 357 LEU A C 1
ATOM 2796 O O . LEU A 1 357 ? 3.323 4.592 -9.648 1.00 91.06 357 LEU A O 1
ATOM 2800 N N . PHE A 1 358 ? 1.320 4.072 -8.800 1.00 86.12 358 PHE A N 1
ATOM 2801 C CA . PHE A 1 358 ? 0.799 5.437 -8.873 1.00 86.12 358 PHE A CA 1
ATOM 2802 C C . PHE A 1 358 ? 1.576 6.404 -7.967 1.00 86.12 358 PHE A C 1
ATOM 2804 O O . PHE A 1 358 ? 1.934 7.505 -8.392 1.00 86.12 358 PHE A O 1
ATOM 2811 N N . THR A 1 359 ? 1.862 5.988 -6.731 1.00 82.62 359 THR A N 1
ATOM 2812 C CA . THR A 1 359 ? 2.579 6.816 -5.752 1.00 82.62 359 THR A CA 1
ATOM 2813 C C . THR A 1 359 ? 4.010 7.094 -6.212 1.00 82.62 359 THR A C 1
ATOM 2815 O O . THR A 1 359 ? 4.429 8.250 -6.209 1.00 82.62 359 THR A O 1
ATOM 2818 N N . GLN A 1 360 ? 4.717 6.056 -6.666 1.00 85.25 360 GLN A N 1
ATOM 2819 C CA . GLN A 1 360 ? 6.112 6.151 -7.102 1.00 85.25 360 GLN A CA 1
ATOM 2820 C C . GLN A 1 360 ? 6.256 6.821 -8.476 1.00 85.25 360 GLN A C 1
ATOM 2822 O O . GLN A 1 360 ? 7.043 7.743 -8.636 1.00 85.25 360 GLN A O 1
ATOM 2827 N N . GLY A 1 361 ? 5.455 6.419 -9.466 1.00 80.19 361 GLY A N 1
ATOM 2828 C CA . GLY A 1 361 ? 5.634 6.857 -10.853 1.00 80.19 361 GLY A CA 1
ATOM 2829 C C . GLY A 1 361 ? 4.916 8.146 -11.252 1.00 80.19 361 GLY A C 1
ATOM 2830 O O . GLY A 1 361 ? 5.273 8.740 -12.266 1.00 80.19 361 GLY A O 1
ATOM 2831 N N . ARG A 1 362 ? 3.876 8.584 -10.523 1.00 75.94 362 ARG A N 1
ATOM 2832 C CA . ARG A 1 362 ? 3.048 9.737 -10.948 1.00 75.94 362 ARG A CA 1
ATOM 2833 C C . ARG A 1 362 ? 2.908 10.841 -9.920 1.00 75.94 362 ARG A C 1
ATOM 2835 O O . ARG A 1 362 ? 2.768 12.008 -10.289 1.00 75.94 362 ARG A O 1
ATOM 2842 N N . MET A 1 363 ? 2.896 10.504 -8.633 1.00 68.06 363 MET A N 1
ATOM 2843 C CA . MET A 1 363 ? 2.690 11.520 -7.604 1.00 68.06 363 MET A CA 1
ATOM 2844 C C . MET A 1 363 ? 3.948 12.330 -7.281 1.00 68.06 363 MET A C 1
ATOM 2846 O O . MET A 1 363 ? 3.807 13.371 -6.633 1.00 68.06 363 MET A O 1
ATOM 2850 N N . ASN A 1 364 ? 5.139 11.880 -7.707 1.00 66.19 364 ASN A N 1
ATOM 2851 C CA . ASN A 1 364 ? 6.428 12.348 -7.174 1.00 66.19 364 ASN A CA 1
ATOM 2852 C C . ASN A 1 364 ? 6.376 12.417 -5.638 1.00 66.19 364 ASN A C 1
ATOM 2854 O O . ASN A 1 364 ? 6.835 13.377 -5.014 1.00 66.19 364 ASN A O 1
ATOM 2858 N N . PHE A 1 365 ? 5.668 11.458 -5.037 1.00 66.75 365 PHE A N 1
ATOM 2859 C CA . PHE A 1 365 ? 5.465 11.416 -3.605 1.00 66.75 365 PHE A CA 1
ATOM 2860 C C . PHE A 1 365 ? 6.649 10.682 -3.009 1.00 66.75 365 PHE A C 1
ATOM 2862 O O . PHE A 1 365 ? 6.742 9.460 -3.098 1.00 66.75 365 PHE A O 1
ATOM 2869 N N . ASN A 1 366 ? 7.536 11.438 -2.379 1.00 67.62 366 ASN A N 1
ATOM 2870 C CA . ASN A 1 366 ? 8.637 10.853 -1.648 1.00 67.62 366 ASN A CA 1
ATOM 2871 C C . ASN A 1 366 ? 8.091 10.231 -0.355 1.00 67.62 366 ASN A C 1
ATOM 2873 O O . ASN A 1 366 ? 7.650 10.930 0.562 1.00 67.62 366 ASN A O 1
ATOM 2877 N N . MET A 1 367 ? 8.090 8.901 -0.304 1.00 68.31 367 MET A N 1
ATOM 2878 C CA . MET A 1 367 ? 7.595 8.148 0.845 1.00 68.31 367 MET A CA 1
ATOM 2879 C C . MET A 1 367 ? 8.407 8.459 2.109 1.00 68.31 367 MET A C 1
ATOM 2881 O O . MET A 1 367 ? 7.821 8.619 3.182 1.00 68.31 367 MET A O 1
ATOM 2885 N N . GLY A 1 368 ? 9.718 8.668 1.974 1.00 63.41 368 GLY A N 1
ATOM 2886 C CA . GLY A 1 368 ? 10.608 9.095 3.050 1.00 63.41 368 GLY A CA 1
ATOM 2887 C C . GLY A 1 368 ? 10.162 10.368 3.771 1.00 63.41 368 GLY A C 1
ATOM 2888 O O . GLY A 1 368 ? 10.304 10.488 4.988 1.00 63.41 368 GLY A O 1
ATOM 2889 N N . TRP A 1 369 ? 9.479 11.290 3.093 1.00 68.44 369 TRP A N 1
ATOM 2890 C CA . TRP A 1 369 ? 8.894 12.463 3.756 1.00 68.44 369 TRP A CA 1
ATOM 2891 C C . TRP A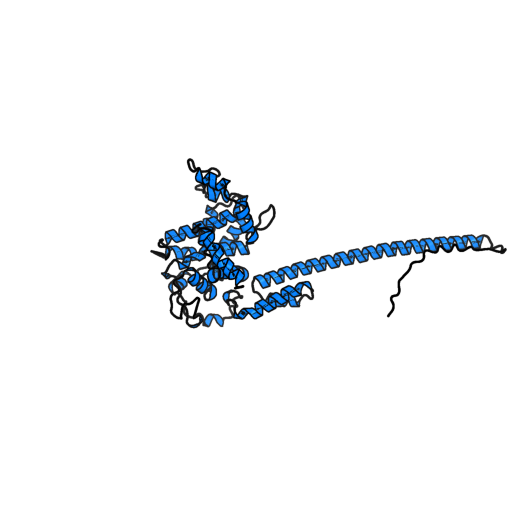 1 369 ? 7.848 12.093 4.813 1.00 68.44 369 TRP A C 1
ATOM 2893 O O . TRP A 1 369 ? 7.745 12.774 5.832 1.00 68.44 369 TRP A O 1
ATOM 2903 N N . LEU A 1 370 ? 7.089 11.015 4.596 1.00 66.44 370 LEU A N 1
ATOM 2904 C CA . LEU A 1 370 ? 6.075 10.538 5.535 1.00 66.44 370 LEU A CA 1
ATOM 2905 C C . LEU A 1 370 ? 6.678 9.679 6.652 1.00 66.44 370 LEU A C 1
ATOM 2907 O O . LEU A 1 370 ? 6.308 9.849 7.812 1.00 66.44 370 LEU A O 1
ATOM 2911 N N . VAL A 1 371 ? 7.566 8.743 6.308 1.00 68.94 371 VAL A N 1
ATOM 2912 C CA . VAL A 1 371 ? 8.027 7.697 7.245 1.00 68.94 371 VAL A CA 1
ATOM 2913 C C . VAL A 1 371 ? 9.397 7.962 7.871 1.00 68.94 371 VAL A C 1
ATOM 2915 O O . VAL A 1 371 ? 9.654 7.456 8.963 1.00 68.94 371 VAL A O 1
ATOM 2918 N N . GLN A 1 372 ? 10.241 8.773 7.225 1.00 65.38 372 GLN A N 1
ATOM 2919 C CA . GLN A 1 372 ? 11.577 9.173 7.697 1.00 65.38 372 GLN A CA 1
ATOM 2920 C C . GLN A 1 372 ? 11.627 10.653 8.137 1.00 65.38 372 GLN A C 1
ATOM 2922 O O . GLN A 1 372 ? 12.605 11.082 8.745 1.00 65.38 372 GLN A O 1
ATOM 2927 N N . GLY A 1 373 ? 10.571 11.440 7.884 1.00 61.59 373 GLY A N 1
ATOM 2928 C CA . GLY A 1 373 ? 10.448 12.828 8.355 1.00 61.59 373 GLY A CA 1
ATOM 2929 C C . GLY A 1 373 ? 11.370 13.827 7.644 1.00 61.59 373 GLY A C 1
ATOM 2930 O O . GLY A 1 373 ? 11.771 14.828 8.234 1.00 61.59 373 GLY A O 1
ATOM 2931 N N . GLU A 1 374 ? 11.724 13.557 6.386 1.00 55.75 374 GLU A N 1
ATOM 2932 C CA . GLU A 1 374 ? 12.825 14.235 5.682 1.00 55.75 374 GLU A CA 1
ATOM 2933 C C . GLU A 1 374 ? 12.514 15.633 5.127 1.00 55.75 374 GLU A C 1
ATOM 2935 O O . GLU A 1 374 ? 13.443 16.374 4.808 1.00 55.75 374 GLU A O 1
ATOM 2940 N N . ALA A 1 375 ? 11.244 16.043 5.017 1.00 53.50 375 ALA A N 1
ATOM 2941 C CA . ALA A 1 375 ? 10.895 17.345 4.442 1.00 53.50 375 ALA A CA 1
ATOM 2942 C C . ALA A 1 375 ? 9.668 18.015 5.089 1.00 53.50 375 ALA A C 1
ATOM 2944 O O . ALA A 1 375 ? 8.766 17.339 5.589 1.00 53.50 375 ALA A O 1
ATOM 2945 N N . PRO A 1 376 ? 9.585 19.363 5.052 1.00 50.97 376 PRO A N 1
ATOM 2946 C CA . PRO A 1 376 ? 8.415 20.094 5.521 1.00 50.97 376 PRO A CA 1
ATOM 2947 C C . PRO A 1 376 ? 7.179 19.854 4.623 1.00 50.97 376 PRO A C 1
ATOM 2949 O O . PRO A 1 376 ? 7.314 19.739 3.402 1.00 50.97 376 PRO A O 1
ATOM 2952 N N . PRO A 1 377 ? 5.948 19.892 5.181 1.00 51.47 377 PRO A N 1
ATOM 2953 C CA . PRO A 1 377 ? 4.699 19.538 4.485 1.00 51.47 377 PRO A CA 1
ATOM 2954 C C . PRO A 1 377 ? 4.400 20.273 3.166 1.00 51.47 377 PRO A C 1
ATOM 2956 O O . PRO A 1 377 ? 3.572 19.818 2.385 1.00 51.47 377 PRO A O 1
ATOM 2959 N N . GLY A 1 378 ? 5.030 21.421 2.899 1.00 49.81 378 GLY A N 1
ATOM 2960 C CA . GLY A 1 378 ? 4.750 22.233 1.708 1.00 49.81 378 GLY A CA 1
ATOM 2961 C C . GLY A 1 378 ? 5.146 21.571 0.381 1.00 49.81 378 GLY A C 1
ATOM 2962 O O . GLY A 1 378 ? 4.461 21.761 -0.626 1.00 49.81 378 GLY A O 1
ATOM 2963 N N . ALA A 1 379 ? 6.210 20.762 0.375 1.00 56.69 379 ALA A N 1
ATOM 2964 C CA . ALA A 1 379 ? 6.665 20.074 -0.834 1.00 56.69 379 ALA A CA 1
ATOM 2965 C C . ALA A 1 379 ? 5.722 18.918 -1.227 1.00 56.69 379 ALA A C 1
ATOM 2967 O O . ALA A 1 379 ? 5.411 18.756 -2.407 1.00 56.69 379 ALA A O 1
ATOM 2968 N N . LEU A 1 380 ? 5.168 18.210 -0.231 1.00 54.19 380 LEU A N 1
ATOM 2969 C CA . LEU A 1 380 ? 4.251 17.069 -0.387 1.00 54.19 380 LEU A CA 1
ATOM 2970 C C . LEU A 1 380 ? 3.008 17.383 -1.237 1.00 54.19 380 LEU A C 1
ATOM 2972 O O . LEU A 1 380 ? 2.569 16.557 -2.034 1.00 54.19 380 LEU A O 1
ATOM 2976 N N . PHE A 1 381 ? 2.419 18.572 -1.085 1.00 58.84 381 PHE A N 1
ATOM 2977 C CA . PHE A 1 381 ? 1.102 18.860 -1.669 1.00 58.84 381 PHE A CA 1
ATOM 2978 C C . PHE A 1 381 ? 1.136 19.621 -2.996 1.00 58.84 381 PHE A C 1
ATOM 2980 O O . PHE A 1 381 ? 0.101 19.725 -3.659 1.00 58.84 381 PHE A O 1
ATOM 2987 N N . THR A 1 382 ? 2.291 20.145 -3.409 1.00 58.06 382 THR A N 1
ATOM 2988 C CA . THR A 1 382 ? 2.371 20.991 -4.611 1.00 58.06 382 THR A CA 1
ATOM 2989 C C . THR A 1 382 ? 2.162 20.167 -5.887 1.00 58.06 382 THR A C 1
ATOM 2991 O O . THR A 1 382 ? 1.309 20.513 -6.706 1.00 58.06 382 THR A O 1
ATOM 2994 N N . CYS A 1 383 ? 2.846 19.026 -6.022 1.00 59.56 383 CYS A N 1
ATOM 2995 C CA . CYS A 1 383 ? 2.648 18.104 -7.148 1.00 59.56 383 CYS A CA 1
ATOM 2996 C C . CYS A 1 383 ? 1.278 17.416 -7.095 1.00 59.56 383 CYS A C 1
ATOM 2998 O O . CYS A 1 383 ? 0.579 17.352 -8.105 1.00 59.56 383 CYS A O 1
ATOM 3000 N N . PHE A 1 384 ? 0.840 16.990 -5.906 1.00 55.31 384 PHE A N 1
ATOM 3001 C CA . PHE A 1 384 ? -0.460 16.340 -5.724 1.00 55.31 384 PHE A CA 1
ATOM 3002 C C . PHE A 1 384 ? -1.628 17.229 -6.169 1.00 55.31 384 PHE A C 1
ATOM 3004 O O . PHE A 1 384 ? -2.519 16.784 -6.893 1.00 55.31 384 PHE A O 1
ATOM 3011 N N . ARG A 1 385 ? -1.598 18.518 -5.804 1.00 59.09 385 ARG A N 1
ATOM 3012 C CA . ARG A 1 385 ? -2.599 19.490 -6.257 1.00 59.09 385 ARG A CA 1
ATOM 3013 C C . ARG A 1 385 ? -2.603 19.622 -7.780 1.00 59.09 385 ARG A C 1
ATOM 3015 O O . ARG A 1 385 ? -3.681 19.681 -8.366 1.00 59.09 385 ARG A O 1
ATOM 3022 N N . ASN A 1 386 ? -1.431 19.650 -8.412 1.00 63.28 386 ASN A N 1
ATOM 3023 C CA . ASN A 1 386 ? -1.326 19.755 -9.866 1.00 63.28 386 ASN A CA 1
ATOM 3024 C C . ASN A 1 386 ? -1.895 18.516 -10.569 1.00 63.28 386 ASN A C 1
ATOM 3026 O O . ASN A 1 386 ? -2.662 18.677 -11.514 1.00 63.28 386 ASN A O 1
ATOM 3030 N N . ASN A 1 387 ? -1.610 17.309 -10.074 1.00 57.06 387 ASN A N 1
ATOM 3031 C CA . ASN A 1 387 ? -2.156 16.069 -10.638 1.00 57.06 387 ASN A CA 1
ATOM 3032 C C . ASN A 1 387 ? -3.685 15.994 -10.507 1.00 57.06 387 ASN A C 1
ATOM 3034 O O . ASN A 1 387 ? -4.365 15.698 -11.488 1.00 57.06 387 ASN A O 1
ATOM 3038 N N . ILE A 1 388 ? -4.247 16.373 -9.350 1.00 57.44 388 ILE A N 1
ATOM 3039 C CA . ILE A 1 388 ? -5.708 16.447 -9.166 1.00 57.44 388 ILE A CA 1
ATOM 3040 C C . ILE A 1 388 ? -6.340 17.459 -10.127 1.00 57.44 388 ILE A C 1
ATOM 3042 O O . ILE A 1 388 ? -7.347 17.157 -10.762 1.00 57.44 388 ILE A O 1
ATOM 3046 N N . VAL A 1 389 ? -5.767 18.662 -10.241 1.00 57.94 389 VAL A N 1
ATOM 3047 C CA . VAL A 1 389 ? -6.306 19.722 -11.110 1.00 57.94 389 VAL A CA 1
ATOM 3048 C C . VAL A 1 389 ? -6.218 19.335 -12.589 1.00 57.94 389 VAL A C 1
ATOM 3050 O O . VAL A 1 389 ? -7.094 19.707 -13.366 1.00 57.94 389 VAL A O 1
ATOM 3053 N N . GLN A 1 390 ? -5.187 18.587 -12.982 1.00 63.19 390 GLN A N 1
ATOM 3054 C CA . GLN A 1 390 ? -4.984 18.140 -14.362 1.00 63.19 390 GLN A CA 1
ATOM 3055 C C . GLN A 1 390 ? -5.711 16.830 -14.699 1.00 63.19 390 GLN A C 1
ATOM 3057 O O . GLN A 1 390 ? -5.772 16.477 -15.876 1.00 63.19 390 GLN A O 1
ATOM 3062 N N . GLY A 1 391 ? -6.262 16.124 -13.705 1.00 39.44 391 GLY A N 1
ATOM 3063 C CA . GLY A 1 391 ? -6.948 14.843 -13.892 1.00 39.44 391 GLY A CA 1
ATOM 3064 C C . GLY A 1 391 ? -6.037 13.733 -14.429 1.00 39.44 391 GLY A C 1
ATOM 3065 O O . GLY A 1 391 ? -6.487 12.948 -15.262 1.00 39.44 391 GLY A O 1
ATOM 3066 N N . ARG A 1 392 ? -4.764 13.718 -14.012 1.00 45.03 392 ARG A N 1
ATOM 3067 C CA . ARG A 1 392 ? -3.726 12.775 -14.472 1.00 45.03 392 ARG A CA 1
ATOM 3068 C C . ARG A 1 392 ? -3.414 11.675 -13.465 1.00 45.03 392 ARG A C 1
ATOM 3070 O O . ARG A 1 392 ? -3.467 11.976 -12.251 1.00 45.03 392 ARG A O 1
#

Radius of gyration: 34.81 Å; chains: 1; bounding box: 129×44×59 Å

Organism: Noctiluca scintillans (NCBI:txid2966)